Protein AF-A0A7D9LNF3-F1 (afdb_monomer)

pLDDT: mean 79.15, std 18.5, range [30.92, 98.75]

Mean predicted aligned error: 19.87 Å

Organism: Paramuricea clavata (NCBI:txid317549)

Radius of gyration: 39.46 Å; Cα contacts (8 Å, |Δi|>4): 1159; chains: 1; bounding box: 93×100×87 Å

Nearest PDB structures (foldseek):
  8hcx-assembly1_C  TM=1.410E-01  e=4.644E+00  Homo sapiens

Foldseek 3Di:
DPDVVVVVVVCVVPVCNVVPPPVCPCPVVVVVVVVVVLVPDPPDPQAADEQQAAFDDPPAQKGHQDQQFIAGLVRATDDPVRHRYGYDPPDPYDHLPLQDRQADLCQLVLLLLVLLCLQLPLQSLLLLLLLLLQLLQLQLVLCCVPPVWRAAAEAEEDPQLCSVVSLCLSCLLSSDRDAAADDALVRQLQNQLRYSGEGEHEADPPVVSLLVLQLCSTNQNPDPPDDPSSRGNGHYNYYYHDDDLPPSSLLRHQYRYGYRRPPDDDPVSNVVSSVSSVVSSSCSNSNNCLSHSVVNVCSVCLVPDPLLVVLLVLLVCLCVVVVFDHDPSNSNNSSSSLSSSQSSCVSSVNNVCSVSSSCCCSPPVRVVSRVSNCVVPDDPPPVVVVVLLVLLVCLVAPQLLVLLLPDDVLLSLQFWDLFDQDPPDPLGTWTKGFPVVSLVSSCVVPNPVSCVPPDPVSNQCSCVSVVQWHFAQWDDGPNHPPPDTGRMTTGRSVVHDPVSSVSSVVSNPPDADDEDEDEEDDDDDDEQEEEDDDDDQEDERYEYEHYEEYEEEDDHQEYEYEEAYAEYEPYAHENYEEYEYEDQHQEYEYEYADYEEYEPEEYEAYEEYEYYDFHQEYEYEYDYNYYDPYHYYDYHHYDYDDDHNDYYYD

Solvent-accessible surface area (backbone atoms only — not comparable to full-atom values): 34655 Å² total; per-residue (Å²): 126,92,50,74,68,53,56,54,53,49,60,71,64,40,57,68,74,76,65,56,84,53,93,58,85,51,54,64,59,48,52,50,48,51,51,48,52,61,73,65,52,86,63,88,75,81,68,67,42,65,58,83,42,30,27,65,39,87,101,48,68,38,30,37,45,42,92,86,28,34,27,35,54,89,43,45,73,52,52,80,93,68,55,44,66,43,69,62,95,84,58,94,56,78,70,33,84,63,50,62,81,69,62,53,84,23,52,37,42,41,54,30,53,57,29,38,43,69,60,34,46,75,37,27,44,50,46,49,43,45,42,20,42,44,23,49,19,34,35,22,63,56,34,37,70,78,64,70,34,38,62,28,36,28,38,32,36,59,87,88,26,48,50,70,60,43,53,52,49,47,37,12,26,66,32,42,88,76,67,43,54,83,76,54,56,69,57,52,39,51,51,19,34,28,21,18,60,51,49,47,34,39,66,44,75,56,63,69,49,51,40,52,46,31,48,35,51,19,50,56,43,77,50,93,86,54,62,82,83,43,44,51,31,21,40,52,42,31,25,26,72,71,84,73,70,50,68,73,40,52,55,21,42,41,74,40,71,34,51,73,54,42,78,71,67,51,79,66,59,38,54,49,26,52,52,45,34,58,57,33,36,74,50,11,24,28,15,33,34,53,40,38,32,46,43,45,58,52,61,76,47,40,94,82,32,65,62,41,54,49,36,40,50,52,53,53,46,54,32,60,77,69,69,51,76,71,55,72,59,44,51,53,50,53,24,50,37,49,31,41,31,41,53,52,27,49,66,50,74,42,56,80,58,41,60,54,36,51,50,46,38,65,72,48,36,52,50,50,59,28,56,53,43,51,71,61,92,44,85,71,87,41,75,75,52,42,53,50,51,48,51,51,46,43,37,63,70,49,44,42,55,51,36,47,73,75,38,60,58,64,69,36,22,46,40,34,43,76,79,41,70,56,93,89,55,93,63,53,58,14,30,33,29,26,58,66,63,48,50,55,46,31,28,73,73,66,35,63,80,75,46,64,92,68,45,68,68,54,52,55,47,52,35,48,74,70,68,49,31,45,86,43,61,73,40,70,35,86,53,41,65,91,91,51,60,44,61,19,38,33,34,28,50,88,76,52,56,70,68,60,49,53,50,56,50,62,65,65,65,76,79,90,72,71,77,57,73,73,54,67,43,77,52,78,74,56,60,64,64,47,77,51,74,64,93,40,75,62,50,52,65,34,48,41,47,56,36,37,42,35,42,42,43,45,49,26,48,34,40,39,40,47,50,58,31,51,33,42,26,50,32,34,40,37,43,34,32,41,36,41,41,39,41,46,31,46,34,40,40,39,48,33,82,44,39,53,37,40,24,49,31,37,39,32,49,33,33,40,36,40,42,37,43,48,38,42,34,42,41,38,42,58,57,72,74,44,78,42,72,65,46,78,52,60,60,54,62,77,49,82,43,68,74,58,81,44,79,48,80,90

Secondary structure (DSSP, 8-state):
--SHHHHHHHHHH-HHHHH---S-TTHHHHHHHHHHHHTT--S---PPEEP-SBEEPTTSSEEEEETTEEEETTSPBPPGGG--EE--TT------TT--S---TTHHHHHHHHHHHHHHGGGHHHHHHHHHHHHHHHTHHHHHHHHS--PEEEEEESTTSSHHHHHHHHHHTTT----BSS--HHHHHHHHTTBSS--EE-S---HHHHHHHHHHHHTTT--TTS-GGG--S---EEEE------HHHHTTEEEEEEPPPSSPPPHHHHHHHHHHHHHHHHHGGGGHHIIIIIHHHHHHTGGG-HHHHHHHHHHHHHHHHTT----HHHHHHHHHHHHHHHHHHHHTT-GGGHHHHHHHIIIIIHHHHHHHHHTTTS----HHHHHHHHHHHHIIIIIHHHHHHTS-HHHHTTTEEEEE--TTSTT-SEEEE-HHHHHHHHHHHH-GGGTTT--HHHHHHHHHHTTSEEEEEEE--TTSPTT--EEEEEEEGGGS-HHHHHHHHHHH--S---EE-SS-EEEE---SEEEE----SEEEEEEEES-SSEEEE---SEEEEES-EEEEEEEEEES-SSEEEE---SEEEEE-S-EEEEEEEEEES-S-EEEE---SEEEEES-EEEEEEEEEES-SSEEEE---SEEEE-

Structure (mmCIF, N/CA/C/O backbone):
data_AF-A0A7D9LNF3-F1
#
_entry.id   AF-A0A7D9LNF3-F1
#
loop_
_atom_site.group_PDB
_atom_site.id
_atom_site.type_symbol
_atom_site.label_atom_id
_atom_site.label_alt_id
_atom_site.label_comp_id
_atom_site.label_asym_id
_atom_site.label_entity_id
_atom_site.label_seq_id
_atom_site.pdbx_PDB_ins_code
_atom_site.Cartn_x
_atom_site.Cartn_y
_atom_site.Cartn_z
_atom_site.occupancy
_atom_site.B_iso_or_equiv
_atom_site.auth_seq_id
_atom_site.auth_comp_id
_atom_site.auth_asym_id
_atom_site.auth_atom_id
_atom_site.pdbx_PDB_model_num
ATOM 1 N N . MET A 1 1 ? -7.960 -9.239 30.702 1.00 39.50 1 MET A N 1
ATOM 2 C CA . MET A 1 1 ? -8.524 -9.587 32.022 1.00 39.50 1 MET A CA 1
ATOM 3 C C . MET A 1 1 ? -9.833 -10.329 31.800 1.00 39.50 1 MET A C 1
ATOM 5 O O . MET A 1 1 ? -10.829 -9.695 31.500 1.00 39.50 1 MET A O 1
ATOM 9 N N . GLY A 1 2 ? -9.807 -11.663 31.813 1.00 37.00 2 GLY A N 1
ATOM 10 C CA . GLY A 1 2 ? -10.930 -12.502 31.374 1.00 37.00 2 GLY A CA 1
ATOM 11 C C . GLY A 1 2 ? -11.238 -13.608 32.373 1.00 37.00 2 GLY A C 1
ATOM 12 O O . GLY A 1 2 ? -11.005 -14.768 32.074 1.00 37.00 2 GLY A O 1
ATOM 13 N N . ASN A 1 3 ? -11.657 -13.217 33.576 1.00 38.38 3 ASN A N 1
ATOM 14 C CA . ASN A 1 3 ? -12.445 -13.978 34.556 1.00 38.38 3 ASN A CA 1
ATOM 15 C C . ASN A 1 3 ? -12.658 -13.023 35.746 1.00 38.38 3 ASN A C 1
ATOM 17 O O . ASN A 1 3 ? -11.695 -12.376 36.159 1.00 38.38 3 ASN A O 1
ATOM 21 N N . HIS A 1 4 ? -13.857 -12.890 36.315 1.00 48.81 4 HIS A N 1
ATOM 22 C CA . HIS A 1 4 ? -14.091 -12.003 37.469 1.00 48.81 4 HIS A CA 1
ATOM 23 C C . HIS A 1 4 ? -13.233 -12.400 38.688 1.00 48.81 4 HIS A C 1
ATOM 25 O O . HIS A 1 4 ? -12.834 -11.540 39.472 1.00 48.81 4 HIS A O 1
ATOM 31 N N . SER A 1 5 ? -12.796 -13.664 38.759 1.00 45.66 5 SER A N 1
ATOM 32 C CA . SER A 1 5 ? -11.763 -14.122 39.697 1.00 45.66 5 SER A CA 1
ATOM 33 C C . SER A 1 5 ? -10.422 -13.398 39.534 1.00 45.66 5 SER A C 1
ATOM 35 O O . SER A 1 5 ? -9.696 -13.244 40.505 1.00 45.66 5 SER A O 1
ATOM 37 N N . SER A 1 6 ? -10.077 -12.926 38.332 1.00 42.50 6 SER A N 1
ATOM 38 C CA . SER A 1 6 ? -8.847 -12.164 38.087 1.00 42.50 6 SER A CA 1
ATOM 39 C C . SER A 1 6 ? -8.927 -10.724 38.585 1.00 42.50 6 SER A C 1
ATOM 41 O O . SER A 1 6 ? -7.921 -10.215 39.054 1.00 42.50 6 SER A O 1
ATOM 43 N N . ILE A 1 7 ? -10.106 -10.092 38.571 1.00 47.03 7 ILE A N 1
ATOM 44 C CA . ILE A 1 7 ? -10.301 -8.757 39.165 1.00 47.03 7 ILE A CA 1
ATOM 45 C C . ILE A 1 7 ? -10.190 -8.859 40.686 1.00 47.03 7 ILE A C 1
ATOM 47 O O . ILE A 1 7 ? -9.429 -8.107 41.288 1.00 47.03 7 ILE A O 1
ATOM 51 N N . ILE A 1 8 ? -10.855 -9.849 41.294 1.00 50.88 8 ILE A N 1
ATOM 52 C CA . ILE A 1 8 ? -10.736 -10.124 42.733 1.00 50.88 8 ILE A CA 1
ATOM 53 C C . ILE A 1 8 ? -9.287 -10.476 43.096 1.00 50.88 8 ILE A C 1
ATOM 55 O O . ILE A 1 8 ? -8.753 -9.920 44.048 1.00 50.88 8 ILE A O 1
ATOM 59 N N . ASN A 1 9 ? -8.612 -11.313 42.300 1.00 50.44 9 ASN A N 1
ATOM 60 C CA . ASN A 1 9 ? -7.207 -11.660 42.523 1.00 50.44 9 ASN A CA 1
ATOM 61 C C . ASN A 1 9 ? -6.242 -10.489 42.307 1.00 50.44 9 ASN A C 1
ATOM 63 O O . ASN A 1 9 ? -5.172 -10.471 42.902 1.00 50.44 9 ASN A O 1
ATOM 67 N N . THR A 1 10 ? -6.570 -9.523 41.451 1.00 48.34 10 THR A N 1
ATOM 68 C CA . THR A 1 10 ? -5.777 -8.298 41.301 1.00 48.34 10 THR A CA 1
ATOM 69 C C . THR A 1 10 ? -6.007 -7.373 42.494 1.00 48.34 10 THR A C 1
ATOM 71 O O . THR A 1 10 ? -5.044 -6.846 43.039 1.00 48.34 10 THR A O 1
ATOM 74 N N . LEU A 1 11 ? -7.248 -7.244 42.974 1.00 49.72 11 LEU A N 1
ATOM 75 C CA . LEU A 1 11 ? -7.589 -6.454 44.162 1.00 49.72 11 LEU A CA 1
ATOM 76 C C . LEU A 1 11 ? -6.997 -7.032 45.458 1.00 49.72 11 LEU A C 1
ATOM 78 O O . LEU A 1 11 ? -6.605 -6.266 46.333 1.00 49.72 11 LEU A O 1
ATOM 82 N N . THR A 1 12 ? -6.868 -8.356 45.586 1.00 50.31 12 THR A N 1
ATOM 83 C CA . THR A 1 12 ? -6.160 -8.998 46.713 1.00 50.31 12 THR A CA 1
ATOM 84 C C . THR A 1 12 ? -4.636 -8.927 46.593 1.00 50.31 12 THR A C 1
ATOM 86 O O . THR A 1 12 ? -3.940 -9.066 47.595 1.00 50.31 12 THR A O 1
ATOM 89 N N . LYS A 1 13 ? -4.098 -8.677 45.391 1.00 48.28 13 LYS A N 1
ATOM 90 C CA . LYS A 1 13 ? -2.656 -8.527 45.127 1.00 48.28 13 LYS A CA 1
ATOM 91 C C . LYS A 1 13 ? -2.138 -7.098 45.242 1.00 48.28 13 LYS A C 1
ATOM 93 O O . LYS A 1 13 ? -0.925 -6.927 45.190 1.00 48.28 13 LYS A O 1
ATOM 98 N N . ILE A 1 14 ? -3.002 -6.090 45.381 1.00 49.97 14 ILE A N 1
ATOM 99 C CA . ILE A 1 14 ? -2.588 -4.706 45.646 1.00 49.97 14 ILE A CA 1
ATOM 100 C C . ILE A 1 14 ? -2.379 -4.577 47.158 1.00 49.97 14 ILE A C 1
ATOM 102 O O . ILE A 1 14 ? -3.358 -4.421 47.891 1.00 49.97 14 ILE A O 1
ATOM 106 N N . PRO A 1 15 ? -1.132 -4.607 47.663 1.00 47.72 15 PRO A N 1
ATOM 107 C CA . PRO A 1 15 ? -0.891 -4.612 49.100 1.00 47.72 15 PRO A CA 1
ATOM 108 C C . PRO A 1 15 ? -1.377 -3.295 49.716 1.00 47.72 15 PRO A C 1
ATOM 110 O O . PRO A 1 15 ? -1.940 -3.290 50.796 1.00 47.72 15 PRO A O 1
ATOM 113 N N . ALA A 1 16 ? -1.282 -2.180 48.987 1.00 47.38 16 ALA A N 1
ATOM 114 C CA . ALA A 1 16 ? -1.690 -0.855 49.454 1.00 47.38 16 ALA A CA 1
ATOM 115 C C . ALA A 1 16 ? -3.189 -0.720 49.797 1.00 47.38 16 ALA A C 1
ATOM 117 O O . ALA A 1 16 ? -3.531 0.094 50.649 1.00 47.38 16 ALA A O 1
ATOM 118 N N . LEU A 1 17 ? -4.073 -1.525 49.191 1.00 45.69 17 LEU A N 1
ATOM 119 C CA . LEU A 1 17 ? -5.515 -1.502 49.487 1.00 45.69 17 LEU A CA 1
ATOM 120 C C . LEU A 1 17 ? -5.858 -2.229 50.800 1.00 45.69 17 LEU A C 1
ATOM 122 O O . LEU A 1 17 ? -6.901 -1.969 51.389 1.00 45.69 17 LEU A O 1
ATOM 126 N N . TRP A 1 18 ? -4.960 -3.106 51.261 1.00 46.31 18 TRP A N 1
ATOM 127 C CA . TRP A 1 18 ? -5.103 -3.915 52.477 1.00 46.31 18 TRP A CA 1
ATOM 128 C C . TRP A 1 18 ? -4.120 -3.515 53.592 1.00 46.31 18 TRP A C 1
ATOM 130 O O . TRP A 1 18 ? -4.331 -3.865 54.748 1.00 46.31 18 TRP A O 1
ATOM 140 N N . ILE A 1 19 ? -3.049 -2.787 53.253 1.00 44.62 19 ILE A N 1
ATOM 141 C CA . ILE A 1 19 ? -1.947 -2.400 54.153 1.00 44.62 19 ILE A CA 1
ATOM 142 C C . ILE A 1 19 ? -2.019 -0.921 54.547 1.00 44.62 19 ILE A C 1
ATOM 144 O O . ILE A 1 19 ? -1.415 -0.521 55.543 1.00 44.62 19 ILE A O 1
ATOM 148 N N . ALA A 1 20 ? -2.798 -0.092 53.848 1.00 42.62 20 ALA A N 1
ATOM 149 C CA . ALA A 1 20 ? -3.132 1.206 54.403 1.00 42.62 20 ALA A CA 1
ATOM 150 C C . ALA A 1 20 ? -4.053 0.979 55.609 1.00 42.62 20 ALA A C 1
ATOM 152 O O . ALA A 1 20 ? -5.244 0.710 55.455 1.00 42.62 20 ALA A O 1
ATOM 153 N N . GLN A 1 21 ? -3.503 1.140 56.814 1.00 44.00 21 GLN A N 1
ATOM 154 C CA . GLN A 1 21 ? -4.247 1.558 57.999 1.00 44.00 21 GLN A CA 1
ATOM 155 C C . GLN A 1 21 ? -4.879 2.933 57.719 1.00 44.00 21 GLN A C 1
ATOM 157 O O . GLN A 1 21 ? -4.524 3.948 58.314 1.00 44.00 21 GLN A O 1
ATOM 162 N N . SER A 1 22 ? -5.784 3.005 56.744 1.00 45.72 22 SER A N 1
ATOM 163 C CA . SER A 1 22 ? -6.685 4.130 56.636 1.00 45.72 22 SER A CA 1
ATOM 164 C C . SER A 1 22 ? -7.533 4.082 57.902 1.00 45.72 22 SER A C 1
ATOM 166 O O . SER A 1 22 ? -7.982 3.012 58.316 1.00 45.72 22 SER A O 1
ATOM 168 N N . LYS A 1 23 ? -7.730 5.232 58.548 1.00 49.47 23 LYS A N 1
ATOM 169 C CA . LYS A 1 23 ? -8.581 5.363 59.743 1.00 49.47 23 LYS A CA 1
ATOM 170 C C . LYS A 1 23 ? -10.037 4.931 59.497 1.00 49.47 23 LYS A C 1
ATOM 172 O O . LYS A 1 23 ? -10.834 4.917 60.426 1.00 49.47 23 LYS A O 1
ATOM 177 N N . GLU A 1 24 ? -10.369 4.559 58.267 1.00 51.56 24 GLU A N 1
ATOM 178 C CA . GLU A 1 24 ? -11.649 4.030 57.841 1.00 51.56 24 GLU A CA 1
ATOM 179 C C . GLU A 1 24 ? -11.525 2.518 57.614 1.00 51.56 24 GLU A C 1
ATOM 181 O O . GLU A 1 24 ? -11.358 2.028 56.498 1.00 51.56 24 GLU A O 1
ATOM 186 N N . THR A 1 25 ? -11.670 1.751 58.696 1.00 51.81 25 THR A N 1
ATOM 187 C CA . THR A 1 25 ? -11.806 0.278 58.709 1.00 51.81 25 THR A CA 1
ATOM 188 C C . THR A 1 25 ? -12.929 -0.260 57.810 1.00 51.81 25 THR A C 1
ATOM 190 O O . THR A 1 25 ? -13.051 -1.468 57.622 1.00 51.81 25 THR A O 1
ATOM 193 N N . PHE A 1 26 ? -13.746 0.621 57.237 1.00 59.16 26 PHE A N 1
ATOM 194 C CA . PHE A 1 26 ? -14.906 0.292 56.427 1.00 59.16 26 PHE A CA 1
ATOM 195 C C . PHE A 1 26 ? -14.620 0.174 54.931 1.00 59.16 26 PHE A C 1
ATOM 197 O O . PHE A 1 26 ? -15.374 -0.521 54.262 1.00 59.16 26 PHE A O 1
ATOM 204 N N . LEU A 1 27 ? -13.564 0.785 54.382 1.00 59.38 27 LEU A N 1
ATOM 205 C CA . LEU A 1 27 ? -13.431 0.901 52.923 1.00 59.38 27 LEU A CA 1
ATOM 206 C C . LEU A 1 27 ? -13.259 -0.455 52.198 1.00 59.38 27 LEU A C 1
ATOM 208 O O . LEU A 1 27 ? -13.993 -0.692 51.238 1.00 59.38 27 LEU A O 1
ATOM 212 N N . PRO A 1 28 ? -12.394 -1.393 52.640 1.00 67.44 28 PRO A N 1
ATOM 213 C CA . PRO A 1 28 ? -12.264 -2.695 51.977 1.00 67.44 28 PRO A CA 1
ATOM 214 C C . PRO A 1 28 ? -13.537 -3.544 52.081 1.00 67.44 28 PRO A C 1
ATOM 216 O O . PRO A 1 28 ? -13.949 -4.169 51.105 1.00 67.44 28 PRO A O 1
ATOM 219 N N . GLN A 1 29 ? -14.197 -3.528 53.245 1.00 66.06 29 GLN A N 1
ATOM 220 C CA . GLN A 1 29 ? -15.448 -4.257 53.466 1.00 66.06 29 GLN A CA 1
ATOM 221 C C . GLN A 1 29 ? -16.610 -3.639 52.678 1.00 66.06 29 GLN A C 1
ATOM 223 O O . GLN A 1 29 ? -17.443 -4.362 52.139 1.00 66.06 29 GLN A O 1
ATOM 228 N N . PHE A 1 30 ? -16.647 -2.312 52.572 1.00 70.75 30 PHE A N 1
ATOM 229 C CA . PHE A 1 30 ? -17.606 -1.563 51.769 1.00 70.75 30 PHE A CA 1
ATOM 230 C C . PHE A 1 30 ? -17.433 -1.867 50.278 1.00 70.75 30 PHE A C 1
ATOM 232 O O . PHE A 1 30 ? -18.406 -2.221 49.623 1.00 70.75 30 PHE A O 1
ATOM 239 N N . VAL A 1 31 ? -16.201 -1.841 49.755 1.00 71.56 31 VAL A N 1
ATOM 240 C CA . VAL A 1 31 ? -15.906 -2.226 48.363 1.00 71.56 31 VAL A CA 1
ATOM 241 C C . VAL A 1 31 ? -16.261 -3.694 48.111 1.00 71.56 31 VAL A C 1
ATOM 243 O O . VAL A 1 31 ? -16.879 -4.003 47.097 1.00 71.56 31 VAL A O 1
ATOM 246 N N . TYR A 1 32 ? -15.939 -4.601 49.039 1.00 72.62 32 TYR A N 1
ATOM 247 C CA . TYR A 1 32 ? -16.326 -6.010 48.937 1.00 72.62 32 TYR A CA 1
ATOM 248 C C . TYR A 1 32 ? -17.850 -6.192 48.910 1.00 72.62 32 TYR A C 1
ATOM 250 O O . TYR A 1 32 ? -18.359 -6.934 48.069 1.00 72.62 32 TYR A O 1
ATOM 258 N N . ASN A 1 33 ? -18.584 -5.500 49.786 1.00 72.12 33 ASN A N 1
ATOM 259 C CA . ASN A 1 33 ? -20.044 -5.546 49.827 1.00 72.12 33 ASN A CA 1
ATOM 260 C C . ASN A 1 33 ? -20.660 -4.947 48.556 1.00 72.12 33 ASN A C 1
ATOM 262 O O . ASN A 1 33 ? -21.537 -5.581 47.984 1.00 72.12 33 ASN A O 1
ATOM 266 N N . LEU A 1 34 ? -20.139 -3.825 48.043 1.00 73.88 34 LEU A N 1
ATOM 267 C CA . LEU A 1 34 ? -20.546 -3.257 46.752 1.00 73.88 34 LEU A CA 1
ATOM 268 C C . LEU A 1 34 ? -20.300 -4.234 45.599 1.00 73.88 34 LEU A C 1
ATOM 270 O O . LEU A 1 34 ? -21.165 -4.417 44.747 1.00 73.88 34 LEU A O 1
ATOM 274 N N . CYS A 1 35 ? -19.144 -4.907 45.571 1.00 72.69 35 CYS A N 1
ATOM 275 C CA . CYS A 1 35 ? -18.873 -5.946 44.582 1.00 72.69 35 CYS A CA 1
ATOM 276 C C . CYS A 1 35 ? -19.838 -7.125 44.731 1.00 72.69 35 CYS A C 1
ATOM 278 O O . CYS A 1 35 ? -20.298 -7.650 43.724 1.00 72.69 35 CYS A O 1
ATOM 280 N N . LYS A 1 36 ? -20.162 -7.545 45.958 1.00 72.38 36 LYS A N 1
ATOM 281 C CA . LYS A 1 36 ? -21.098 -8.644 46.226 1.00 72.38 36 LYS A CA 1
ATOM 282 C C . LYS A 1 36 ? -22.525 -8.286 45.808 1.00 72.38 36 LYS A C 1
ATOM 284 O O . LYS A 1 36 ? -23.148 -9.098 45.137 1.00 72.38 36 LYS A O 1
ATOM 289 N N . GLU A 1 37 ? -22.996 -7.083 46.135 1.00 74.06 37 GLU A N 1
ATOM 290 C CA . GLU A 1 37 ? -24.299 -6.537 45.727 1.00 74.06 37 GLU A CA 1
ATOM 291 C C . GLU A 1 37 ? -24.400 -6.409 44.204 1.00 74.06 37 GLU A C 1
ATOM 293 O O . GLU A 1 37 ? -25.357 -6.887 43.591 1.00 74.06 37 GLU A O 1
ATOM 298 N N . TYR A 1 38 ? -23.359 -5.866 43.567 1.00 67.56 38 TYR A N 1
ATOM 299 C CA . TYR A 1 38 ? -23.234 -5.835 42.110 1.00 67.56 38 TYR A CA 1
ATOM 300 C C . TYR A 1 38 ? -23.291 -7.253 41.514 1.00 67.56 38 TYR A C 1
ATOM 302 O O . TYR A 1 38 ? -24.025 -7.509 40.558 1.00 67.56 38 TYR A O 1
ATOM 310 N N . MET A 1 39 ? -22.582 -8.204 42.133 1.00 65.75 39 MET A N 1
ATOM 311 C CA . MET A 1 39 ? -22.544 -9.620 41.752 1.00 65.75 39 MET A CA 1
ATOM 312 C C . MET A 1 39 ? -23.799 -10.418 42.133 1.00 65.75 39 MET A C 1
ATOM 314 O O . MET A 1 39 ? -23.898 -11.578 41.723 1.00 65.75 39 MET A O 1
ATOM 318 N N . SER A 1 40 ? -24.751 -9.844 42.869 1.00 70.88 40 SER A N 1
ATOM 319 C CA . SER A 1 40 ? -26.056 -10.448 43.172 1.00 70.88 40 SER A CA 1
ATOM 320 C C . SER A 1 40 ? -27.220 -9.789 42.433 1.00 70.88 40 SER A C 1
ATOM 322 O O . SER A 1 40 ? -28.290 -10.379 42.381 1.00 70.88 40 SER A O 1
ATOM 324 N N . SER A 1 41 ? -27.028 -8.606 41.841 1.00 68.69 41 SER A N 1
ATOM 325 C CA . SER A 1 41 ? -28.071 -7.946 41.048 1.00 68.69 41 SER A CA 1
ATOM 326 C C . SER A 1 41 ? -28.463 -8.784 39.817 1.00 68.69 41 SER A C 1
ATOM 328 O O . SER A 1 41 ? -27.590 -9.333 39.132 1.00 68.69 41 SER A O 1
ATOM 330 N N . GLU A 1 42 ? -29.774 -8.905 39.571 1.00 60.16 42 GLU A N 1
ATOM 331 C CA . GLU A 1 42 ? -30.383 -9.597 38.415 1.00 60.16 42 GLU A CA 1
ATOM 332 C C . GLU A 1 42 ? -30.359 -8.758 37.126 1.00 60.16 42 GLU A C 1
ATOM 334 O O . GLU A 1 42 ? -30.686 -9.264 36.057 1.00 60.16 42 GLU A O 1
ATOM 339 N N . ASN A 1 43 ? -29.945 -7.489 37.206 1.00 59.88 43 ASN A N 1
ATOM 340 C CA . ASN A 1 43 ? -29.798 -6.626 36.036 1.00 59.88 43 ASN A CA 1
ATOM 341 C C . ASN A 1 43 ? -28.758 -7.203 35.065 1.00 59.88 43 ASN A C 1
ATOM 343 O O . ASN A 1 43 ? -27.723 -7.717 35.503 1.00 59.88 43 ASN A O 1
ATOM 347 N N . ASP A 1 44 ? -29.007 -7.059 33.758 1.00 57.72 44 ASP A N 1
ATOM 348 C CA . ASP A 1 44 ? -28.100 -7.468 32.681 1.00 57.72 44 ASP A CA 1
ATOM 349 C C . ASP A 1 44 ? -26.691 -6.907 32.917 1.00 57.72 44 ASP A C 1
ATOM 351 O O . ASP A 1 44 ? -26.382 -5.737 32.675 1.00 57.72 44 ASP A O 1
ATOM 355 N N . ARG A 1 45 ? -25.807 -7.755 33.451 1.00 64.75 45 ARG A N 1
ATOM 356 C CA . ARG A 1 45 ? -24.434 -7.368 33.767 1.00 64.75 45 ARG A CA 1
ATOM 357 C C . ARG A 1 45 ? -23.689 -7.167 32.469 1.00 64.75 45 ARG A C 1
ATOM 359 O O . ARG A 1 45 ? -23.295 -8.131 31.809 1.00 64.75 45 ARG A O 1
ATOM 366 N N . LYS A 1 46 ? -23.451 -5.906 32.137 1.00 66.19 46 LYS A N 1
ATOM 367 C CA . LYS A 1 46 ? -22.685 -5.532 30.959 1.00 66.19 46 LYS A CA 1
ATOM 368 C C . LYS A 1 46 ? -21.264 -6.098 31.061 1.00 66.19 46 LYS A C 1
ATOM 370 O O . LYS A 1 46 ? -20.463 -5.674 31.894 1.00 66.19 46 LYS A O 1
ATOM 375 N N . ARG A 1 47 ? -20.970 -7.115 30.248 1.00 74.56 47 ARG A N 1
ATOM 376 C CA . ARG A 1 47 ? -19.640 -7.731 30.163 1.00 74.56 47 ARG A CA 1
ATOM 377 C C . ARG A 1 47 ? -18.754 -6.855 29.289 1.00 74.56 47 ARG A C 1
ATOM 379 O O . ARG A 1 47 ? -19.086 -6.608 28.134 1.00 74.56 47 ARG A O 1
ATOM 386 N N . TYR A 1 48 ? -17.630 -6.419 29.846 1.00 83.31 48 TYR A N 1
ATOM 387 C CA . TYR A 1 48 ? -16.625 -5.661 29.113 1.00 83.31 48 TYR A CA 1
ATOM 388 C C . TYR A 1 48 ? -15.459 -6.559 28.703 1.00 83.31 48 TYR A C 1
ATOM 390 O O . TYR A 1 48 ? -14.930 -7.331 29.505 1.00 83.31 48 TYR A O 1
ATOM 398 N N . GLU A 1 49 ? -15.035 -6.420 27.455 1.00 88.12 49 GLU A N 1
ATOM 399 C CA . GLU A 1 49 ? -13.856 -7.052 26.887 1.00 88.12 49 GLU A CA 1
ATOM 400 C C . GLU A 1 49 ? -12.705 -6.031 26.816 1.00 88.12 49 GLU A C 1
ATOM 402 O O . GLU A 1 49 ? -12.909 -4.881 26.420 1.00 88.12 49 GLU A O 1
ATOM 407 N N . PRO A 1 50 ? -11.473 -6.406 27.203 1.00 88.62 50 PRO A N 1
ATOM 408 C CA . PRO A 1 50 ? -10.326 -5.525 27.035 1.00 88.62 50 PRO A CA 1
ATOM 409 C C . PRO A 1 50 ? -9.986 -5.379 25.548 1.00 88.62 50 PRO A C 1
ATOM 411 O O . PRO A 1 50 ? -9.904 -6.376 24.824 1.00 88.62 50 PRO A O 1
ATOM 414 N N . VAL A 1 51 ? -9.728 -4.149 25.114 1.00 89.31 51 VAL A N 1
ATOM 415 C CA . VAL A 1 51 ? -9.249 -3.857 23.760 1.00 89.31 51 VAL A CA 1
ATOM 416 C C . VAL A 1 51 ? -7.855 -4.452 23.586 1.00 89.31 51 VAL A C 1
ATOM 418 O O . VAL A 1 51 ? -6.941 -4.161 24.351 1.00 89.31 51 VAL A O 1
ATOM 421 N N . LYS A 1 52 ? -7.687 -5.314 22.580 1.00 85.00 52 LYS A N 1
ATOM 422 C CA . LYS A 1 52 ? -6.389 -5.952 22.284 1.00 85.00 52 LYS A CA 1
ATOM 423 C C . LYS A 1 52 ? -5.582 -5.194 21.235 1.00 85.00 52 LYS A C 1
ATOM 425 O O . LYS A 1 52 ? -4.360 -5.309 21.210 1.00 85.00 52 LYS A O 1
ATOM 430 N N . LEU A 1 53 ? -6.271 -4.465 20.362 1.00 90.44 53 LEU A N 1
ATOM 431 C CA . LEU A 1 53 ? -5.702 -3.700 19.260 1.00 90.44 53 LEU A CA 1
ATOM 432 C C . LEU A 1 53 ? -6.612 -2.514 18.930 1.00 90.44 53 LEU A C 1
ATOM 434 O O . LEU A 1 53 ? -7.813 -2.572 19.188 1.00 90.44 53 LEU A O 1
ATOM 438 N N . ILE A 1 54 ? -6.052 -1.452 18.359 1.00 94.06 54 ILE A N 1
ATOM 439 C CA . ILE A 1 54 ? -6.814 -0.265 17.940 1.00 94.06 54 ILE A CA 1
ATOM 440 C C . ILE A 1 54 ? -7.457 -0.500 16.564 1.00 94.06 54 ILE A C 1
ATOM 442 O O . ILE A 1 54 ? -6.855 -1.089 15.668 1.00 94.06 54 ILE A O 1
ATOM 446 N N . GLY A 1 55 ? -8.701 -0.057 16.396 1.00 95.62 55 GLY A N 1
ATOM 447 C CA . GLY A 1 55 ? -9.549 -0.287 15.224 1.00 95.62 55 GLY A CA 1
ATOM 448 C C . GLY A 1 55 ? -10.436 -1.534 15.367 1.00 95.62 55 GLY A C 1
ATOM 449 O O . GLY A 1 55 ? -11.019 -1.731 16.437 1.00 95.62 55 GLY A O 1
ATOM 450 N N . LYS A 1 56 ? -10.608 -2.340 14.309 1.00 96.06 56 LYS A N 1
ATOM 451 C CA . LYS A 1 56 ? -11.575 -3.455 14.274 1.00 96.06 56 LYS A CA 1
ATOM 452 C C . LYS A 1 56 ? -11.265 -4.519 15.325 1.00 96.06 56 LYS A C 1
ATOM 454 O O . LYS A 1 56 ? -10.174 -5.077 15.346 1.00 96.06 56 LYS A O 1
ATOM 459 N N . GLN A 1 57 ? -12.233 -4.857 16.168 1.00 94.19 57 GLN A N 1
ATOM 460 C CA . GLN A 1 57 ? -12.065 -5.912 17.164 1.00 94.19 57 GLN A CA 1
ATOM 461 C C . GLN A 1 57 ? -12.258 -7.306 16.547 1.00 94.19 57 GLN A C 1
ATOM 463 O O . GLN A 1 57 ? -13.083 -7.522 15.659 1.00 94.19 57 GLN A O 1
ATOM 468 N N . GLN A 1 58 ? -11.485 -8.282 17.027 1.00 88.00 58 GLN A N 1
ATOM 469 C CA . GLN A 1 58 ? -11.539 -9.657 16.521 1.00 88.00 58 GLN A CA 1
ATOM 470 C C . GLN A 1 58 ? -12.927 -10.270 16.750 1.00 88.00 58 GLN A C 1
ATOM 472 O O . GLN A 1 58 ? -13.459 -10.208 17.856 1.00 88.00 58 GLN A O 1
ATOM 477 N N . ASN A 1 59 ? -13.488 -10.902 15.713 1.00 86.31 59 ASN A N 1
ATOM 478 C CA . ASN A 1 59 ? -14.796 -11.577 15.736 1.00 86.31 59 ASN A CA 1
ATOM 479 C C . ASN A 1 59 ? -15.986 -10.678 16.123 1.00 86.31 59 ASN A C 1
ATOM 481 O O . ASN A 1 59 ? -17.032 -11.187 16.528 1.00 86.31 59 ASN A O 1
ATOM 485 N N . LYS A 1 60 ? -15.834 -9.353 16.029 1.00 91.56 60 LYS A N 1
ATOM 486 C CA . LYS A 1 60 ? -16.895 -8.378 16.285 1.00 91.56 60 LYS A CA 1
ATOM 487 C C . LYS A 1 60 ? -16.890 -7.313 15.194 1.00 91.56 60 LYS A C 1
ATOM 489 O O . LYS A 1 60 ? -15.832 -6.893 14.725 1.00 91.56 60 LYS A O 1
ATOM 494 N N . GLU A 1 61 ? -18.073 -6.834 14.839 1.00 93.69 61 GLU A N 1
ATOM 495 C CA . GLU A 1 61 ? -18.253 -5.706 13.918 1.00 93.69 61 GLU A CA 1
ATOM 496 C C . GLU A 1 61 ? -18.276 -4.383 14.690 1.00 93.69 61 GLU A C 1
ATOM 498 O O . GLU A 1 61 ? -19.244 -3.625 14.671 1.00 93.69 61 GLU A O 1
ATOM 503 N N . VAL A 1 62 ? -17.202 -4.157 15.451 1.00 95.88 62 VAL A N 1
ATOM 504 C CA . VAL A 1 62 ? -16.981 -2.945 16.242 1.00 95.88 62 VAL A CA 1
ATOM 505 C C . VAL A 1 62 ? -15.545 -2.484 16.038 1.00 95.88 62 VAL A C 1
ATOM 507 O O . VAL A 1 62 ? -14.610 -3.281 16.147 1.00 95.88 62 VAL A O 1
ATOM 510 N N . TRP A 1 63 ? -15.364 -1.189 15.796 1.00 96.56 63 TRP A N 1
ATOM 511 C CA . TRP A 1 63 ? -14.060 -0.541 15.715 1.00 96.56 63 TRP A CA 1
ATOM 512 C C . TRP A 1 63 ? -13.880 0.371 16.921 1.00 96.56 63 TRP A C 1
ATOM 514 O O . TRP A 1 63 ? -14.771 1.146 17.257 1.00 96.56 63 TRP A O 1
ATOM 524 N N . VAL A 1 64 ? -12.722 0.283 17.569 1.00 95.56 64 VAL A N 1
ATOM 525 C CA . VAL A 1 64 ? -12.375 1.060 18.763 1.00 95.56 64 VAL A CA 1
ATOM 526 C C . VAL A 1 64 ? -11.167 1.934 18.451 1.00 95.56 64 VAL A C 1
ATOM 528 O O . VAL A 1 64 ? -10.060 1.422 18.307 1.00 95.56 64 VAL A O 1
ATOM 531 N N . PHE A 1 65 ? -11.359 3.247 18.331 1.00 94.38 65 PHE A N 1
ATOM 532 C CA . PHE A 1 65 ? -10.277 4.173 17.958 1.00 94.38 65 PHE A CA 1
ATOM 533 C C . PHE A 1 65 ? -9.576 4.782 19.173 1.00 94.38 65 PHE A C 1
ATOM 535 O O . PHE A 1 65 ? -8.362 4.990 19.170 1.00 94.38 65 PHE A O 1
ATOM 542 N N . ASN A 1 66 ? -10.351 5.055 20.218 1.00 92.94 66 ASN A N 1
ATOM 543 C CA . ASN A 1 66 ? -9.891 5.509 21.522 1.00 92.94 66 ASN A CA 1
ATOM 544 C C . ASN A 1 66 ? -10.976 5.196 22.570 1.00 92.94 66 ASN A C 1
ATOM 546 O O . ASN A 1 66 ? -12.015 4.622 22.244 1.00 92.94 66 ASN A O 1
ATOM 550 N N . LYS A 1 67 ? -10.738 5.574 23.830 1.00 90.06 67 LYS A N 1
ATOM 551 C CA . LYS A 1 67 ? -11.651 5.322 24.961 1.00 90.06 67 LYS A CA 1
ATOM 552 C C . LYS A 1 67 ? -13.057 5.923 24.776 1.00 90.06 67 LYS A C 1
ATOM 554 O O . LYS A 1 67 ? -14.021 5.435 25.365 1.00 90.06 67 LYS A O 1
ATOM 559 N N . ASP A 1 68 ? -13.165 6.978 23.971 1.00 91.00 68 ASP A N 1
ATOM 560 C CA . ASP A 1 68 ? -14.372 7.784 23.818 1.00 91.00 68 ASP A CA 1
ATOM 561 C C . ASP A 1 68 ? -15.103 7.494 22.502 1.00 91.00 68 ASP A C 1
ATOM 563 O O . ASP A 1 68 ? -16.273 7.854 22.376 1.00 91.00 68 ASP A O 1
ATOM 567 N N . VAL A 1 69 ? -14.458 6.825 21.542 1.00 94.69 69 VAL A N 1
ATOM 568 C CA . VAL A 1 69 ? -14.960 6.693 20.173 1.00 94.69 69 VAL A CA 1
ATOM 569 C C . VAL A 1 69 ? -14.880 5.253 19.680 1.00 94.69 69 VAL A C 1
ATOM 571 O O . VAL A 1 69 ? -13.815 4.751 19.303 1.00 94.69 69 VAL A O 1
ATOM 574 N N . HIS A 1 70 ? -16.045 4.605 19.653 1.00 95.56 70 HIS A N 1
ATOM 575 C CA . HIS A 1 70 ? -16.260 3.286 19.065 1.00 95.56 70 HIS A CA 1
ATOM 576 C C . HIS A 1 70 ? -17.325 3.394 17.971 1.00 95.56 70 HIS A C 1
ATOM 578 O O . HIS A 1 70 ? -18.309 4.101 18.180 1.00 95.56 70 HIS A O 1
ATOM 584 N N . ILE A 1 71 ? -17.178 2.675 16.859 1.00 96.44 71 ILE A N 1
ATOM 585 C CA . ILE A 1 71 ? -18.205 2.597 15.806 1.00 96.44 71 ILE A CA 1
ATOM 586 C C . ILE A 1 71 ? -18.653 1.160 15.551 1.00 96.44 71 ILE A C 1
ATOM 588 O O . ILE A 1 71 ? -17.883 0.223 15.771 1.00 96.44 71 ILE A O 1
ATOM 592 N N . ASN A 1 72 ? -19.896 0.996 15.103 1.00 96.00 72 ASN A N 1
ATOM 593 C CA . ASN A 1 72 ? -20.466 -0.286 14.687 1.00 96.00 72 ASN A CA 1
ATOM 594 C C . ASN A 1 72 ? -20.227 -0.565 13.183 1.00 96.00 72 ASN A C 1
ATOM 596 O O . ASN A 1 72 ? -19.565 0.212 12.492 1.00 96.00 72 ASN A O 1
ATOM 600 N N . ALA A 1 73 ? -20.786 -1.672 12.681 1.00 95.56 73 ALA A N 1
ATOM 601 C CA . ALA A 1 73 ? -20.749 -2.069 11.268 1.00 95.56 73 ALA A CA 1
ATOM 602 C C . ALA A 1 73 ? -21.243 -0.974 10.308 1.00 95.56 73 ALA A C 1
ATOM 604 O O . ALA A 1 73 ? -20.655 -0.762 9.251 1.00 95.56 73 ALA A O 1
ATOM 605 N N . ASP A 1 74 ? -22.272 -0.230 10.711 1.00 94.38 74 ASP A N 1
ATOM 606 C CA . ASP A 1 74 ? -22.878 0.835 9.907 1.00 94.38 74 ASP A CA 1
ATOM 607 C C . ASP A 1 74 ? -22.063 2.140 9.935 1.00 94.38 74 ASP A C 1
ATOM 609 O O . ASP A 1 74 ? -22.425 3.126 9.296 1.00 94.38 74 ASP A O 1
ATOM 613 N N . GLY A 1 75 ? -20.953 2.170 10.683 1.00 93.38 75 GLY A N 1
ATOM 614 C CA . GLY A 1 75 ? -20.128 3.363 10.861 1.00 93.38 75 GLY A CA 1
ATOM 615 C C . GLY A 1 75 ? -20.714 4.389 11.827 1.00 93.38 75 GLY A C 1
ATOM 616 O O . GLY A 1 75 ? -20.252 5.530 11.853 1.00 93.38 75 GLY A O 1
ATOM 617 N N . LEU A 1 76 ? -21.712 3.997 12.621 1.00 94.94 76 LEU A N 1
ATOM 618 C CA . LEU A 1 76 ? -22.360 4.841 13.618 1.00 94.94 76 LEU A CA 1
ATOM 619 C C . LEU A 1 76 ? -21.648 4.729 14.965 1.00 94.94 76 LEU A C 1
ATOM 621 O O . LEU A 1 76 ? -21.166 3.659 15.344 1.00 94.94 76 LEU A O 1
ATOM 625 N N . LEU A 1 77 ? -21.606 5.840 15.704 1.00 95.62 77 LEU A N 1
ATOM 626 C CA . LEU A 1 77 ? -21.029 5.889 17.044 1.00 95.62 77 LEU A CA 1
ATOM 627 C C . LEU A 1 77 ? -21.803 4.955 17.987 1.00 95.62 77 LEU A C 1
ATOM 629 O O . LEU A 1 77 ? -23.018 5.066 18.117 1.00 95.62 77 LEU A O 1
ATOM 633 N N . VAL A 1 78 ? -21.090 4.069 18.682 1.00 95.44 78 VAL A N 1
ATOM 634 C CA . VAL A 1 78 ? -21.678 3.188 19.698 1.00 95.44 78 VAL A CA 1
ATOM 635 C C . VAL A 1 78 ? -21.937 4.000 20.977 1.00 95.44 78 VAL A C 1
ATOM 637 O O . VAL A 1 78 ? -20.967 4.528 21.558 1.00 95.44 78 VAL A O 1
ATOM 640 N N . PRO A 1 79 ? -23.200 4.083 21.447 1.00 93.50 79 PRO A N 1
ATOM 641 C CA . PRO A 1 79 ? -23.551 4.751 22.699 1.00 93.50 79 PRO A CA 1
ATOM 642 C C . PRO A 1 79 ? -22.753 4.197 23.878 1.00 93.50 79 PRO A C 1
ATOM 644 O O . PRO A 1 79 ? -22.400 3.018 23.904 1.00 93.50 79 PRO A O 1
ATOM 647 N N . VAL A 1 80 ? -22.431 5.037 24.863 1.00 90.12 80 VAL A N 1
ATOM 648 C CA . VAL A 1 80 ? -21.559 4.657 25.994 1.00 90.12 80 VAL A CA 1
ATOM 649 C C . VAL A 1 80 ? -22.133 3.448 26.746 1.00 90.12 80 VAL A C 1
ATOM 651 O O . VAL A 1 80 ? -21.413 2.508 27.094 1.00 90.12 80 VAL A O 1
ATOM 654 N N . GLU A 1 81 ? -23.448 3.443 26.914 1.00 88.44 81 GLU A N 1
ATOM 655 C CA . GLU A 1 81 ? -24.289 2.404 27.494 1.00 88.44 81 GLU A CA 1
ATOM 656 C C . GLU A 1 81 ? -24.281 1.081 26.719 1.00 88.44 81 GLU A C 1
ATOM 658 O O . GLU A 1 81 ? -24.447 0.046 27.357 1.00 88.44 81 GLU A O 1
ATOM 663 N N . ASP A 1 82 ? -23.888 1.070 25.442 1.00 90.06 82 ASP A N 1
ATOM 664 C CA . ASP A 1 82 ? -23.817 -0.133 24.596 1.00 90.06 82 ASP A CA 1
ATOM 665 C C . ASP A 1 82 ? -22.384 -0.631 24.361 1.00 90.06 82 ASP A C 1
ATOM 667 O O . ASP A 1 82 ? -22.158 -1.755 23.915 1.00 90.06 82 ASP A O 1
ATOM 671 N N . ARG A 1 83 ? -21.366 0.170 24.704 1.00 91.06 83 ARG A N 1
ATOM 672 C CA . ARG A 1 83 ? -19.956 -0.213 24.503 1.00 91.06 83 ARG A CA 1
ATOM 673 C C . ARG A 1 83 ? -19.576 -1.460 25.288 1.00 91.06 83 ARG A C 1
ATOM 675 O O . ARG A 1 83 ? -19.581 -1.440 26.513 1.00 91.06 83 ARG A O 1
ATOM 682 N N . THR A 1 84 ? -19.128 -2.498 24.595 1.00 90.50 84 THR A N 1
ATOM 683 C CA . THR A 1 84 ? -18.644 -3.745 25.210 1.00 90.50 84 THR A CA 1
ATOM 684 C C . THR A 1 84 ? -17.128 -3.796 25.370 1.00 90.50 84 THR A C 1
ATOM 686 O O . THR A 1 84 ? -16.613 -4.779 25.884 1.00 90.50 84 THR A O 1
ATOM 689 N N . PHE A 1 85 ? -16.396 -2.770 24.934 1.00 91.12 85 PHE A N 1
ATOM 690 C CA . PHE A 1 85 ? -14.933 -2.745 24.941 1.00 91.12 85 PHE A CA 1
ATOM 691 C C . PHE A 1 85 ? -14.382 -1.658 25.865 1.00 91.12 85 PHE A C 1
ATOM 693 O O . PHE A 1 85 ? -14.991 -0.600 25.999 1.00 91.12 85 PHE A O 1
ATOM 700 N N . LEU A 1 86 ? -13.232 -1.908 26.496 1.00 88.75 86 LEU A N 1
ATOM 701 C CA . LEU A 1 86 ? -12.521 -0.933 27.332 1.00 88.75 86 LEU A CA 1
ATOM 702 C C . LEU A 1 86 ? -11.021 -0.936 27.019 1.00 88.75 86 LEU A C 1
ATOM 704 O O . LEU A 1 86 ? -10.397 -1.998 26.966 1.00 88.75 86 LEU A O 1
ATOM 708 N N . ILE A 1 87 ? -10.440 0.254 26.857 1.00 85.56 87 ILE A N 1
ATOM 709 C CA . ILE A 1 87 ? -8.987 0.447 26.749 1.00 85.56 87 ILE A CA 1
ATOM 710 C C . ILE A 1 87 ? -8.411 0.575 28.165 1.00 85.56 87 ILE A C 1
ATOM 712 O O . ILE A 1 87 ? -8.887 1.397 28.952 1.00 85.56 87 ILE A O 1
ATOM 716 N N . SER A 1 88 ? -7.404 -0.234 28.509 1.00 77.31 88 SER A N 1
ATOM 717 C CA . SER A 1 88 ? -6.714 -0.119 29.799 1.00 77.31 88 SER A CA 1
ATOM 718 C C . SER A 1 88 ? -5.672 1.000 29.746 1.00 77.31 88 SER A C 1
ATOM 720 O O . SER A 1 88 ? -4.963 1.153 28.755 1.00 77.31 88 SER A O 1
ATOM 722 N N . LYS A 1 89 ? -5.510 1.758 30.840 1.00 64.69 89 LYS A N 1
ATOM 723 C CA . LYS A 1 89 ? -4.502 2.837 30.939 1.00 64.69 89 LYS A CA 1
ATOM 724 C C . LYS A 1 89 ? -3.048 2.351 30.815 1.00 64.69 89 LYS A C 1
ATOM 726 O O . LYS A 1 89 ? -2.170 3.165 30.552 1.00 64.69 89 LYS A O 1
ATOM 731 N N . ASP A 1 90 ? -2.796 1.056 31.001 1.00 57.12 90 ASP A N 1
ATOM 732 C CA . ASP A 1 90 ? -1.460 0.442 30.903 1.00 57.12 90 ASP A CA 1
ATOM 733 C C . ASP A 1 90 ? -1.060 0.039 29.469 1.00 57.12 90 ASP A C 1
ATOM 735 O O . ASP A 1 90 ? 0.020 -0.526 29.245 1.00 57.12 90 ASP A O 1
ATOM 739 N N . ASP A 1 91 ? -1.912 0.296 28.475 1.00 57.47 91 ASP A N 1
ATOM 740 C CA . ASP A 1 91 ? -1.741 -0.298 27.159 1.00 57.47 91 ASP A CA 1
ATOM 741 C C . ASP A 1 91 ? -0.769 0.484 26.267 1.00 57.47 91 ASP A C 1
ATOM 743 O O . ASP A 1 91 ? -0.917 1.663 25.963 1.00 57.47 91 ASP A O 1
ATOM 747 N N . LYS A 1 92 ? 0.236 -0.233 25.752 1.00 74.31 92 LYS A N 1
ATOM 748 C CA . LYS A 1 92 ? 1.208 0.245 24.750 1.00 74.31 92 LYS A CA 1
ATOM 749 C C . LYS A 1 92 ? 0.574 0.395 23.350 1.00 74.31 92 LYS A C 1
ATOM 751 O O . LYS A 1 92 ? 1.278 0.166 22.359 1.00 74.31 92 LYS A O 1
ATOM 756 N N . LEU A 1 93 ? -0.731 0.641 23.267 1.00 82.38 93 LEU A N 1
ATOM 757 C CA . LEU A 1 93 ? -1.508 0.719 22.034 1.00 82.38 93 LEU A CA 1
ATOM 758 C C . LEU A 1 93 ? -1.419 2.131 21.423 1.00 82.38 93 LEU A C 1
ATOM 760 O O . LEU A 1 93 ? -1.302 3.108 22.161 1.00 82.38 93 LEU A O 1
ATOM 764 N N . PRO A 1 94 ? -1.423 2.264 20.086 1.00 81.06 94 PRO A N 1
ATOM 765 C CA . PRO A 1 94 ? -1.364 3.568 19.432 1.00 81.06 94 PRO A CA 1
ATOM 766 C C . PRO A 1 94 ? -2.738 4.259 19.481 1.00 81.06 94 PRO A C 1
ATOM 768 O O . PRO A 1 94 ? -3.565 4.047 18.601 1.00 81.06 94 PRO A O 1
ATOM 771 N N . GLU A 1 95 ? -3.001 5.066 20.510 1.00 75.81 95 GLU A N 1
ATOM 772 C CA . GLU A 1 95 ? -4.271 5.801 20.622 1.00 75.81 95 GLU A CA 1
ATOM 773 C C . GLU A 1 95 ? -4.422 6.885 19.542 1.00 75.81 95 GLU A C 1
ATOM 775 O O . GLU A 1 95 ? -3.525 7.706 19.323 1.00 75.81 95 GLU A O 1
ATOM 780 N N . LEU A 1 96 ? -5.597 6.931 18.905 1.00 86.62 96 LEU A N 1
ATOM 781 C CA . LEU A 1 96 ? -5.961 7.961 17.931 1.00 86.62 96 LEU A CA 1
ATOM 782 C C . LEU A 1 96 ? -6.668 9.126 18.630 1.00 86.62 96 LEU A C 1
ATOM 784 O O . LEU A 1 96 ? -7.894 9.247 18.614 1.00 86.62 96 LEU A O 1
ATOM 788 N N . THR A 1 97 ? -5.882 9.996 19.262 1.00 83.31 97 THR A N 1
ATOM 789 C CA . THR A 1 97 ? -6.394 11.112 20.080 1.00 83.31 97 THR A CA 1
ATOM 790 C C . THR A 1 97 ? -7.139 12.183 19.286 1.00 83.31 97 THR A C 1
ATOM 792 O O . THR A 1 97 ? -7.891 12.953 19.869 1.00 83.31 97 THR A O 1
ATOM 795 N N . ASN A 1 98 ? -6.917 12.259 17.972 1.00 88.75 98 ASN A N 1
ATOM 796 C CA . ASN A 1 98 ? -7.536 13.271 17.113 1.00 88.75 98 ASN A CA 1
ATOM 797 C C . ASN A 1 98 ? -8.891 12.831 16.548 1.00 88.75 98 ASN A C 1
ATOM 799 O O . ASN A 1 98 ? -9.543 13.632 15.894 1.00 88.75 98 ASN A O 1
ATOM 803 N N . VAL A 1 99 ? -9.297 11.574 16.750 1.00 90.00 99 VAL A N 1
ATOM 804 C CA . VAL A 1 99 ? -10.602 11.091 16.296 1.00 90.00 99 VAL A CA 1
ATOM 805 C C . VAL A 1 99 ? -11.628 11.436 17.365 1.00 90.00 99 VAL A C 1
ATOM 807 O O . VAL A 1 99 ? -11.621 10.852 18.451 1.00 90.00 99 VAL A O 1
ATOM 810 N N . VAL A 1 100 ? -12.501 12.386 17.052 1.00 86.62 100 VAL A N 1
ATOM 811 C CA . VAL A 1 100 ? -13.650 12.756 17.881 1.00 86.62 100 VAL A CA 1
ATOM 812 C C . VAL A 1 100 ? -14.930 12.193 17.252 1.00 86.62 100 VAL A C 1
ATOM 814 O O . VAL A 1 100 ? -14.977 11.933 16.055 1.00 86.62 100 VAL A O 1
ATOM 817 N N . GLY A 1 101 ? -15.933 11.865 18.070 1.00 84.56 101 GLY A N 1
ATOM 818 C CA . GLY A 1 101 ? -17.115 11.094 17.647 1.00 84.56 101 GLY A CA 1
ATOM 819 C C . GLY A 1 101 ? -18.130 11.852 16.780 1.00 84.56 101 GLY A C 1
ATOM 820 O O . GLY A 1 101 ? -19.303 11.490 16.788 1.00 84.56 101 GLY A O 1
ATOM 821 N N . ASP A 1 102 ? -17.721 12.911 16.081 1.00 90.56 102 ASP A N 1
ATOM 822 C CA . ASP A 1 102 ? -18.558 13.785 15.253 1.00 90.56 102 ASP A CA 1
ATOM 823 C C . ASP A 1 102 ? -18.509 13.390 13.766 1.00 90.56 102 ASP A C 1
ATOM 825 O O . ASP A 1 102 ? -18.188 14.190 12.886 1.00 90.56 102 ASP A O 1
ATOM 829 N N . PHE A 1 103 ? -18.825 12.125 13.491 1.00 93.44 103 PHE A N 1
ATOM 830 C CA . PHE A 1 103 ? -18.761 11.559 12.146 1.00 93.44 103 PHE A CA 1
ATOM 831 C C . PHE A 1 103 ? -19.769 12.188 11.178 1.00 93.44 103 PHE A C 1
ATOM 833 O O . PHE A 1 103 ? -20.909 12.466 11.543 1.00 93.44 103 PHE A O 1
ATOM 840 N N . ASP A 1 104 ? -19.357 12.361 9.921 1.00 93.38 104 ASP A N 1
ATOM 841 C CA . ASP A 1 104 ? -20.081 13.159 8.919 1.00 93.38 104 ASP A CA 1
ATOM 842 C C . ASP A 1 104 ? -20.481 12.381 7.658 1.00 93.38 104 ASP A C 1
ATOM 844 O O . ASP A 1 104 ? -20.811 12.973 6.631 1.00 93.38 104 ASP A O 1
ATOM 848 N N . ASN A 1 105 ? -20.431 11.046 7.721 1.00 92.31 105 ASN A N 1
ATOM 849 C CA . ASN A 1 105 ? -20.786 10.156 6.612 1.00 92.31 105 ASN A CA 1
ATOM 850 C C . ASN A 1 105 ? -20.021 10.453 5.298 1.00 92.31 105 ASN A C 1
ATOM 852 O O . ASN A 1 105 ? -20.493 10.100 4.220 1.00 92.31 105 ASN A O 1
ATOM 856 N N . GLY A 1 106 ? -18.823 11.047 5.377 1.00 96.25 106 GLY A N 1
ATOM 857 C CA . GLY A 1 106 ? -17.929 11.232 4.230 1.00 96.25 106 GLY A CA 1
ATOM 858 C C . GLY A 1 106 ? -17.728 12.677 3.777 1.00 96.25 106 GLY A C 1
ATOM 859 O O . GLY A 1 106 ? -16.862 12.912 2.936 1.00 96.25 106 GLY A O 1
ATOM 860 N N . GLU A 1 107 ? -18.467 13.647 4.319 1.00 97.94 107 GLU A N 1
ATOM 861 C CA . GLU A 1 107 ? -18.406 15.033 3.836 1.00 97.94 107 GLU A CA 1
ATOM 862 C C . GLU A 1 107 ? -17.000 15.647 3.965 1.00 97.94 107 GLU A C 1
ATOM 864 O O . GLU A 1 107 ? -16.483 16.205 2.998 1.00 97.94 107 GLU A O 1
ATOM 869 N N . ALA A 1 108 ? -16.303 15.480 5.093 1.00 98.00 108 ALA A N 1
ATOM 870 C CA . ALA A 1 108 ? -14.943 15.995 5.248 1.00 98.00 108 ALA A CA 1
ATOM 871 C C . ALA A 1 108 ? -13.945 15.338 4.282 1.00 98.00 108 ALA A C 1
ATOM 873 O O . ALA A 1 108 ? -13.032 16.014 3.802 1.00 98.00 108 ALA A O 1
ATOM 874 N N . LEU A 1 109 ? -14.105 14.048 3.965 1.00 98.56 109 LEU A N 1
ATOM 875 C CA . LEU A 1 109 ? -13.297 13.391 2.936 1.00 98.56 109 LEU A CA 1
ATOM 876 C C . LEU A 1 109 ? -13.619 13.945 1.544 1.00 98.56 109 LEU A C 1
ATOM 878 O O . LEU A 1 109 ? -12.694 14.222 0.786 1.00 98.56 109 LEU A O 1
ATOM 882 N N . ARG A 1 110 ? -14.895 14.176 1.217 1.00 98.62 110 ARG A N 1
ATOM 883 C CA . ARG A 1 110 ? -15.307 14.820 -0.042 1.00 98.62 110 ARG A CA 1
ATOM 884 C C . ARG A 1 110 ? -14.673 16.204 -0.190 1.00 98.62 110 ARG A C 1
ATOM 886 O O . ARG A 1 110 ? -14.058 16.498 -1.215 1.00 98.62 110 ARG A O 1
ATOM 893 N N . GLU A 1 111 ? -14.760 17.040 0.841 1.00 98.56 111 GLU A N 1
ATOM 894 C CA . GLU A 1 111 ? -14.137 18.365 0.853 1.00 98.56 111 GLU A CA 1
ATOM 895 C C . GLU A 1 111 ? -12.607 18.297 0.739 1.00 98.56 111 GLU A C 1
ATOM 897 O O . GLU A 1 111 ? -11.992 19.144 0.081 1.00 98.56 111 GLU A O 1
ATOM 902 N N . LEU A 1 112 ? -11.983 17.293 1.363 1.00 98.62 112 LEU A N 1
ATOM 903 C CA . LEU A 1 112 ? -10.553 17.044 1.232 1.00 98.62 112 LEU A CA 1
ATOM 904 C C . LEU A 1 112 ? -10.190 16.656 -0.207 1.00 98.62 112 LEU A C 1
ATOM 906 O O . LEU A 1 112 ? -9.275 17.264 -0.753 1.00 98.62 112 LEU A O 1
ATOM 910 N N . LEU A 1 113 ? -10.921 15.735 -0.848 1.00 98.62 113 LEU A N 1
ATOM 911 C CA . LEU A 1 113 ? -10.684 15.346 -2.246 1.00 98.62 113 LEU A CA 1
ATOM 912 C C . LEU A 1 113 ? -10.803 16.549 -3.197 1.00 98.62 113 LEU A C 1
ATOM 914 O O . LEU A 1 113 ? -10.006 16.695 -4.123 1.00 98.62 113 LEU A O 1
ATOM 918 N N . LEU A 1 114 ? -11.763 17.448 -2.961 1.00 98.38 114 LEU A N 1
ATOM 919 C CA . LEU A 1 114 ? -11.896 18.680 -3.745 1.00 98.38 114 LEU A CA 1
ATOM 920 C C . LEU A 1 114 ? -10.667 19.590 -3.598 1.00 98.38 114 LEU A C 1
ATOM 922 O O . LEU A 1 114 ? -10.158 20.094 -4.599 1.00 98.38 114 LEU A O 1
ATOM 926 N N . ALA A 1 115 ? -10.145 19.759 -2.380 1.00 98.25 115 ALA A N 1
ATOM 927 C CA . ALA A 1 115 ? -8.921 20.526 -2.145 1.00 98.25 115 ALA A CA 1
ATOM 928 C C . ALA A 1 115 ? -7.669 19.829 -2.717 1.00 98.25 115 ALA A C 1
ATOM 930 O O . ALA A 1 115 ? -6.772 20.479 -3.253 1.00 98.25 115 ALA A O 1
ATOM 931 N N . GLU A 1 116 ? -7.602 18.500 -2.631 1.00 98.25 116 GLU A N 1
ATOM 932 C CA . GLU A 1 116 ? -6.525 17.695 -3.208 1.00 98.25 116 GLU A CA 1
ATOM 933 C C . GLU A 1 116 ? -6.493 17.807 -4.734 1.00 98.25 116 GLU A C 1
ATOM 935 O O . GLU A 1 116 ? -5.410 17.904 -5.310 1.00 98.25 116 GLU A O 1
ATOM 940 N N . ARG A 1 117 ? -7.653 17.866 -5.398 1.00 97.25 117 ARG A N 1
ATOM 941 C CA . ARG A 1 117 ? -7.737 18.076 -6.850 1.00 97.25 117 ARG A CA 1
ATOM 942 C C . ARG A 1 117 ? -7.033 19.358 -7.281 1.00 97.25 117 ARG A C 1
ATOM 944 O O . ARG A 1 117 ? -6.292 19.344 -8.264 1.00 97.25 117 ARG A O 1
ATOM 951 N N . GLU A 1 118 ? -7.232 20.443 -6.535 1.00 95.62 118 GLU A N 1
ATOM 952 C CA . GLU A 1 118 ? -6.576 21.727 -6.797 1.00 95.62 118 GLU A CA 1
ATOM 953 C C . GLU A 1 118 ? -5.060 21.661 -6.580 1.00 95.62 118 GLU A C 1
ATOM 955 O O . GLU A 1 118 ? -4.314 22.302 -7.313 1.00 95.62 118 GLU A O 1
ATOM 960 N N . LEU A 1 119 ? -4.577 20.897 -5.596 1.00 97.06 119 LEU A N 1
ATOM 961 C CA . LEU A 1 119 ? -3.148 20.847 -5.273 1.00 97.06 119 LEU A CA 1
ATOM 962 C C . LEU A 1 119 ? -2.365 19.855 -6.146 1.00 97.06 119 LEU A C 1
ATOM 964 O O . LEU A 1 119 ? -1.263 20.161 -6.599 1.00 97.06 119 LEU A O 1
ATOM 968 N N . PHE A 1 120 ? -2.907 18.656 -6.354 1.00 96.56 120 PHE A N 1
ATOM 969 C CA . PHE A 1 120 ? -2.172 17.534 -6.940 1.00 96.56 120 PHE A CA 1
ATOM 970 C C . PHE A 1 120 ? -2.260 17.459 -8.462 1.00 96.56 120 PHE A C 1
ATOM 972 O O . PHE A 1 120 ? -1.438 16.764 -9.055 1.00 96.56 120 PHE A O 1
ATOM 979 N N . GLN A 1 121 ? -3.183 18.186 -9.103 1.00 95.06 121 GLN A N 1
ATOM 980 C CA . GLN A 1 121 ? -3.242 18.326 -10.565 1.00 95.06 121 GLN A CA 1
ATOM 981 C C . GLN A 1 121 ? -3.203 16.955 -11.275 1.00 95.06 121 GLN A C 1
ATOM 983 O O . GLN A 1 121 ? -4.034 16.087 -11.001 1.00 95.06 121 GLN A O 1
ATOM 988 N N . ASN A 1 122 ? -2.215 16.710 -12.142 1.00 95.00 122 ASN A N 1
ATOM 989 C CA . ASN A 1 122 ? -1.996 15.432 -12.826 1.00 95.00 122 ASN A CA 1
ATOM 990 C C . ASN A 1 122 ? -1.781 14.216 -11.905 1.00 95.00 122 ASN A C 1
ATOM 992 O O . ASN A 1 122 ? -1.831 13.093 -12.409 1.00 95.00 122 ASN A O 1
ATOM 996 N N . ASN A 1 123 ? -1.514 14.414 -10.611 1.00 97.25 123 ASN A N 1
ATOM 997 C CA . ASN A 1 123 ? -1.380 13.354 -9.611 1.00 97.25 123 ASN A CA 1
ATOM 998 C C . ASN A 1 123 ? -2.653 13.113 -8.780 1.00 97.25 123 ASN A C 1
ATOM 1000 O O . ASN A 1 123 ? -2.636 12.281 -7.875 1.00 97.25 123 ASN A O 1
ATOM 1004 N N . PHE A 1 124 ? -3.751 13.828 -9.041 1.00 98.19 124 PHE A N 1
ATOM 1005 C CA . PHE A 1 124 ? -4.966 13.726 -8.228 1.00 98.19 124 PHE A CA 1
ATOM 1006 C C . PHE A 1 124 ? -5.545 12.300 -8.177 1.00 98.19 124 PHE A C 1
ATOM 1008 O O . PHE A 1 124 ? -5.870 11.806 -7.099 1.00 98.19 124 PHE A O 1
ATOM 1015 N N . ALA A 1 125 ? -5.588 11.596 -9.313 1.00 98.31 125 ALA A N 1
ATOM 1016 C CA . ALA A 1 125 ? -6.053 10.208 -9.382 1.00 98.31 125 ALA A CA 1
ATOM 1017 C C . ALA A 1 125 ? -5.257 9.269 -8.455 1.00 98.31 125 ALA A C 1
ATOM 1019 O O . ALA A 1 125 ? -5.823 8.396 -7.801 1.00 98.31 125 ALA A O 1
ATOM 1020 N N . GLN A 1 126 ? -3.947 9.484 -8.339 1.00 98.19 126 GLN A N 1
ATOM 1021 C CA . GLN A 1 126 ? -3.079 8.710 -7.455 1.00 98.19 126 GLN A CA 1
ATOM 1022 C C . GLN A 1 126 ? -3.347 8.981 -5.974 1.00 98.19 126 GLN A C 1
ATOM 1024 O O . GLN A 1 126 ? -3.163 8.085 -5.153 1.00 98.19 126 GLN A O 1
ATOM 1029 N N . VAL A 1 127 ? -3.807 10.182 -5.616 1.00 98.38 127 VAL A N 1
ATOM 1030 C CA . VAL A 1 127 ? -4.223 10.479 -4.237 1.00 98.38 127 VAL A CA 1
ATOM 1031 C C . VAL A 1 127 ? -5.518 9.743 -3.893 1.00 98.38 127 VAL A C 1
ATOM 1033 O O . VAL A 1 127 ? -5.588 9.136 -2.826 1.00 98.38 127 VAL A O 1
ATOM 1036 N N . ILE A 1 128 ? -6.483 9.677 -4.822 1.00 98.75 128 ILE A N 1
ATOM 1037 C CA . ILE A 1 128 ? -7.697 8.851 -4.666 1.00 98.75 128 ILE A CA 1
ATOM 1038 C C . ILE A 1 128 ? -7.320 7.379 -4.455 1.00 98.75 128 ILE A C 1
ATOM 1040 O O . ILE A 1 128 ? -7.774 6.756 -3.495 1.00 98.75 128 ILE A O 1
ATOM 1044 N N . MET A 1 129 ? -6.433 6.838 -5.297 1.00 98.75 129 MET A N 1
ATOM 1045 C CA . MET A 1 129 ? -5.909 5.478 -5.125 1.00 98.75 129 MET A CA 1
ATOM 1046 C C . MET A 1 129 ? -5.213 5.302 -3.770 1.00 98.75 129 MET A C 1
ATOM 1048 O O . MET A 1 129 ? -5.334 4.256 -3.146 1.00 98.75 129 MET A O 1
ATOM 1052 N N . GLY A 1 130 ? -4.507 6.322 -3.282 1.00 98.56 130 GLY A N 1
ATOM 1053 C CA . GLY A 1 130 ? -3.883 6.303 -1.963 1.00 98.56 130 GLY A CA 1
ATOM 1054 C C . GLY A 1 130 ? -4.892 6.185 -0.813 1.00 98.56 130 GLY A C 1
ATOM 1055 O O . GLY A 1 130 ? -4.654 5.417 0.120 1.00 98.56 130 GLY A O 1
ATOM 1056 N N . HIS A 1 131 ? -6.032 6.882 -0.891 1.00 98.75 131 HIS A N 1
ATOM 1057 C CA . HIS A 1 131 ? -7.147 6.728 0.058 1.00 98.75 131 HIS A CA 1
ATOM 1058 C C . HIS A 1 131 ? -7.799 5.342 -0.043 1.00 98.75 131 HIS A C 1
ATOM 1060 O O . HIS A 1 131 ? -8.083 4.715 0.973 1.00 98.75 131 HIS A O 1
ATOM 1066 N N . ALA A 1 132 ? -7.976 4.808 -1.252 1.00 98.75 132 ALA A N 1
ATOM 1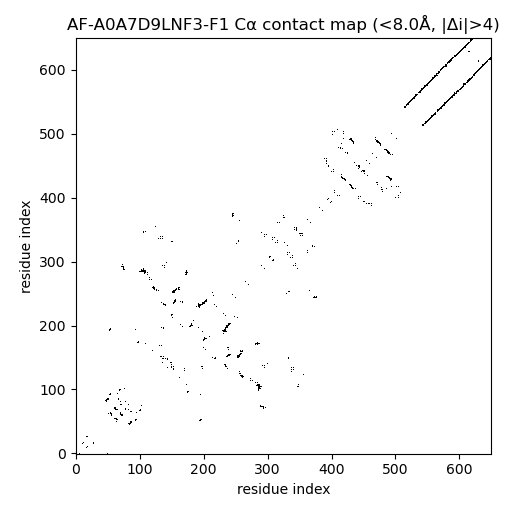067 C CA . ALA A 1 132 ? -8.474 3.444 -1.437 1.00 98.75 132 ALA A CA 1
ATOM 1068 C C . ALA A 1 132 ? -7.522 2.392 -0.846 1.00 98.75 132 ALA A C 1
ATOM 1070 O O . ALA A 1 132 ? -7.941 1.511 -0.095 1.00 98.75 132 ALA A O 1
ATOM 1071 N N . ALA A 1 133 ? -6.225 2.527 -1.113 1.00 98.56 133 ALA A N 1
ATOM 1072 C CA . ALA A 1 133 ? -5.198 1.630 -0.607 1.00 98.56 133 ALA A CA 1
ATOM 1073 C C . ALA A 1 133 ? -5.059 1.699 0.926 1.00 98.56 133 ALA A C 1
ATOM 1075 O O . ALA A 1 133 ? -4.761 0.691 1.567 1.00 98.56 133 ALA A O 1
ATOM 1076 N N . SER A 1 134 ? -5.314 2.860 1.538 1.00 98.50 134 SER A N 1
ATOM 1077 C CA . SER A 1 134 ? -5.363 2.983 2.999 1.00 98.50 134 SER A CA 1
ATOM 1078 C C . SER A 1 134 ? -6.585 2.284 3.599 1.00 98.50 134 SER A C 1
ATOM 1080 O O . SER A 1 134 ? -6.465 1.649 4.644 1.00 98.50 134 SER A O 1
ATOM 1082 N N . GLY A 1 135 ? -7.730 2.317 2.913 1.00 98.38 135 GLY A N 1
ATOM 1083 C CA . GLY A 1 135 ? -8.916 1.541 3.270 1.00 98.38 135 GLY A CA 1
ATOM 1084 C C . GLY A 1 135 ? -8.704 0.027 3.165 1.00 98.38 135 GLY A C 1
ATOM 1085 O O . GLY A 1 135 ? -9.115 -0.721 4.054 1.00 98.38 135 GLY A O 1
ATOM 1086 N N . MET A 1 136 ? -7.978 -0.431 2.138 1.00 98.31 136 MET A N 1
ATOM 1087 C CA . MET A 1 136 ? -7.529 -1.827 2.028 1.00 98.31 136 MET A CA 1
ATOM 1088 C C . MET A 1 136 ? -6.627 -2.214 3.209 1.00 98.31 136 MET A C 1
ATOM 1090 O O . MET A 1 136 ? -6.831 -3.250 3.838 1.00 98.31 136 MET A O 1
ATOM 1094 N N . ALA A 1 137 ? -5.661 -1.358 3.562 1.00 97.94 137 ALA A N 1
ATOM 1095 C CA . ALA A 1 137 ? -4.782 -1.578 4.709 1.00 97.94 137 ALA A CA 1
ATOM 1096 C C . ALA A 1 137 ? -5.542 -1.572 6.049 1.00 97.94 137 ALA A C 1
ATOM 1098 O O . ALA A 1 137 ? -5.191 -2.335 6.950 1.00 97.94 137 ALA A O 1
ATOM 1099 N N . ALA A 1 138 ? -6.597 -0.760 6.170 1.00 97.94 138 ALA A N 1
ATOM 1100 C CA . ALA A 1 138 ? -7.483 -0.729 7.333 1.00 97.94 138 ALA A CA 1
ATOM 1101 C C . ALA A 1 138 ? -8.329 -2.009 7.491 1.00 97.94 138 ALA A C 1
ATOM 1103 O O . ALA A 1 138 ? -8.768 -2.348 8.590 1.00 97.94 138 ALA A O 1
ATOM 1104 N N . ASN A 1 139 ? -8.533 -2.728 6.386 1.00 97.44 139 ASN A N 1
ATOM 1105 C CA . ASN A 1 139 ? -9.309 -3.963 6.292 1.00 97.44 139 ASN A CA 1
ATOM 1106 C C . ASN A 1 139 ? -8.430 -5.194 6.027 1.00 97.44 139 ASN A C 1
ATOM 1108 O O . ASN A 1 139 ? -8.894 -6.207 5.510 1.00 97.44 139 ASN A O 1
ATOM 1112 N N . TYR A 1 140 ? -7.158 -5.126 6.413 1.00 96.75 140 TYR A N 1
ATOM 1113 C CA . TYR A 1 140 ? -6.148 -6.147 6.151 1.00 96.75 140 TYR A CA 1
ATOM 1114 C C . TYR A 1 140 ? -6.580 -7.577 6.500 1.00 96.75 140 TYR A C 1
ATOM 1116 O O . TYR A 1 140 ? -6.418 -8.469 5.674 1.00 96.75 140 TYR A O 1
ATOM 1124 N N . ASP A 1 141 ? -7.149 -7.805 7.689 1.00 94.06 141 ASP A N 1
ATOM 1125 C CA . ASP A 1 141 ? -7.557 -9.152 8.117 1.00 94.06 141 ASP A CA 1
ATOM 1126 C C . ASP A 1 141 ? -8.619 -9.761 7.186 1.00 94.06 141 ASP A C 1
ATOM 1128 O O . ASP A 1 141 ? -8.611 -10.970 6.951 1.00 94.06 141 ASP A O 1
ATOM 1132 N N . LEU A 1 142 ? -9.509 -8.926 6.635 1.00 94.62 142 LEU A N 1
ATOM 1133 C CA . LEU A 1 142 ? -10.494 -9.342 5.639 1.00 94.62 142 LEU A CA 1
ATOM 1134 C C . LEU A 1 142 ? -9.800 -9.696 4.323 1.00 94.62 142 LEU A C 1
ATOM 1136 O O . LEU A 1 142 ? -10.038 -10.772 3.790 1.00 94.62 142 LEU A O 1
ATOM 1140 N N . LEU A 1 143 ? -8.879 -8.854 3.843 1.00 94.25 143 LEU A N 1
ATOM 1141 C CA . LEU A 1 143 ? -8.136 -9.141 2.613 1.00 94.25 143 LEU A CA 1
ATOM 1142 C C . LEU A 1 143 ? -7.305 -10.427 2.719 1.00 94.25 143 LEU A C 1
ATOM 1144 O O . LEU A 1 143 ? -7.286 -11.217 1.785 1.00 94.25 143 LEU A O 1
ATOM 1148 N N . ILE A 1 144 ? -6.657 -10.679 3.860 1.00 92.81 144 ILE A N 1
ATOM 1149 C CA . ILE A 1 144 ? -5.927 -11.935 4.089 1.00 92.81 144 ILE A CA 1
ATOM 1150 C C . ILE A 1 144 ? -6.859 -13.144 4.020 1.00 92.81 144 ILE A C 1
ATOM 1152 O O . ILE A 1 144 ? -6.458 -14.183 3.502 1.00 92.81 144 ILE A O 1
ATOM 1156 N N . ARG A 1 145 ? -8.081 -13.026 4.549 1.00 90.94 145 ARG A N 1
ATOM 1157 C CA . ARG A 1 145 ? -9.056 -14.118 4.550 1.00 90.94 145 ARG A CA 1
ATOM 1158 C C . ARG A 1 145 ? -9.603 -14.407 3.153 1.00 90.94 145 ARG A C 1
ATOM 1160 O O . ARG A 1 145 ? -9.696 -15.573 2.798 1.00 90.94 145 ARG A O 1
ATOM 1167 N N . GLU A 1 146 ? -9.952 -13.368 2.398 1.00 89.62 146 GLU A N 1
ATOM 1168 C CA . GLU A 1 146 ? -10.622 -13.515 1.098 1.00 89.62 146 GLU A CA 1
ATOM 1169 C C . GLU A 1 146 ? -9.637 -13.690 -0.076 1.00 89.62 146 GLU A C 1
ATOM 1171 O O . GLU A 1 146 ? -9.937 -14.397 -1.030 1.00 89.62 146 GLU A O 1
ATOM 1176 N N . PHE A 1 147 ? -8.448 -13.076 -0.014 1.00 87.19 147 PHE A N 1
ATOM 1177 C CA . PHE A 1 147 ? -7.492 -13.008 -1.136 1.00 87.19 147 PHE A CA 1
ATOM 1178 C C . P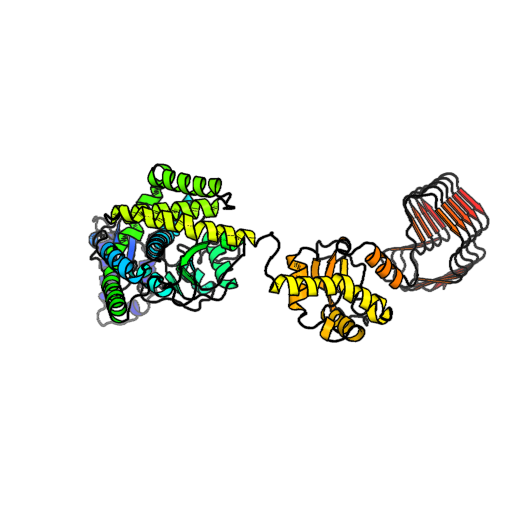HE A 1 147 ? -6.130 -13.647 -0.833 1.00 87.19 147 PHE A C 1
ATOM 1180 O O . PHE A 1 147 ? -5.199 -13.522 -1.630 1.00 87.19 147 PHE A O 1
ATOM 1187 N N . GLU A 1 148 ? -5.973 -14.283 0.336 1.00 86.06 148 GLU A N 1
ATOM 1188 C CA . GLU A 1 148 ? -4.713 -14.883 0.814 1.00 86.06 148 GLU A CA 1
ATOM 1189 C C . GLU A 1 148 ? -3.518 -13.905 0.835 1.00 86.06 148 GLU A C 1
ATOM 1191 O O . GLU A 1 148 ? -2.347 -14.301 0.845 1.00 86.06 148 GLU A O 1
ATOM 1196 N N . GLY A 1 149 ? -3.802 -12.600 0.837 1.00 89.81 149 GLY A N 1
ATOM 1197 C CA . GLY A 1 149 ? -2.790 -11.569 0.701 1.00 89.81 149 GLY A CA 1
ATOM 1198 C C . GLY A 1 149 ? -3.351 -10.157 0.802 1.00 89.81 149 GLY A C 1
ATOM 1199 O O . GLY A 1 149 ? -4.466 -9.875 0.375 1.00 89.81 149 GLY A O 1
ATOM 1200 N N . CYS A 1 150 ? -2.550 -9.241 1.343 1.00 93.81 150 CYS A N 1
ATOM 1201 C CA . CYS A 1 150 ? -2.847 -7.811 1.320 1.00 93.81 150 CYS A CA 1
ATOM 1202 C C . CYS A 1 150 ? -1.614 -7.051 0.813 1.00 93.81 150 CYS A C 1
ATOM 1204 O O . CYS A 1 150 ? -0.544 -7.133 1.435 1.00 93.81 150 CYS A O 1
ATOM 1206 N N . PRO A 1 151 ? -1.714 -6.350 -0.330 1.00 94.31 151 PRO A N 1
ATOM 1207 C CA . PRO A 1 151 ? -0.571 -5.675 -0.910 1.00 94.31 151 PRO A CA 1
ATOM 1208 C C . PRO A 1 151 ? -0.188 -4.439 -0.095 1.00 94.31 151 PRO A C 1
ATOM 1210 O O . PRO A 1 151 ? -1.041 -3.713 0.404 1.00 94.31 151 PRO A O 1
ATOM 1213 N N . THR A 1 152 ? 1.114 -4.184 0.038 1.00 95.38 152 THR A N 1
ATOM 1214 C CA . THR A 1 152 ? 1.617 -3.005 0.763 1.00 95.38 152 THR A CA 1
ATOM 1215 C C . THR A 1 152 ? 1.566 -1.769 -0.143 1.00 95.38 152 THR A C 1
ATOM 1217 O O . THR A 1 152 ? 2.264 -1.773 -1.159 1.00 95.38 152 THR A O 1
ATOM 1220 N N . PRO A 1 153 ? 0.798 -0.711 0.182 1.00 96.69 153 PRO A N 1
ATOM 1221 C CA . PRO A 1 153 ? 0.725 0.495 -0.641 1.00 96.69 153 PRO A CA 1
ATOM 1222 C C . PRO A 1 153 ? 2.045 1.269 -0.661 1.00 96.69 153 PRO A C 1
ATOM 1224 O O . PRO A 1 153 ? 2.606 1.587 0.392 1.00 96.69 153 PRO A O 1
ATOM 1227 N N . VAL A 1 154 ? 2.523 1.615 -1.858 1.00 95.69 154 VAL A N 1
ATOM 1228 C CA . VAL A 1 154 ? 3.779 2.355 -2.048 1.00 95.69 154 VAL A CA 1
ATOM 1229 C C . VAL A 1 154 ? 3.558 3.535 -2.984 1.00 95.69 154 VAL A C 1
ATOM 1231 O O . VAL A 1 154 ? 3.433 3.368 -4.194 1.00 95.69 154 VAL A O 1
ATOM 1234 N N . LEU A 1 155 ? 3.553 4.746 -2.432 1.00 96.69 155 LEU A N 1
ATOM 1235 C CA . LEU A 1 155 ? 3.576 5.985 -3.200 1.00 96.69 155 LEU A CA 1
ATOM 1236 C C . LEU A 1 155 ? 5.012 6.199 -3.692 1.00 96.69 155 LEU A C 1
ATOM 1238 O O . LEU A 1 155 ? 5.923 6.461 -2.902 1.00 96.69 155 LEU A O 1
ATOM 1242 N N . LYS A 1 156 ? 5.227 6.063 -4.997 1.00 93.88 156 LYS A N 1
ATOM 1243 C CA . LYS A 1 156 ? 6.557 6.022 -5.619 1.00 93.88 156 LYS A CA 1
ATOM 1244 C C . LYS A 1 156 ? 6.690 7.113 -6.669 1.00 93.88 156 LYS A C 1
ATOM 1246 O O . LYS A 1 156 ? 5.734 7.395 -7.376 1.00 93.88 156 LYS A O 1
ATOM 1251 N N . GLY A 1 157 ? 7.860 7.729 -6.788 1.00 91.12 157 GLY A N 1
ATOM 1252 C CA . GLY A 1 157 ? 8.109 8.781 -7.779 1.00 91.12 157 GLY A CA 1
ATOM 1253 C C . GLY A 1 157 ? 9.279 9.672 -7.390 1.00 91.12 157 GLY A C 1
ATOM 1254 O O . GLY A 1 157 ? 9.801 9.554 -6.286 1.00 91.12 157 GLY A O 1
ATOM 1255 N N . GLU A 1 158 ? 9.650 10.607 -8.258 1.00 87.06 158 GLU A N 1
ATOM 1256 C CA . GLU A 1 158 ? 10.779 11.523 -8.037 1.00 87.06 158 GLU A CA 1
ATOM 1257 C C . GLU A 1 158 ? 10.584 12.437 -6.812 1.00 87.06 158 GLU A C 1
ATOM 1259 O O . GLU A 1 158 ? 9.443 12.654 -6.369 1.00 87.06 158 GLU A O 1
ATOM 1264 N N . PRO A 1 159 ? 11.655 13.019 -6.243 1.00 87.38 159 PRO A N 1
ATOM 1265 C CA . PRO A 1 159 ? 11.538 14.079 -5.249 1.00 87.38 159 PRO A CA 1
ATOM 1266 C C . PRO A 1 159 ? 10.595 15.201 -5.713 1.00 87.38 159 PRO A C 1
ATOM 1268 O O . PRO A 1 159 ? 10.490 15.508 -6.898 1.00 87.38 159 PRO A O 1
ATOM 1271 N N . VAL A 1 160 ? 9.889 15.831 -4.767 1.00 85.38 160 VAL A N 1
ATOM 1272 C CA . VAL A 1 160 ? 8.977 16.967 -5.041 1.00 85.38 160 VAL A CA 1
ATOM 1273 C C . VAL A 1 160 ? 7.753 16.610 -5.921 1.00 85.38 160 VAL A C 1
ATOM 1275 O O . VAL A 1 160 ? 7.027 17.479 -6.388 1.00 85.38 160 VAL A O 1
ATOM 1278 N N . SER A 1 161 ? 7.435 15.326 -6.096 1.00 91.31 161 SER A N 1
ATOM 1279 C CA . SER A 1 161 ? 6.202 14.867 -6.775 1.00 91.31 161 SER A CA 1
ATOM 1280 C C . SER A 1 161 ? 4.931 14.927 -5.909 1.00 91.31 161 SER A C 1
ATOM 1282 O O . SER A 1 161 ? 3.834 14.636 -6.380 1.00 91.31 161 SER A O 1
ATOM 1284 N N . GLY A 1 162 ? 5.057 15.311 -4.633 1.00 93.56 162 GLY A N 1
ATOM 1285 C CA . GLY A 1 162 ? 3.932 15.453 -3.702 1.00 93.56 162 GLY A CA 1
ATOM 1286 C C . GLY A 1 162 ? 3.631 14.224 -2.833 1.00 93.56 162 GLY A C 1
ATOM 1287 O O . GLY A 1 162 ? 2.710 14.287 -2.028 1.00 93.56 162 GLY A O 1
ATOM 1288 N N . LYS A 1 163 ? 4.414 13.138 -2.917 1.00 95.50 163 LYS A N 1
ATOM 1289 C CA . LYS A 1 163 ? 4.178 11.863 -2.192 1.00 95.50 163 LYS A CA 1
ATOM 1290 C C . LYS A 1 163 ? 3.955 12.029 -0.689 1.00 95.50 163 LYS A C 1
ATOM 1292 O O . LYS A 1 163 ? 2.948 11.573 -0.163 1.00 95.50 163 LYS A O 1
ATOM 1297 N N . THR A 1 164 ? 4.859 12.721 0.004 1.00 95.19 164 THR A N 1
ATOM 1298 C CA . THR A 1 164 ? 4.747 12.980 1.450 1.00 95.19 164 THR A CA 1
ATOM 1299 C C . THR A 1 164 ? 3.516 13.819 1.788 1.00 95.19 164 THR A C 1
ATOM 1301 O O . THR A 1 164 ? 2.876 13.615 2.819 1.00 95.19 164 THR A O 1
ATOM 1304 N N . THR A 1 165 ? 3.151 14.767 0.922 1.00 96.19 165 THR A N 1
ATOM 1305 C CA . THR A 1 165 ? 1.929 15.562 1.087 1.00 96.19 165 THR A CA 1
ATOM 1306 C C . THR A 1 165 ? 0.689 14.697 0.874 1.00 96.19 165 THR A C 1
ATOM 1308 O O . THR A 1 165 ? -0.248 14.806 1.657 1.00 96.19 165 THR A O 1
ATOM 1311 N N . ALA A 1 166 ? 0.688 13.793 -0.107 1.00 97.94 166 ALA A N 1
ATOM 1312 C CA . ALA A 1 166 ? -0.402 12.845 -0.323 1.00 97.94 166 ALA A CA 1
ATOM 1313 C C . ALA A 1 166 ? -0.544 11.891 0.871 1.00 97.94 166 ALA A C 1
ATOM 1315 O O . ALA A 1 166 ? -1.630 11.782 1.429 1.00 97.94 166 ALA A O 1
ATOM 1316 N N . LEU A 1 167 ? 0.563 11.308 1.351 1.00 98.00 167 LEU A N 1
ATOM 1317 C CA . LEU A 1 167 ? 0.600 10.470 2.557 1.00 98.00 167 LEU A CA 1
ATOM 1318 C C . LEU A 1 167 ? -0.036 11.186 3.760 1.00 98.00 167 LEU A C 1
ATOM 1320 O O . LEU A 1 167 ? -0.847 10.613 4.485 1.00 98.00 167 LEU A O 1
ATOM 1324 N N . LYS A 1 168 ? 0.297 12.468 3.935 1.00 97.44 168 LYS A N 1
ATOM 1325 C CA . LYS A 1 168 ? -0.268 13.350 4.961 1.00 97.44 168 LYS A CA 1
ATOM 1326 C C . LYS A 1 168 ? -1.777 13.555 4.838 1.00 97.44 168 LYS A C 1
ATOM 1328 O O . LYS A 1 168 ? -2.430 13.722 5.868 1.00 97.44 168 LYS A O 1
ATOM 1333 N N . CYS A 1 169 ? -2.315 13.613 3.622 1.00 98.06 169 CYS A N 1
ATOM 1334 C CA . CYS A 1 169 ? -3.753 13.756 3.404 1.00 98.06 169 CYS A CA 1
ATOM 1335 C C . CYS A 1 169 ? -4.470 12.424 3.643 1.00 98.06 169 CYS A C 1
ATOM 1337 O O . CYS A 1 169 ? -5.395 12.369 4.449 1.00 98.06 169 CYS A O 1
ATOM 1339 N N . ILE A 1 170 ? -3.950 11.339 3.069 1.00 98.44 170 ILE A N 1
ATOM 1340 C CA . ILE A 1 170 ? -4.472 9.975 3.217 1.00 98.44 170 ILE A CA 1
ATOM 1341 C C . ILE A 1 170 ? -4.603 9.585 4.691 1.00 98.44 170 ILE A C 1
ATOM 1343 O O . ILE A 1 170 ? -5.657 9.152 5.150 1.00 98.44 170 ILE A O 1
ATOM 1347 N N . LEU A 1 171 ? -3.543 9.789 5.473 1.00 97.69 171 LEU A N 1
ATOM 1348 C CA . LEU A 1 171 ? -3.529 9.391 6.879 1.00 97.69 171 LEU A CA 1
ATOM 1349 C C . LEU A 1 171 ? -4.284 10.356 7.805 1.00 97.69 171 LEU A C 1
ATOM 1351 O O . LEU A 1 171 ? -4.624 9.984 8.929 1.00 97.69 171 LEU A O 1
ATOM 1355 N N . SER A 1 172 ? -4.620 11.564 7.336 1.00 97.31 172 SER A N 1
ATOM 1356 C CA . SER A 1 172 ? -5.430 12.503 8.123 1.00 97.31 172 SER A CA 1
ATOM 1357 C C . SER A 1 172 ? -6.865 12.018 8.344 1.00 97.31 172 SER A C 1
ATOM 1359 O O . SER A 1 172 ? -7.448 12.330 9.381 1.00 97.31 172 SER A O 1
ATOM 1361 N N . VAL A 1 173 ? -7.387 11.165 7.453 1.00 97.69 173 VAL A N 1
ATOM 1362 C CA . VAL A 1 173 ? -8.693 10.497 7.609 1.00 97.69 173 VAL A CA 1
ATOM 1363 C C . VAL A 1 173 ? -8.709 9.539 8.806 1.00 97.69 173 VAL A C 1
ATOM 1365 O O . VAL A 1 173 ? -9.751 9.280 9.391 1.00 97.69 173 VAL A O 1
ATOM 1368 N N . PHE A 1 174 ? -7.546 9.056 9.242 1.00 96.62 174 PHE A N 1
ATOM 1369 C CA . PHE A 1 174 ? -7.412 8.245 10.456 1.00 96.62 174 PHE A CA 1
ATOM 1370 C C . PHE A 1 174 ? -7.013 9.078 11.685 1.00 96.62 174 PHE A C 1
ATOM 1372 O O . PHE A 1 174 ? -6.664 8.528 12.727 1.00 96.62 174 PHE A O 1
ATOM 1379 N N . GLY A 1 175 ? -6.994 10.411 11.571 1.00 94.62 175 GLY A N 1
ATOM 1380 C CA . GLY A 1 175 ? -6.512 11.309 12.622 1.00 94.62 175 GLY A CA 1
ATOM 1381 C C . GLY A 1 175 ? -4.992 11.264 12.835 1.00 94.62 175 GLY A C 1
ATOM 1382 O O . GLY A 1 175 ? -4.500 11.736 13.863 1.00 94.62 175 GLY A O 1
ATOM 1383 N N . ILE A 1 176 ? -4.222 10.708 11.892 1.00 93.94 176 ILE A N 1
ATOM 1384 C CA . ILE A 1 176 ? -2.771 10.534 12.019 1.00 93.94 176 ILE A CA 1
ATOM 1385 C C . ILE A 1 176 ? -2.040 11.743 11.431 1.00 93.94 176 ILE A C 1
ATOM 1387 O O . ILE A 1 176 ? -2.201 12.105 10.266 1.00 93.94 176 ILE A O 1
ATOM 1391 N N . THR A 1 177 ? -1.179 12.356 12.244 1.00 87.44 177 THR A N 1
ATOM 1392 C CA . THR A 1 177 ? -0.396 13.548 11.866 1.00 87.44 177 THR A CA 1
ATOM 1393 C C . THR A 1 177 ? 1.116 13.334 11.912 1.00 87.44 177 THR A C 1
ATOM 1395 O O . THR A 1 177 ? 1.867 14.180 11.423 1.00 87.44 177 THR A O 1
ATOM 1398 N N . LYS A 1 178 ? 1.568 12.215 12.489 1.00 86.62 178 LYS A N 1
ATOM 1399 C CA . LYS A 1 178 ? 2.982 11.859 12.645 1.00 86.62 178 LYS A CA 1
ATOM 1400 C C . LYS A 1 178 ? 3.313 10.652 11.775 1.00 86.62 178 LYS A C 1
ATOM 1402 O O . LYS A 1 178 ? 2.550 9.691 11.741 1.00 86.62 178 LYS A O 1
ATOM 1407 N N . PHE A 1 179 ? 4.471 10.703 11.129 1.00 87.69 179 PHE A N 1
ATOM 1408 C CA . PHE A 1 179 ? 4.982 9.643 10.261 1.00 87.69 179 PHE A CA 1
ATOM 1409 C C . PHE A 1 179 ? 6.371 9.245 10.725 1.00 87.69 179 PHE A C 1
ATOM 1411 O O . PHE A 1 179 ? 7.066 10.029 11.378 1.00 87.69 179 PHE A O 1
ATOM 1418 N N . SER A 1 180 ? 6.769 8.032 10.380 1.00 86.19 180 SER A N 1
ATOM 1419 C CA . SER A 1 180 ? 8.110 7.549 10.664 1.00 86.19 180 SER A CA 1
ATOM 1420 C C . SER A 1 180 ? 8.959 7.639 9.401 1.00 86.19 180 SER A C 1
ATOM 1422 O O . SER A 1 180 ? 8.529 7.153 8.363 1.00 86.19 180 SER A O 1
ATOM 1424 N N . SER A 1 181 ? 10.144 8.245 9.478 1.00 79.25 181 SER A N 1
ATOM 1425 C CA . SER A 1 181 ? 11.073 8.333 8.341 1.00 79.25 181 SER A CA 1
ATOM 1426 C C . SER A 1 181 ? 11.995 7.111 8.267 1.00 79.25 181 SER A C 1
ATOM 1428 O O . SER A 1 181 ? 12.006 6.358 7.296 1.00 79.25 181 SER A O 1
ATOM 1430 N N . GLU A 1 182 ? 12.696 6.823 9.364 1.00 76.38 182 GLU A N 1
ATOM 1431 C CA . GLU A 1 182 ? 13.559 5.649 9.493 1.00 76.38 182 GLU A CA 1
ATOM 1432 C C . GLU A 1 182 ? 12.992 4.664 10.516 1.00 76.38 182 GLU A C 1
ATOM 1434 O O . GLU A 1 182 ? 12.773 4.992 11.683 1.00 76.38 182 GLU A O 1
ATOM 1439 N N . CYS A 1 183 ? 12.740 3.432 10.074 1.00 79.62 183 CYS A N 1
ATOM 1440 C CA . CYS A 1 183 ? 12.207 2.361 10.909 1.00 79.62 183 CYS A CA 1
ATOM 1441 C C . CYS A 1 183 ? 13.002 1.072 10.739 1.00 79.62 183 CYS A C 1
ATOM 1443 O O . CYS A 1 183 ? 13.373 0.684 9.632 1.00 79.62 183 CYS A O 1
ATOM 1445 N N . SER A 1 184 ? 13.191 0.351 11.843 1.00 83.56 184 SER A N 1
ATOM 1446 C CA . SER A 1 184 ? 13.606 -1.053 11.789 1.00 83.56 184 SER A CA 1
ATOM 1447 C C . SER A 1 184 ? 12.416 -1.949 11.425 1.00 83.56 184 SER A C 1
ATOM 1449 O O . SER A 1 184 ? 11.278 -1.627 11.774 1.00 83.56 184 SER A O 1
ATOM 1451 N N . SER A 1 185 ? 12.660 -3.117 10.814 1.00 82.50 185 SER A N 1
ATOM 1452 C CA . SER A 1 185 ? 11.593 -4.099 10.534 1.00 82.50 185 SER A CA 1
ATOM 1453 C C . SER A 1 185 ? 10.803 -4.457 11.795 1.00 82.50 185 SER A C 1
ATOM 1455 O O . SER A 1 185 ? 9.582 -4.512 11.762 1.00 82.50 185 SER A O 1
ATOM 1457 N N . LYS A 1 186 ? 11.489 -4.598 12.936 1.00 83.25 186 LYS A N 1
ATOM 1458 C CA . LYS A 1 186 ? 10.869 -4.932 14.226 1.00 83.25 186 LYS A CA 1
ATOM 1459 C C . LYS A 1 186 ? 9.913 -3.847 14.726 1.00 83.25 186 LYS A C 1
ATOM 1461 O O . LYS A 1 186 ? 8.919 -4.156 15.380 1.00 83.25 186 LYS A O 1
ATOM 1466 N N . TYR A 1 187 ? 10.215 -2.574 14.464 1.00 86.62 187 TYR A N 1
ATOM 1467 C CA . TYR A 1 187 ? 9.298 -1.481 14.790 1.00 86.62 187 TYR A CA 1
ATOM 1468 C C . TYR A 1 187 ? 8.027 -1.572 13.941 1.00 86.62 187 TYR A C 1
ATOM 1470 O O . TYR A 1 187 ? 6.928 -1.498 14.488 1.00 86.62 187 TYR A O 1
ATOM 1478 N N . VAL A 1 188 ? 8.186 -1.802 12.636 1.00 88.62 188 VAL A N 1
ATOM 1479 C CA . VAL A 1 188 ? 7.074 -1.944 11.688 1.00 88.62 188 VAL A CA 1
ATOM 1480 C C . VAL A 1 188 ? 6.188 -3.136 12.054 1.00 88.62 188 VAL A C 1
ATOM 1482 O O . VAL A 1 188 ? 4.996 -2.948 12.274 1.00 88.62 188 VAL A O 1
ATOM 1485 N N . GLU A 1 189 ? 6.770 -4.318 12.260 1.00 87.06 189 GLU A N 1
ATOM 1486 C CA . GLU A 1 189 ? 6.052 -5.536 12.673 1.00 87.06 189 GLU A CA 1
ATOM 1487 C C . GLU A 1 189 ? 5.267 -5.320 13.979 1.00 87.06 189 GLU A C 1
ATOM 1489 O O . GLU A 1 189 ? 4.103 -5.703 14.110 1.00 87.06 189 GLU A O 1
ATOM 1494 N N . LYS A 1 190 ? 5.871 -4.624 14.950 1.00 87.31 190 LYS A N 1
ATOM 1495 C CA . LYS A 1 190 ? 5.207 -4.270 16.209 1.00 87.31 190 LYS A CA 1
ATOM 1496 C C . LYS A 1 190 ? 4.020 -3.335 15.994 1.00 87.31 190 LYS A C 1
ATOM 1498 O O . LYS A 1 190 ? 2.992 -3.537 16.638 1.00 87.31 190 LYS A O 1
ATOM 1503 N N . MET A 1 191 ? 4.147 -2.324 15.138 1.00 89.31 191 MET A N 1
ATOM 1504 C CA . MET A 1 191 ? 3.043 -1.411 14.830 1.00 89.31 191 MET A CA 1
ATOM 1505 C C . MET A 1 191 ? 1.893 -2.156 14.154 1.00 89.31 191 MET A C 1
ATOM 1507 O O . MET A 1 191 ? 0.763 -2.070 14.626 1.00 89.31 191 MET A O 1
ATOM 1511 N N . GLN A 1 192 ? 2.196 -2.972 13.144 1.00 91.69 192 GLN A N 1
ATOM 1512 C CA . GLN A 1 192 ? 1.200 -3.756 12.410 1.00 91.69 192 GLN A CA 1
ATOM 1513 C C . GLN A 1 192 ? 0.415 -4.718 13.304 1.00 91.69 192 GLN A C 1
ATOM 1515 O O . GLN A 1 192 ? -0.746 -4.984 13.031 1.00 91.69 192 GLN A O 1
ATOM 1520 N N . SER A 1 193 ? 1.020 -5.227 14.381 1.00 89.81 193 SER A N 1
ATOM 1521 C CA . SER A 1 193 ? 0.358 -6.155 15.311 1.00 89.81 193 SER A CA 1
ATOM 1522 C C . SER A 1 193 ? -0.589 -5.515 16.332 1.00 89.81 193 SER A C 1
ATOM 1524 O O . SER A 1 193 ? -1.300 -6.217 17.045 1.00 89.81 193 SER A O 1
ATOM 1526 N N . ARG A 1 194 ? -0.585 -4.184 16.459 1.00 90.62 194 ARG A N 1
ATOM 1527 C CA . ARG A 1 194 ? -1.275 -3.465 17.551 1.00 90.62 194 ARG A CA 1
ATOM 1528 C C . ARG A 1 194 ? -2.466 -2.647 17.096 1.00 90.62 194 ARG A C 1
ATOM 1530 O O . ARG A 1 194 ? -3.156 -2.051 17.922 1.00 90.62 194 ARG A O 1
ATOM 1537 N N . THR A 1 195 ? -2.673 -2.566 15.796 1.00 93.81 195 THR A N 1
ATOM 1538 C CA . THR A 1 195 ? -3.728 -1.764 15.208 1.00 93.81 195 THR A CA 1
ATOM 1539 C C . THR A 1 195 ? -4.124 -2.353 13.868 1.00 93.81 195 THR A C 1
ATOM 1541 O O . THR A 1 195 ? -3.296 -2.926 13.167 1.00 93.81 195 THR A O 1
ATOM 1544 N N . THR A 1 196 ? -5.392 -2.191 13.523 1.00 96.06 196 THR A N 1
ATOM 1545 C CA . THR A 1 196 ? -5.890 -2.397 12.158 1.00 96.06 196 THR A CA 1
ATOM 1546 C C . THR A 1 196 ? -5.762 -1.128 11.325 1.00 96.06 196 THR A C 1
ATOM 1548 O O . THR A 1 196 ? -5.896 -1.177 10.117 1.00 96.06 196 THR A O 1
ATOM 1551 N N . ILE A 1 197 ? -5.455 0.013 11.944 1.00 96.44 197 ILE A N 1
ATOM 1552 C CA . ILE A 1 197 ? -5.343 1.312 11.280 1.00 96.44 197 ILE A CA 1
ATOM 1553 C C . ILE A 1 197 ? -3.957 1.473 10.639 1.00 96.44 197 ILE A C 1
ATOM 1555 O O . ILE A 1 197 ? -2.956 1.300 11.346 1.00 96.44 197 ILE A O 1
ATOM 1559 N N . PRO A 1 198 ? -3.868 1.846 9.347 1.00 95.94 198 PRO A N 1
ATOM 1560 C CA . PRO A 1 198 ? -2.589 2.027 8.671 1.00 95.94 198 PRO A CA 1
ATOM 1561 C C . PRO A 1 198 ? -1.775 3.174 9.276 1.00 95.94 198 PRO A C 1
ATOM 1563 O O . PRO A 1 198 ? -2.308 4.103 9.879 1.00 95.94 198 PRO A O 1
ATOM 1566 N N . PHE A 1 199 ? -0.462 3.143 9.064 1.00 94.75 199 PHE A N 1
ATOM 1567 C CA . PHE A 1 199 ? 0.465 4.194 9.488 1.00 94.75 199 PHE A CA 1
ATOM 1568 C C . PHE A 1 199 ? 1.433 4.558 8.362 1.00 94.75 199 PHE A C 1
ATOM 1570 O O . PHE A 1 199 ? 1.632 3.790 7.422 1.00 94.75 199 PHE A O 1
ATOM 1577 N N . GLY A 1 200 ? 2.025 5.748 8.446 1.00 94.81 200 GLY A N 1
ATOM 1578 C CA . GLY A 1 200 ? 2.882 6.275 7.386 1.00 94.81 200 GLY A CA 1
ATOM 1579 C C . GLY A 1 200 ? 4.353 5.992 7.623 1.00 94.81 200 GLY A C 1
ATOM 1580 O O . GLY A 1 200 ? 4.884 6.322 8.687 1.00 94.81 200 GLY A O 1
ATOM 1581 N N . TRP A 1 201 ? 5.000 5.442 6.600 1.00 94.31 201 TRP A N 1
ATOM 1582 C CA . TRP A 1 201 ? 6.445 5.297 6.520 1.00 94.31 201 TRP A CA 1
ATOM 1583 C C . TRP A 1 201 ? 6.967 6.174 5.381 1.00 94.31 201 TRP A C 1
ATOM 1585 O O . TRP A 1 201 ? 6.837 5.836 4.207 1.00 94.31 201 TRP A O 1
ATOM 1595 N N . ASP A 1 202 ? 7.492 7.339 5.740 1.00 93.81 202 ASP A N 1
ATOM 1596 C CA . ASP A 1 202 ? 7.866 8.389 4.798 1.00 93.81 202 ASP A CA 1
ATOM 1597 C C . ASP A 1 202 ? 9.337 8.264 4.370 1.00 93.81 202 ASP A C 1
ATOM 1599 O O . ASP A 1 202 ? 10.208 8.024 5.196 1.00 93.81 202 ASP A O 1
ATOM 1603 N N . ASP A 1 203 ? 9.600 8.438 3.081 1.00 87.75 203 ASP A N 1
ATOM 1604 C CA . ASP A 1 203 ? 10.913 8.466 2.433 1.00 87.75 203 ASP A CA 1
ATOM 1605 C C . ASP A 1 203 ? 11.816 7.273 2.786 1.00 87.75 203 ASP A C 1
ATOM 1607 O O . ASP A 1 203 ? 12.995 7.401 3.117 1.00 87.75 203 ASP A O 1
ATOM 1611 N N . SER A 1 204 ? 11.247 6.066 2.725 1.00 86.06 204 SER A N 1
ATOM 1612 C CA . SER A 1 204 ? 11.993 4.849 3.029 1.00 86.06 204 SER A CA 1
ATOM 1613 C C . SER A 1 204 ? 13.014 4.543 1.933 1.00 86.06 204 SER A C 1
ATOM 1615 O O . SER A 1 204 ? 12.649 4.232 0.797 1.00 86.06 204 SER A O 1
ATOM 1617 N N . SER A 1 205 ? 14.296 4.590 2.293 1.00 84.69 205 SER A N 1
ATOM 1618 C CA . SER A 1 205 ? 15.435 4.338 1.396 1.00 84.69 205 SER A CA 1
ATOM 1619 C C . SER A 1 205 ? 16.042 2.935 1.552 1.00 84.69 205 SER A C 1
ATOM 1621 O O . SER A 1 205 ? 16.769 2.445 0.689 1.00 84.69 205 SER A O 1
ATOM 1623 N N . ASN A 1 206 ? 15.738 2.224 2.645 1.00 86.31 206 ASN A N 1
ATOM 1624 C CA . ASN A 1 206 ? 16.298 0.895 2.892 1.00 86.31 206 ASN A CA 1
ATOM 1625 C C . ASN A 1 206 ? 15.471 -0.208 2.211 1.00 86.31 206 ASN A C 1
ATOM 1627 O O . ASN A 1 206 ? 14.597 -0.830 2.825 1.00 86.31 206 ASN A O 1
ATOM 1631 N N . ILE A 1 207 ? 15.817 -0.512 0.956 1.00 84.31 207 ILE A N 1
ATOM 1632 C CA . ILE A 1 207 ? 15.174 -1.562 0.147 1.00 84.31 207 ILE A CA 1
ATOM 1633 C C . ILE A 1 207 ? 15.153 -2.932 0.837 1.00 84.31 207 ILE A C 1
ATOM 1635 O O . ILE A 1 207 ? 14.189 -3.683 0.688 1.00 84.31 207 ILE A O 1
ATOM 1639 N N . LYS A 1 208 ? 16.173 -3.286 1.630 1.00 85.44 208 LYS A N 1
ATOM 1640 C CA . LYS A 1 208 ? 16.203 -4.579 2.335 1.00 85.44 208 LYS A CA 1
ATOM 1641 C C . LYS A 1 208 ? 15.126 -4.649 3.420 1.00 85.44 208 LYS A C 1
ATOM 1643 O O . LYS A 1 208 ? 14.454 -5.672 3.548 1.00 85.44 208 LYS A O 1
ATOM 1648 N N . THR A 1 209 ? 14.951 -3.578 4.188 1.00 86.12 209 THR A N 1
ATOM 1649 C CA . THR A 1 209 ? 13.893 -3.492 5.205 1.00 86.12 209 THR A CA 1
ATOM 1650 C C . THR A 1 209 ? 12.519 -3.469 4.539 1.00 86.12 209 THR A C 1
ATOM 1652 O O . THR A 1 209 ? 11.651 -4.243 4.939 1.00 86.12 209 THR A O 1
ATOM 1655 N N . LEU A 1 210 ? 12.352 -2.673 3.475 1.00 86.50 210 LEU A N 1
ATOM 1656 C CA . LEU A 1 210 ? 11.127 -2.622 2.669 1.00 86.50 210 LEU A CA 1
ATOM 1657 C C . LEU A 1 210 ? 10.739 -3.994 2.121 1.00 86.50 210 LEU A C 1
ATOM 1659 O O . LEU A 1 210 ? 9.585 -4.401 2.240 1.00 86.50 210 LEU A O 1
ATOM 1663 N N . LYS A 1 211 ? 11.713 -4.740 1.588 1.00 87.12 211 LYS A N 1
ATOM 1664 C CA . LYS A 1 211 ? 11.525 -6.112 1.115 1.00 87.12 211 LYS A CA 1
ATOM 1665 C C . LYS A 1 211 ? 10.963 -7.011 2.196 1.00 87.12 211 LYS A C 1
ATOM 1667 O O . LYS A 1 211 ? 9.963 -7.687 1.976 1.00 87.12 211 LYS A O 1
ATOM 1672 N N . ASN A 1 212 ? 11.629 -7.030 3.345 1.00 85.62 212 ASN A N 1
ATOM 1673 C CA . ASN A 1 212 ? 11.256 -7.909 4.440 1.00 85.62 212 ASN A CA 1
ATOM 1674 C C . ASN A 1 212 ? 9.857 -7.567 4.951 1.00 85.62 212 ASN A C 1
ATOM 1676 O O . ASN A 1 212 ? 9.029 -8.461 5.071 1.00 85.62 212 ASN A O 1
ATOM 1680 N N . VAL A 1 213 ? 9.570 -6.280 5.164 1.00 86.81 213 VAL A N 1
ATOM 1681 C CA . VAL A 1 213 ? 8.247 -5.819 5.599 1.00 86.81 213 VAL A CA 1
ATOM 1682 C C . VAL A 1 213 ? 7.179 -6.181 4.573 1.00 86.81 213 VAL A C 1
ATOM 1684 O O . VAL A 1 213 ? 6.198 -6.812 4.943 1.00 86.81 213 VAL A O 1
ATOM 1687 N N . THR A 1 214 ? 7.373 -5.862 3.292 1.00 89.38 214 THR A N 1
ATOM 1688 C CA . THR A 1 214 ? 6.380 -6.128 2.235 1.00 89.38 214 THR A CA 1
ATOM 1689 C C . THR A 1 214 ? 6.075 -7.622 2.121 1.00 89.38 214 THR A C 1
ATOM 1691 O O . THR A 1 214 ? 4.917 -8.030 2.083 1.00 89.38 214 THR A O 1
ATOM 1694 N N . VAL A 1 215 ? 7.111 -8.468 2.106 1.00 86.81 215 VAL A N 1
ATOM 1695 C CA . VAL A 1 215 ? 6.941 -9.922 1.977 1.00 86.81 215 VAL A CA 1
ATOM 1696 C C . VAL A 1 215 ? 6.295 -10.523 3.224 1.00 86.81 215 VAL A C 1
ATOM 1698 O O . VAL A 1 215 ? 5.397 -11.354 3.092 1.00 86.81 215 VAL A O 1
ATOM 1701 N N . ASN A 1 216 ? 6.729 -10.119 4.419 1.00 85.31 216 ASN A N 1
ATOM 1702 C CA . ASN A 1 216 ? 6.169 -10.628 5.670 1.00 85.31 216 ASN A CA 1
ATOM 1703 C C . ASN A 1 216 ? 4.705 -10.210 5.812 1.00 85.31 216 ASN A C 1
ATOM 1705 O O . ASN A 1 216 ? 3.849 -11.048 6.083 1.00 85.31 216 ASN A O 1
ATOM 1709 N N . SER A 1 217 ? 4.412 -8.941 5.540 1.00 87.56 217 SER A N 1
ATOM 1710 C CA . SER A 1 217 ? 3.070 -8.383 5.682 1.00 87.56 217 SER A CA 1
ATOM 1711 C C . SER A 1 217 ? 2.088 -8.969 4.682 1.00 87.56 217 SER A C 1
ATOM 1713 O O . SER A 1 217 ? 0.952 -9.225 5.049 1.00 87.56 217 SER A O 1
ATOM 1715 N N . TYR A 1 218 ? 2.499 -9.238 3.443 1.00 88.19 218 TYR A N 1
ATOM 1716 C CA . TYR A 1 218 ? 1.587 -9.827 2.463 1.00 88.19 218 TYR A CA 1
ATOM 1717 C C . TYR A 1 218 ? 1.095 -11.214 2.896 1.00 88.19 218 TYR A C 1
ATOM 1719 O O . TYR A 1 218 ? -0.084 -11.504 2.777 1.00 88.19 218 TYR A O 1
ATOM 1727 N N . ASN A 1 219 ? 1.978 -12.059 3.444 1.00 78.31 219 ASN A N 1
ATOM 1728 C CA . ASN A 1 219 ? 1.646 -13.445 3.804 1.00 78.31 219 ASN A CA 1
ATOM 1729 C C . ASN A 1 219 ? 1.235 -13.605 5.287 1.00 78.31 219 ASN A C 1
ATOM 1731 O O . ASN A 1 219 ? 1.543 -14.634 5.892 1.00 78.31 219 ASN A O 1
ATOM 1735 N N . ALA A 1 220 ? 0.661 -12.572 5.917 1.00 79.81 220 ALA A N 1
ATOM 1736 C CA . ALA A 1 220 ? 0.282 -12.585 7.340 1.00 79.81 220 ALA A CA 1
ATOM 1737 C C . ALA A 1 220 ? 1.389 -13.033 8.312 1.00 79.81 220 ALA A C 1
ATOM 1739 O O . ALA A 1 220 ? 1.120 -13.603 9.370 1.00 79.81 220 ALA A O 1
ATOM 1740 N N . CYS A 1 221 ? 2.649 -12.771 7.953 1.00 66.00 221 CYS A N 1
ATOM 1741 C CA . CYS A 1 221 ? 3.839 -13.195 8.682 1.00 66.00 221 CYS A CA 1
ATOM 1742 C C . CYS A 1 221 ? 3.905 -14.708 8.984 1.00 66.00 221 CYS A C 1
ATOM 1744 O O . CYS A 1 221 ? 4.431 -15.090 10.026 1.00 66.00 221 CYS A O 1
ATOM 1746 N N . GLY A 1 222 ? 3.446 -15.581 8.077 1.00 54.81 222 GLY A N 1
ATOM 1747 C CA . GLY A 1 222 ? 3.428 -17.050 8.241 1.00 54.81 222 GLY A CA 1
ATOM 1748 C C . GLY A 1 222 ? 4.786 -17.771 8.376 1.00 54.81 222 GLY A C 1
ATOM 1749 O O . GLY A 1 222 ? 4.862 -18.982 8.191 1.00 54.81 222 GLY A O 1
ATOM 1750 N N . SER A 1 223 ? 5.875 -17.057 8.672 1.00 53.28 223 SER A N 1
ATOM 1751 C CA . SER A 1 223 ? 7.181 -17.653 8.969 1.00 53.28 223 SER A CA 1
ATOM 1752 C C . SER A 1 223 ? 7.200 -18.184 10.401 1.00 53.28 223 SER A C 1
ATOM 1754 O O . SER A 1 223 ? 6.927 -17.439 11.342 1.00 53.28 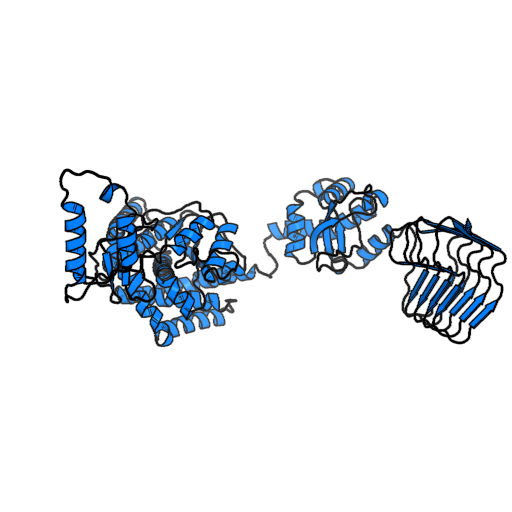223 SER A O 1
ATOM 1756 N N . SER A 1 224 ? 7.615 -19.439 10.586 1.00 51.81 224 SER A N 1
ATOM 1757 C CA . SER A 1 224 ? 7.790 -20.091 11.896 1.00 51.81 224 SER A CA 1
ATOM 1758 C C . SER A 1 224 ? 8.762 -19.367 12.842 1.00 51.81 224 SER A C 1
ATOM 1760 O O . SER A 1 224 ? 8.789 -19.658 14.035 1.00 51.81 224 SER A O 1
ATOM 1762 N N . ASN A 1 225 ? 9.531 -18.399 12.333 1.00 50.25 225 ASN A N 1
ATOM 1763 C CA . ASN A 1 225 ? 10.486 -17.600 13.102 1.00 50.25 225 ASN A CA 1
ATOM 1764 C C . ASN A 1 225 ? 9.889 -16.321 13.721 1.00 50.25 225 ASN A C 1
ATOM 1766 O O . ASN A 1 225 ? 10.596 -15.628 14.455 1.00 50.25 225 ASN A O 1
ATOM 1770 N N . LEU A 1 226 ? 8.632 -15.966 13.423 1.00 54.88 226 LEU A N 1
ATOM 1771 C CA . LEU A 1 226 ? 7.982 -14.800 14.025 1.00 54.88 226 LEU A CA 1
ATOM 1772 C C . LEU A 1 226 ? 7.225 -15.212 15.295 1.00 54.88 226 LEU A C 1
ATOM 1774 O O . LEU A 1 226 ? 6.439 -16.157 15.283 1.00 54.88 226 LEU A O 1
ATOM 1778 N N . MET A 1 227 ? 7.434 -14.496 16.406 1.00 57.66 227 MET A N 1
ATOM 1779 C CA . MET A 1 227 ? 6.624 -14.727 17.608 1.00 57.66 227 MET A CA 1
ATOM 1780 C C . MET A 1 227 ? 5.152 -14.440 17.293 1.00 57.66 227 MET A C 1
ATOM 1782 O O . MET A 1 227 ? 4.844 -13.413 16.691 1.00 57.66 227 MET A O 1
ATOM 1786 N N . ALA A 1 228 ? 4.242 -15.296 17.767 1.00 60.78 228 ALA A N 1
ATOM 1787 C CA . ALA A 1 228 ? 2.795 -15.163 17.550 1.00 60.78 228 ALA A CA 1
ATOM 1788 C C . ALA A 1 228 ? 2.221 -13.783 17.948 1.00 60.78 228 ALA A C 1
ATOM 1790 O O . ALA A 1 228 ? 1.180 -13.370 17.446 1.00 60.78 228 ALA A O 1
ATOM 1791 N N . SER A 1 229 ? 2.917 -13.045 18.821 1.00 64.31 229 SER A N 1
ATOM 1792 C CA . SER A 1 229 ? 2.585 -11.681 19.245 1.00 64.31 229 SER A CA 1
ATOM 1793 C C . SER A 1 229 ? 2.826 -10.587 18.193 1.00 64.31 229 SER A C 1
ATOM 1795 O O . SER A 1 229 ? 2.431 -9.450 18.434 1.00 64.31 229 SER A O 1
ATOM 1797 N N . PHE A 1 230 ? 3.450 -10.899 17.053 1.00 75.19 230 PHE A N 1
ATOM 1798 C CA . PHE A 1 230 ? 3.720 -9.963 15.952 1.00 75.19 230 PHE A CA 1
ATOM 1799 C C . PHE A 1 230 ? 2.897 -10.265 14.689 1.00 75.19 230 PHE A C 1
ATOM 1801 O O . PHE A 1 230 ? 3.276 -9.859 13.590 1.00 75.19 230 PHE A O 1
ATOM 1808 N N . LYS A 1 231 ? 1.768 -10.976 14.826 1.00 85.94 231 LYS A N 1
ATOM 1809 C CA . LYS A 1 231 ? 0.834 -11.171 13.712 1.00 85.94 231 LYS A CA 1
ATOM 1810 C C . LYS A 1 231 ? 0.338 -9.799 13.218 1.00 85.94 231 LYS A C 1
ATOM 1812 O O . LYS A 1 231 ? -0.168 -9.037 14.039 1.00 85.94 231 LYS A O 1
ATOM 1817 N N . PRO A 1 232 ? 0.490 -9.463 11.928 1.00 91.44 232 PRO A N 1
ATOM 1818 C CA . PRO A 1 232 ? 0.040 -8.186 11.389 1.00 91.44 232 PRO A CA 1
ATOM 1819 C C . PRO A 1 232 ? -1.488 -8.144 11.284 1.00 91.44 232 PRO A C 1
ATOM 1821 O O . PRO A 1 232 ? -2.123 -9.152 10.986 1.00 91.44 232 PRO A O 1
ATOM 1824 N N . HIS A 1 233 ? -2.040 -6.954 11.504 1.00 93.88 233 HIS A N 1
ATOM 1825 C CA . HIS A 1 233 ? -3.450 -6.597 11.341 1.00 93.88 233 HIS A CA 1
ATOM 1826 C C . HIS A 1 233 ? -3.631 -5.398 10.395 1.00 93.88 233 HIS A C 1
ATOM 1828 O O . HIS A 1 233 ? -4.745 -4.921 10.205 1.00 93.88 233 HIS A O 1
ATOM 1834 N N . THR A 1 234 ? -2.534 -4.886 9.824 1.00 95.62 234 THR A N 1
ATOM 1835 C CA . THR A 1 234 ? -2.503 -3.788 8.851 1.00 95.62 234 THR A CA 1
ATOM 1836 C C . THR A 1 234 ? -1.153 -3.747 8.118 1.00 95.62 234 THR A C 1
ATOM 1838 O O . THR A 1 234 ? -0.206 -4.462 8.470 1.00 95.62 234 THR A O 1
ATOM 1841 N N . VAL A 1 235 ? -1.033 -2.865 7.125 1.00 95.44 235 VAL A N 1
ATOM 1842 C CA . VAL A 1 235 ? 0.212 -2.558 6.404 1.00 95.44 235 VAL A CA 1
ATOM 1843 C C . VAL A 1 235 ? 0.526 -1.062 6.429 1.00 95.44 235 VAL A C 1
ATOM 1845 O O . VAL A 1 235 ? -0.394 -0.244 6.484 1.00 95.44 235 VAL A O 1
ATOM 1848 N N . PRO A 1 236 ? 1.815 -0.670 6.411 1.00 95.50 236 PRO A N 1
ATOM 1849 C CA . PRO A 1 236 ? 2.176 0.733 6.280 1.00 95.50 236 PRO A CA 1
ATOM 1850 C C . PRO A 1 236 ? 1.826 1.263 4.888 1.00 95.50 236 PRO A C 1
ATOM 1852 O O . PRO A 1 236 ? 1.878 0.528 3.902 1.00 95.50 236 PRO A O 1
ATOM 1855 N N . ILE A 1 237 ? 1.571 2.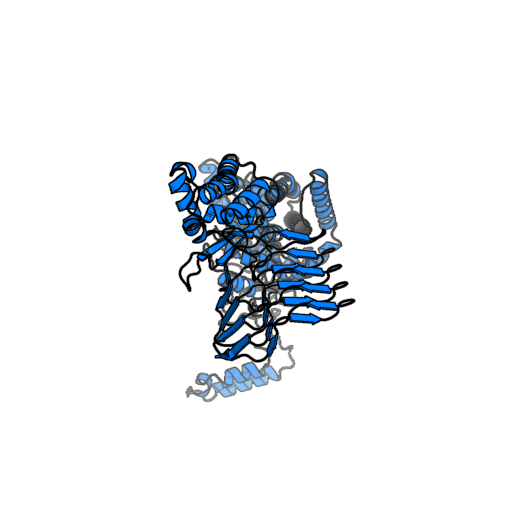567 4.805 1.00 97.19 237 ILE A N 1
ATOM 1856 C CA . ILE A 1 237 ? 1.592 3.307 3.542 1.00 97.19 237 ILE A CA 1
ATOM 1857 C C . ILE A 1 237 ? 2.967 3.937 3.415 1.00 97.19 237 ILE 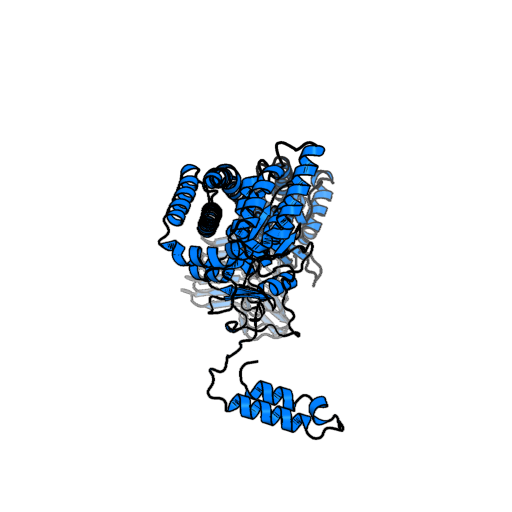A C 1
ATOM 1859 O O . ILE A 1 237 ? 3.388 4.716 4.274 1.00 97.19 237 ILE A O 1
ATOM 1863 N N . ILE A 1 238 ? 3.672 3.565 2.357 1.00 95.50 238 ILE A N 1
ATOM 1864 C CA . ILE A 1 238 ? 5.086 3.881 2.194 1.00 95.50 238 ILE A CA 1
ATOM 1865 C C . ILE A 1 238 ? 5.235 4.980 1.151 1.00 95.50 238 ILE A C 1
ATOM 1867 O O . ILE A 1 238 ? 4.613 4.901 0.096 1.00 95.50 238 ILE A O 1
ATOM 1871 N N . THR A 1 239 ? 6.084 5.974 1.400 1.00 95.12 239 THR A N 1
ATOM 1872 C CA . THR A 1 239 ? 6.621 6.823 0.328 1.00 95.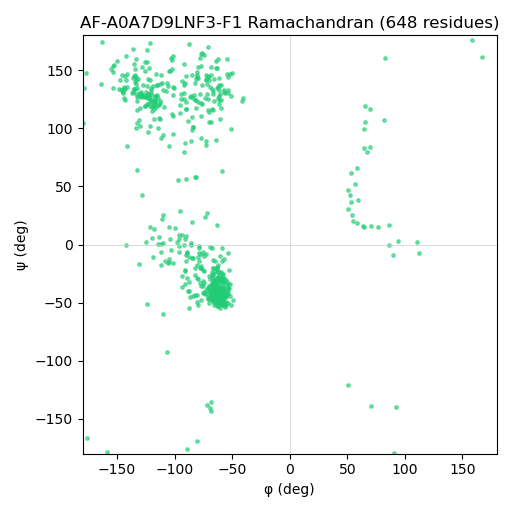12 239 THR A CA 1
ATOM 1873 C C . THR A 1 239 ? 8.081 6.453 0.088 1.00 95.12 239 THR A C 1
ATOM 1875 O O . THR A 1 239 ? 8.829 6.158 1.021 1.00 95.12 239 THR A O 1
ATOM 1878 N N . THR A 1 240 ? 8.495 6.405 -1.175 1.00 92.00 240 THR A N 1
ATOM 1879 C CA . THR A 1 240 ? 9.888 6.115 -1.531 1.00 92.00 240 THR A CA 1
ATOM 1880 C C . THR A 1 240 ? 10.241 6.699 -2.895 1.00 92.00 240 THR A C 1
ATOM 1882 O O . THR A 1 240 ? 9.376 6.848 -3.765 1.00 92.00 240 THR A O 1
ATOM 1885 N N . ASN A 1 241 ? 11.517 7.033 -3.074 1.00 88.88 241 ASN A N 1
ATOM 1886 C CA . ASN A 1 241 ? 12.100 7.354 -4.379 1.00 88.88 241 ASN A CA 1
ATOM 1887 C C . ASN A 1 241 ? 12.792 6.122 -4.994 1.00 88.88 241 ASN A C 1
ATOM 1889 O O . ASN A 1 241 ? 13.232 6.164 -6.139 1.00 88.88 241 ASN A O 1
ATOM 1893 N N . GLU A 1 242 ? 12.894 5.024 -4.241 1.00 84.06 242 GLU A N 1
ATOM 1894 C CA . GLU A 1 242 ? 13.651 3.848 -4.641 1.00 84.06 242 GLU A CA 1
ATOM 1895 C C . GLU A 1 242 ? 12.878 2.974 -5.635 1.00 84.06 242 GLU A C 1
ATOM 1897 O O . GLU A 1 242 ? 11.666 2.747 -5.531 1.00 84.06 242 GLU A O 1
ATOM 1902 N N . ASN A 1 243 ? 13.619 2.406 -6.583 1.00 77.12 243 ASN A N 1
ATOM 1903 C CA . ASN A 1 243 ? 13.132 1.354 -7.464 1.00 77.12 243 ASN A CA 1
ATOM 1904 C C . ASN A 1 243 ? 13.483 -0.014 -6.876 1.00 77.12 243 ASN A C 1
ATOM 1906 O O . ASN A 1 243 ? 14.587 -0.227 -6.375 1.00 77.12 243 ASN A O 1
ATOM 1910 N N . CYS A 1 244 ? 12.567 -0.978 -6.982 1.00 72.00 244 CYS A N 1
ATOM 1911 C CA . CYS A 1 244 ? 12.882 -2.362 -6.670 1.00 72.00 244 CYS A CA 1
ATOM 1912 C C . CYS A 1 244 ? 12.377 -3.307 -7.754 1.00 72.00 244 CYS A C 1
ATOM 1914 O O . CYS A 1 244 ? 11.175 -3.481 -7.937 1.00 72.00 244 CYS A O 1
ATOM 1916 N N . ASN A 1 245 ? 13.326 -3.965 -8.418 1.00 70.69 245 ASN A N 1
ATOM 1917 C CA . ASN A 1 245 ? 13.055 -4.923 -9.490 1.00 70.69 245 ASN A CA 1
ATOM 1918 C C . ASN A 1 245 ? 12.984 -6.369 -8.964 1.00 70.69 245 ASN A C 1
ATOM 1920 O O . ASN A 1 245 ? 12.929 -7.321 -9.738 1.00 70.69 245 ASN A O 1
ATOM 1924 N N . ASP A 1 246 ? 13.002 -6.565 -7.639 1.00 81.19 246 ASP A N 1
ATOM 1925 C CA . ASP A 1 246 ? 12.865 -7.893 -7.046 1.00 81.19 246 ASP A CA 1
ATOM 1926 C C . ASP A 1 246 ? 11.433 -8.412 -7.230 1.00 81.19 246 ASP A C 1
ATOM 1928 O O . ASP A 1 246 ? 10.482 -7.903 -6.630 1.00 81.19 246 ASP A O 1
ATOM 1932 N N . ILE A 1 247 ? 11.297 -9.476 -8.024 1.00 76.50 247 ILE A N 1
ATOM 1933 C CA . ILE A 1 247 ? 10.022 -10.121 -8.371 1.00 76.50 247 ILE A CA 1
ATOM 1934 C C . ILE A 1 247 ? 9.190 -10.468 -7.119 1.00 76.50 247 ILE A C 1
ATOM 1936 O O . ILE A 1 247 ? 7.957 -10.383 -7.138 1.00 76.50 247 ILE A O 1
ATOM 1940 N N . LYS A 1 248 ? 9.834 -10.826 -5.994 1.00 78.69 248 LYS A N 1
ATOM 1941 C CA . LYS A 1 248 ? 9.113 -11.178 -4.760 1.00 78.69 248 LYS A CA 1
ATOM 1942 C C . LYS A 1 248 ? 8.448 -9.972 -4.108 1.00 78.69 248 LYS A C 1
ATOM 1944 O O . LYS A 1 248 ? 7.366 -10.136 -3.550 1.00 78.69 248 LYS A O 1
ATOM 1949 N N . ILE A 1 249 ? 9.085 -8.804 -4.138 1.00 84.31 249 ILE A N 1
ATOM 1950 C CA . ILE A 1 249 ? 8.483 -7.565 -3.621 1.00 84.31 249 ILE A CA 1
ATOM 1951 C C . ILE A 1 249 ? 7.412 -7.093 -4.582 1.00 84.31 249 ILE A C 1
ATOM 1953 O O . ILE A 1 249 ? 6.329 -6.708 -4.161 1.00 84.31 249 ILE A O 1
ATOM 1957 N N . LYS A 1 250 ? 7.710 -7.176 -5.875 1.00 82.00 250 LYS A N 1
ATOM 1958 C CA . LYS A 1 250 ? 6.872 -6.622 -6.917 1.00 82.00 250 LYS A CA 1
ATOM 1959 C C . LYS A 1 250 ? 5.445 -7.166 -6.924 1.00 82.00 250 LYS A C 1
ATOM 1961 O O . LYS A 1 250 ? 4.507 -6.388 -6.958 1.00 82.00 250 LYS A O 1
ATOM 1966 N N . SER A 1 251 ? 5.299 -8.478 -6.785 1.00 83.75 251 SER A N 1
ATOM 1967 C CA . SER A 1 251 ? 3.994 -9.153 -6.683 1.00 83.75 251 SER A CA 1
ATOM 1968 C C . SER A 1 251 ? 3.234 -8.877 -5.372 1.00 83.75 251 SER A C 1
ATOM 1970 O O . SER A 1 251 ? 2.160 -9.431 -5.159 1.00 83.75 251 SER A O 1
ATOM 1972 N N . ARG A 1 252 ? 3.810 -8.102 -4.440 1.00 88.88 252 ARG A N 1
ATOM 1973 C CA . ARG A 1 252 ? 3.305 -7.917 -3.066 1.00 88.88 252 ARG A CA 1
ATOM 1974 C C . ARG A 1 252 ? 3.215 -6.460 -2.617 1.00 88.88 252 ARG A C 1
ATOM 1976 O O . ARG A 1 252 ? 2.557 -6.180 -1.617 1.00 88.88 252 ARG A O 1
ATOM 1983 N N . TRP A 1 253 ? 3.876 -5.537 -3.305 1.00 90.38 253 TRP A N 1
ATOM 1984 C CA . TRP A 1 253 ? 3.623 -4.111 -3.142 1.00 90.38 253 TRP A CA 1
ATOM 1985 C C . TRP A 1 253 ? 2.573 -3.636 -4.149 1.00 90.38 253 TRP A C 1
ATOM 1987 O O . TRP A 1 253 ? 2.388 -4.231 -5.207 1.00 90.38 253 TRP A O 1
ATOM 1997 N N . LEU A 1 254 ? 1.884 -2.555 -3.818 1.00 93.94 254 LEU A N 1
ATOM 1998 C CA . LEU A 1 254 ? 0.943 -1.877 -4.696 1.00 93.94 254 LEU A CA 1
ATOM 1999 C C . LEU A 1 254 ? 1.540 -0.512 -5.046 1.00 93.94 254 LEU A C 1
ATOM 2001 O O . LEU A 1 254 ? 1.380 0.435 -4.268 1.00 93.94 254 LEU A O 1
ATOM 2005 N N . PRO A 1 255 ? 2.302 -0.410 -6.150 1.00 93.50 255 PRO A N 1
ATOM 2006 C CA . PRO A 1 255 ? 2.945 0.837 -6.523 1.00 93.50 255 PRO A CA 1
ATOM 2007 C C . PRO A 1 255 ? 1.911 1.823 -7.073 1.00 93.50 255 PRO A C 1
ATOM 2009 O O . PRO A 1 255 ? 1.202 1.532 -8.032 1.00 93.50 255 PRO A O 1
ATOM 2012 N N . ILE A 1 256 ? 1.870 3.017 -6.492 1.00 96.31 256 ILE A N 1
ATOM 2013 C CA . ILE A 1 256 ? 1.079 4.156 -6.951 1.00 96.31 256 ILE A CA 1
ATOM 2014 C C . ILE A 1 256 ? 2.071 5.232 -7.398 1.00 96.31 256 ILE A C 1
ATOM 2016 O O . ILE A 1 256 ? 2.788 5.812 -6.579 1.00 96.31 256 ILE A O 1
ATOM 2020 N N . LEU A 1 257 ? 2.151 5.461 -8.710 1.00 95.19 257 LEU A N 1
ATOM 2021 C CA . LEU A 1 257 ? 3.218 6.258 -9.318 1.00 95.19 257 LEU A CA 1
ATOM 2022 C C . LEU A 1 257 ? 2.867 7.744 -9.404 1.00 95.19 257 LEU A C 1
ATOM 2024 O O . LEU A 1 257 ? 1.957 8.146 -10.127 1.00 95.19 257 LEU A O 1
ATOM 2028 N N . PHE A 1 258 ? 3.635 8.569 -8.706 1.00 95.19 258 PHE A N 1
ATOM 2029 C CA . PHE A 1 258 ? 3.554 10.022 -8.722 1.00 95.19 258 PHE A CA 1
ATOM 2030 C C . PHE A 1 258 ? 4.544 10.595 -9.738 1.00 95.19 258 PHE A C 1
ATOM 2032 O O . PHE A 1 258 ? 5.749 10.350 -9.667 1.00 95.19 258 PHE A O 1
ATOM 2039 N N . ALA A 1 259 ? 4.032 11.404 -10.662 1.00 92.56 259 ALA A N 1
ATOM 2040 C CA . ALA A 1 259 ? 4.846 12.181 -11.589 1.00 92.56 259 ALA A CA 1
ATOM 2041 C C . ALA A 1 259 ? 5.234 13.532 -10.968 1.00 92.56 259 ALA A C 1
ATOM 2043 O O . ALA A 1 259 ? 4.731 13.919 -9.913 1.00 92.56 259 ALA A O 1
ATOM 2044 N N . SER A 1 260 ? 6.098 14.307 -11.622 1.00 90.56 260 SER A N 1
ATOM 2045 C CA . SER A 1 260 ? 6.229 15.724 -11.271 1.00 90.56 260 SER A CA 1
ATOM 2046 C C . SER A 1 260 ? 4.883 16.436 -11.454 1.00 90.56 260 SER A C 1
ATOM 2048 O O . SER A 1 260 ? 4.185 16.200 -12.445 1.00 90.56 260 SER A O 1
ATOM 2050 N N . ILE A 1 261 ? 4.520 17.296 -10.498 1.00 89.50 261 ILE A N 1
ATOM 2051 C CA . ILE A 1 261 ? 3.246 18.025 -10.530 1.00 89.50 261 ILE A CA 1
ATOM 2052 C C . ILE A 1 261 ? 3.211 18.920 -11.775 1.00 89.50 261 ILE A C 1
ATOM 2054 O O . ILE A 1 261 ? 4.117 19.729 -11.997 1.00 89.50 261 ILE A O 1
ATOM 2058 N N . SER A 1 262 ? 2.168 18.744 -12.584 1.00 87.50 262 SER A N 1
ATOM 2059 C CA . SER A 1 262 ? 1.935 19.462 -13.832 1.00 87.50 262 SER A CA 1
ATOM 2060 C C . SER A 1 262 ? 0.430 19.701 -14.046 1.00 87.50 262 SER A C 1
ATOM 2062 O O . SER A 1 262 ? -0.340 18.743 -13.936 1.00 87.50 262 SER A O 1
ATOM 2064 N N . PRO A 1 263 ? -0.004 20.934 -14.371 1.00 88.50 263 PRO A N 1
ATOM 2065 C CA . PRO A 1 263 ? 0.807 22.152 -14.396 1.00 88.50 263 PRO A CA 1
ATOM 2066 C C . PRO A 1 263 ? 1.339 22.505 -13.000 1.00 88.50 263 PRO A C 1
ATOM 2068 O O . PRO A 1 263 ? 0.734 22.175 -11.981 1.00 88.50 263 PRO A O 1
ATOM 2071 N N . LYS A 1 264 ? 2.490 23.181 -12.942 1.00 88.44 264 LYS A N 1
ATOM 2072 C CA . LYS A 1 264 ? 2.976 23.747 -11.679 1.00 88.44 264 LYS A CA 1
ATOM 2073 C C . LYS A 1 264 ? 2.101 24.941 -11.316 1.00 88.44 264 LYS A C 1
ATOM 2075 O O . LYS A 1 264 ? 1.902 25.827 -12.142 1.00 88.44 264 LYS A O 1
ATOM 2080 N N . LEU A 1 265 ? 1.611 24.968 -10.083 1.00 89.06 265 LEU A N 1
ATOM 2081 C CA . LEU A 1 265 ? 0.924 26.136 -9.546 1.00 89.06 265 LEU A CA 1
ATOM 2082 C C . LEU A 1 265 ? 1.930 27.271 -9.314 1.00 89.06 265 LEU A C 1
ATOM 2084 O O . LEU A 1 265 ? 3.056 27.029 -8.871 1.00 89.06 265 LEU A O 1
ATOM 2088 N N . ASP A 1 266 ? 1.521 28.505 -9.604 1.00 90.00 266 ASP A N 1
ATOM 2089 C CA . ASP A 1 266 ? 2.296 29.697 -9.257 1.00 90.00 266 ASP A CA 1
ATOM 2090 C C . ASP A 1 266 ? 2.289 29.961 -7.739 1.00 90.00 266 ASP A C 1
ATOM 2092 O O . ASP A 1 266 ? 1.545 29.337 -6.984 1.00 90.00 266 ASP A O 1
ATOM 2096 N N . GLY A 1 267 ? 3.125 30.890 -7.264 1.00 89.56 267 GLY A N 1
ATOM 2097 C CA . GLY A 1 267 ? 3.344 31.095 -5.827 1.00 89.56 267 GLY A CA 1
ATOM 2098 C C . GLY A 1 267 ? 2.081 31.422 -5.013 1.00 89.56 267 GLY A C 1
ATOM 2099 O O . GLY A 1 267 ? 1.959 30.956 -3.880 1.00 89.56 267 GLY A O 1
ATOM 2100 N N . GLN A 1 268 ? 1.125 32.183 -5.561 1.00 92.81 268 GLN A N 1
ATOM 2101 C CA . GLN A 1 268 ? -0.115 32.503 -4.840 1.00 92.81 268 GLN A CA 1
ATOM 2102 C C . GLN A 1 268 ? -1.128 31.360 -4.920 1.00 92.81 268 GLN A C 1
ATOM 2104 O O . GLN A 1 268 ? -1.733 31.015 -3.899 1.00 92.81 268 GLN A O 1
ATOM 2109 N N . ALA A 1 269 ? -1.297 30.755 -6.098 1.00 93.00 269 ALA A N 1
ATOM 2110 C CA . ALA A 1 269 ? -2.192 29.621 -6.293 1.00 93.00 269 ALA A CA 1
ATOM 2111 C C . ALA A 1 269 ? -1.744 28.409 -5.464 1.00 93.00 269 ALA A C 1
ATOM 2113 O O . ALA A 1 269 ? -2.567 27.799 -4.780 1.00 93.00 269 ALA A O 1
ATOM 2114 N N . LEU A 1 270 ? -0.439 28.123 -5.438 1.00 92.88 270 LEU A N 1
ATOM 2115 C CA . LEU A 1 270 ? 0.157 27.056 -4.636 1.00 92.88 270 LEU A CA 1
ATOM 2116 C C . LEU A 1 270 ? -0.108 27.278 -3.147 1.00 92.88 270 LEU A C 1
ATOM 2118 O O . LEU A 1 270 ? -0.653 26.401 -2.483 1.00 92.88 270 LEU A O 1
ATOM 2122 N N . LEU A 1 271 ? 0.192 28.475 -2.629 1.00 94.19 271 LEU A N 1
ATOM 2123 C CA . LEU A 1 271 ? -0.025 28.791 -1.217 1.00 94.19 271 LEU A CA 1
ATOM 2124 C C . LEU A 1 271 ? -1.506 28.671 -0.823 1.00 94.19 271 LEU A C 1
ATOM 2126 O O . LEU A 1 271 ? -1.825 28.251 0.292 1.00 94.19 271 LEU A O 1
ATOM 2130 N N . LYS A 1 272 ? -2.422 29.060 -1.719 1.00 96.12 272 LYS A N 1
ATOM 2131 C CA . LYS A 1 272 ? -3.866 28.927 -1.504 1.00 96.12 272 LYS A CA 1
ATOM 2132 C C . LYS A 1 272 ? -4.284 27.454 -1.463 1.00 96.12 272 LYS A C 1
ATOM 2134 O O . LYS A 1 272 ? -4.966 27.068 -0.514 1.00 96.12 272 LYS A O 1
ATOM 2139 N N . ALA A 1 273 ? -3.847 26.649 -2.431 1.00 95.94 273 ALA A N 1
ATOM 2140 C CA . ALA A 1 273 ? -4.151 25.221 -2.502 1.00 95.94 273 ALA A CA 1
ATOM 2141 C C . ALA A 1 273 ? -3.585 24.459 -1.289 1.00 95.94 273 ALA A C 1
ATOM 2143 O O . ALA A 1 273 ? -4.307 23.715 -0.628 1.00 95.94 273 ALA A O 1
ATOM 2144 N N . GLU A 1 274 ? -2.333 24.723 -0.899 1.00 95.56 274 GLU A N 1
ATOM 2145 C CA . GLU A 1 274 ? -1.710 24.122 0.288 1.00 95.56 274 GLU A CA 1
ATOM 2146 C C . GLU A 1 274 ? -2.439 24.491 1.585 1.00 95.56 274 GLU A C 1
ATOM 2148 O O . GLU A 1 274 ? -2.668 23.632 2.442 1.00 95.56 274 GLU A O 1
ATOM 2153 N N . LYS A 1 275 ? -2.841 25.761 1.742 1.00 96.62 275 LYS A N 1
ATOM 2154 C CA . LYS A 1 275 ? -3.653 26.200 2.888 1.00 96.62 275 LYS A CA 1
ATOM 2155 C C . LYS A 1 275 ? -5.024 25.530 2.899 1.00 96.62 275 LYS A C 1
ATOM 2157 O O . LYS A 1 275 ? -5.496 25.177 3.979 1.00 96.62 275 LYS A O 1
ATOM 2162 N N . SER A 1 276 ? -5.649 25.370 1.733 1.00 97.44 276 SER A N 1
ATOM 2163 C CA . SER A 1 276 ? -6.938 24.689 1.585 1.00 97.44 276 SER A CA 1
ATOM 2164 C C . SER A 1 276 ? -6.835 23.239 2.059 1.00 97.44 276 SER A C 1
ATOM 2166 O O . SER A 1 276 ? -7.508 22.856 3.017 1.00 97.44 276 SER A O 1
ATOM 2168 N N . VAL A 1 277 ? -5.884 22.479 1.504 1.00 97.44 277 VAL A N 1
ATOM 2169 C CA . VAL A 1 277 ? -5.616 21.088 1.895 1.00 97.44 277 VAL A CA 1
ATOM 2170 C C . VAL A 1 277 ? -5.285 20.984 3.382 1.00 97.44 277 VAL A C 1
ATOM 2172 O O . VAL A 1 277 ? -5.844 20.143 4.081 1.00 97.44 277 VAL A O 1
ATOM 2175 N N . ARG A 1 278 ? -4.420 21.858 3.913 1.00 96.56 278 ARG A N 1
ATOM 2176 C CA . ARG A 1 278 ? -4.064 21.842 5.340 1.00 96.56 278 ARG A CA 1
ATOM 2177 C C . ARG A 1 278 ? -5.287 21.993 6.245 1.00 96.56 278 ARG A C 1
ATOM 2179 O O . ARG A 1 278 ? -5.378 21.252 7.214 1.00 96.56 278 ARG A O 1
ATOM 2186 N N . ARG A 1 279 ? -6.206 22.910 5.926 1.00 96.81 279 ARG A N 1
ATOM 2187 C CA . ARG A 1 279 ? -7.439 23.116 6.702 1.00 96.81 279 ARG A CA 1
ATOM 2188 C C . ARG A 1 279 ? -8.368 21.910 6.613 1.00 96.81 279 ARG A C 1
ATOM 2190 O O . ARG A 1 279 ? -8.823 21.428 7.640 1.00 96.81 279 ARG A O 1
ATOM 2197 N N . LYS A 1 280 ? -8.618 21.390 5.407 1.00 97.62 280 LYS A N 1
ATOM 2198 C CA . LYS A 1 280 ? -9.532 20.248 5.216 1.00 97.62 280 LYS A CA 1
ATOM 2199 C C . LYS A 1 280 ? -9.026 18.964 5.882 1.00 97.62 280 LYS A C 1
ATOM 2201 O O . LYS A 1 280 ? -9.814 18.190 6.413 1.00 97.62 280 LYS A O 1
ATOM 2206 N N . ARG A 1 281 ? -7.705 18.775 5.964 1.00 95.75 281 ARG A N 1
ATOM 2207 C CA . ARG A 1 281 ? -7.091 17.656 6.699 1.00 95.75 281 ARG A CA 1
ATOM 2208 C C . ARG A 1 281 ? -7.376 17.655 8.201 1.00 95.75 281 ARG A C 1
ATOM 2210 O O . ARG A 1 281 ? -7.349 16.589 8.805 1.00 95.75 281 ARG A O 1
ATOM 2217 N N . GLU A 1 282 ? -7.607 18.812 8.822 1.00 94.75 282 GLU A N 1
ATOM 2218 C CA . GLU A 1 282 ? -7.848 18.893 10.272 1.00 94.75 282 GLU A CA 1
ATOM 2219 C C . GLU A 1 282 ? -9.170 18.213 10.662 1.00 94.75 282 GLU A C 1
ATOM 2221 O O . GLU A 1 282 ? -9.255 17.617 11.734 1.00 94.75 282 GLU A O 1
ATOM 2226 N N . SER A 1 283 ? -10.165 18.216 9.768 1.00 95.25 283 SER A N 1
ATOM 2227 C CA . SER A 1 283 ? -11.478 17.589 9.966 1.00 95.25 283 SER A CA 1
ATOM 2228 C C . SER A 1 283 ? -11.668 16.261 9.230 1.00 95.25 283 SER A C 1
ATOM 2230 O O . SER A 1 283 ? -12.689 15.615 9.427 1.00 95.25 283 SER A O 1
ATOM 2232 N N . ALA A 1 284 ? -10.708 15.815 8.414 1.00 96.94 284 ALA A N 1
ATOM 2233 C CA . ALA A 1 284 ? -10.850 14.613 7.580 1.00 96.94 284 ALA A CA 1
ATOM 2234 C C . ALA A 1 284 ? -11.162 13.328 8.373 1.00 96.94 284 ALA A C 1
ATOM 2236 O O . ALA A 1 284 ? -11.781 12.403 7.849 1.00 96.94 284 ALA A O 1
ATOM 2237 N N . HIS A 1 285 ? -10.771 13.274 9.649 1.00 96.38 285 HIS A N 1
ATOM 2238 C CA . HIS A 1 285 ? -11.029 12.140 10.538 1.00 96.38 285 HIS A CA 1
ATOM 2239 C C . HIS A 1 285 ? -12.517 11.869 10.805 1.00 96.38 285 HIS A C 1
ATOM 2241 O O . HIS A 1 285 ? -12.877 10.752 11.174 1.00 96.38 285 HIS A O 1
ATOM 2247 N N . LYS A 1 286 ? -13.396 12.851 10.577 1.00 96.81 286 LYS A N 1
ATOM 2248 C CA . LYS A 1 286 ? -14.855 12.687 10.686 1.00 96.81 286 LYS A CA 1
ATOM 2249 C C . LYS A 1 286 ? -15.418 11.686 9.678 1.00 96.81 286 LYS A C 1
ATOM 2251 O O . LYS A 1 286 ? -16.471 11.097 9.903 1.00 96.81 286 LYS A O 1
ATOM 2256 N N . SER A 1 287 ? -14.677 11.428 8.604 1.00 97.62 287 SER A N 1
ATOM 2257 C CA . SER A 1 287 ? -15.038 10.470 7.564 1.00 97.62 287 SER A CA 1
ATOM 2258 C C . SER A 1 287 ? -14.324 9.115 7.709 1.00 97.62 287 SER A C 1
ATOM 2260 O O . SER A 1 287 ? -14.334 8.314 6.775 1.00 97.62 287 SER A O 1
ATOM 2262 N N . ILE A 1 288 ? -13.706 8.818 8.863 1.00 97.06 288 ILE A N 1
ATOM 2263 C CA . ILE A 1 288 ? -12.959 7.564 9.098 1.00 97.06 288 ILE A CA 1
ATOM 2264 C C . ILE A 1 288 ? -13.793 6.297 8.847 1.00 97.06 288 ILE A C 1
ATOM 2266 O O . ILE A 1 288 ? -13.251 5.276 8.415 1.00 97.06 288 ILE A O 1
ATOM 2270 N N . SER A 1 289 ? -15.111 6.352 9.074 1.00 97.06 289 SER A N 1
ATOM 2271 C CA . SER A 1 289 ? -16.030 5.229 8.839 1.00 97.06 289 SER A CA 1
ATOM 2272 C C . SER A 1 289 ? -16.068 4.795 7.372 1.00 97.06 289 SER A C 1
ATOM 2274 O O . SER A 1 289 ? -16.230 3.607 7.099 1.00 97.06 289 SER A O 1
ATOM 2276 N N . ILE A 1 290 ? -15.824 5.715 6.428 1.00 98.25 290 ILE A N 1
ATOM 2277 C CA . ILE A 1 290 ? -15.786 5.411 4.992 1.00 98.25 290 ILE A CA 1
ATOM 2278 C C . ILE A 1 290 ? -14.663 4.419 4.681 1.00 98.25 290 ILE A C 1
ATOM 2280 O O . ILE A 1 290 ? -14.889 3.419 4.008 1.00 98.25 290 ILE A O 1
ATOM 2284 N N . LEU A 1 291 ? -13.461 4.660 5.209 1.00 98.06 291 LEU A N 1
ATOM 2285 C CA . LEU A 1 291 ? -12.291 3.819 4.930 1.00 98.06 291 LEU A CA 1
ATOM 2286 C C . LEU A 1 291 ? -12.198 2.584 5.834 1.00 98.06 291 LEU A C 1
ATOM 2288 O O . LEU A 1 291 ? -11.392 1.693 5.576 1.00 98.06 291 LEU A O 1
ATOM 2292 N N . THR A 1 292 ? -13.004 2.530 6.895 1.00 97.50 292 THR A N 1
ATOM 2293 C CA . THR A 1 292 ? -13.024 1.423 7.855 1.00 97.50 292 THR A CA 1
ATOM 2294 C C . THR A 1 292 ? -14.269 0.564 7.660 1.00 97.50 292 THR A C 1
ATOM 2296 O O . THR A 1 292 ? -14.229 -0.352 6.841 1.00 97.50 292 THR A O 1
ATOM 2299 N N . SER A 1 293 ? -15.361 0.845 8.372 1.00 97.56 293 SER A N 1
ATOM 2300 C CA . SER A 1 293 ? -16.550 -0.012 8.425 1.00 97.56 293 SER A CA 1
ATOM 2301 C C . SER A 1 293 ? -17.309 -0.096 7.095 1.00 97.56 293 SER A C 1
ATOM 2303 O O . SER A 1 293 ? -17.714 -1.187 6.701 1.00 97.56 293 SER A O 1
ATOM 2305 N N . TYR A 1 294 ? -17.438 1.006 6.346 1.00 98.06 294 TYR A N 1
ATOM 2306 C CA . TYR A 1 294 ? -18.106 0.994 5.038 1.00 98.06 294 TYR A CA 1
ATOM 2307 C C . TYR A 1 294 ? -17.363 0.104 4.033 1.00 98.06 294 TYR A C 1
ATOM 2309 O O . TYR A 1 294 ? -17.956 -0.819 3.475 1.00 98.06 294 TYR A O 1
ATOM 2317 N N . LEU A 1 295 ? -16.055 0.327 3.843 1.00 97.94 295 LEU A N 1
ATOM 2318 C CA . LEU A 1 295 ? -15.252 -0.539 2.977 1.00 97.94 295 LEU A CA 1
ATOM 2319 C C . LEU A 1 295 ? -15.188 -1.980 3.487 1.00 97.94 295 LEU A C 1
ATOM 2321 O O . LEU A 1 295 ? -15.138 -2.887 2.665 1.00 97.94 295 LEU A O 1
ATOM 2325 N N . HIS A 1 296 ? -15.240 -2.214 4.801 1.00 97.69 296 HIS A N 1
ATOM 2326 C CA . HIS A 1 296 ? -15.346 -3.568 5.343 1.00 97.69 296 HIS A CA 1
ATOM 2327 C C . HIS A 1 296 ? -16.576 -4.299 4.792 1.00 97.69 296 HIS A C 1
ATOM 2329 O O . HIS A 1 296 ? -16.451 -5.397 4.252 1.00 97.69 296 HIS A O 1
ATOM 2335 N N . GLY A 1 297 ? -17.751 -3.665 4.886 1.00 96.75 297 GLY A N 1
ATOM 2336 C CA . GLY A 1 297 ? -19.005 -4.217 4.374 1.00 96.75 297 GLY A CA 1
ATOM 2337 C C . GLY A 1 297 ? -18.954 -4.457 2.866 1.00 96.75 297 GLY A C 1
ATOM 2338 O O . GLY A 1 297 ? -19.281 -5.547 2.405 1.00 96.75 297 GLY A O 1
ATOM 2339 N N . VAL A 1 298 ? -18.450 -3.479 2.113 1.00 96.38 298 VAL A N 1
ATOM 2340 C CA . VAL A 1 298 ? -18.303 -3.564 0.652 1.00 96.38 298 VAL A CA 1
ATOM 2341 C C . VAL A 1 298 ? -17.366 -4.702 0.232 1.00 96.38 298 VAL A C 1
ATOM 2343 O O . VAL A 1 298 ? -17.726 -5.515 -0.614 1.00 96.38 298 VAL A O 1
ATOM 2346 N N . ILE A 1 299 ? -16.179 -4.802 0.838 1.00 96.62 299 ILE A N 1
ATOM 2347 C CA . ILE A 1 299 ? -15.207 -5.858 0.519 1.00 96.62 299 ILE A CA 1
ATOM 2348 C C . ILE A 1 299 ? -15.756 -7.227 0.927 1.00 96.62 299 ILE A C 1
ATOM 2350 O O . ILE A 1 299 ? -15.532 -8.193 0.215 1.00 96.62 299 ILE A O 1
ATOM 2354 N N . SER A 1 300 ? -16.518 -7.334 2.019 1.00 95.00 300 SER A N 1
ATOM 2355 C CA . SER A 1 300 ? -17.086 -8.619 2.453 1.00 95.00 300 SER A CA 1
ATOM 2356 C C . SER A 1 300 ? -18.115 -9.215 1.481 1.00 95.00 300 SER A C 1
ATOM 2358 O O . SER A 1 300 ? -18.453 -10.388 1.601 1.00 95.00 300 SER A O 1
ATOM 2360 N N . GLN A 1 301 ? -18.608 -8.420 0.526 1.00 94.50 301 GLN A N 1
ATOM 2361 C CA . GLN A 1 301 ? -19.637 -8.804 -0.445 1.00 94.50 301 GLN A CA 1
ATOM 2362 C C . GLN A 1 301 ? -19.131 -8.752 -1.898 1.00 94.50 301 GLN A C 1
ATOM 2364 O O . GLN A 1 301 ? -19.931 -8.811 -2.830 1.00 94.50 301 GLN A O 1
ATOM 2369 N N . TYR A 1 302 ? -17.811 -8.655 -2.101 1.00 94.44 302 TYR A N 1
ATOM 2370 C CA . TYR A 1 302 ? -17.205 -8.367 -3.406 1.00 94.44 302 TYR A CA 1
ATOM 2371 C C . TYR A 1 302 ? -17.549 -9.381 -4.511 1.00 94.44 302 TYR A C 1
ATOM 2373 O O . TYR A 1 302 ? -17.641 -8.996 -5.673 1.00 94.44 302 TYR A O 1
ATOM 2381 N N . GLU A 1 303 ? -17.753 -10.660 -4.172 1.00 89.94 303 GLU A N 1
ATOM 2382 C CA . GLU A 1 303 ? -17.968 -11.743 -5.147 1.00 89.94 303 GLU A CA 1
ATOM 2383 C C . GLU A 1 303 ? -19.209 -11.531 -6.023 1.00 89.94 303 GLU A C 1
ATOM 2385 O O . GLU A 1 303 ? -19.222 -11.931 -7.186 1.00 89.94 303 GLU A O 1
ATOM 2390 N N . ASN A 1 304 ? -20.239 -10.884 -5.470 1.00 90.00 304 ASN A N 1
ATOM 2391 C CA . ASN A 1 304 ? -21.505 -10.620 -6.155 1.00 90.00 304 ASN A CA 1
ATOM 2392 C C . ASN A 1 304 ? -21.629 -9.161 -6.620 1.00 90.00 304 ASN A C 1
ATOM 2394 O O . ASN A 1 304 ? -22.690 -8.758 -7.094 1.00 90.00 304 ASN A O 1
ATOM 2398 N N . ASP A 1 305 ? -20.580 -8.353 -6.456 1.00 96.12 305 ASP A N 1
ATOM 2399 C CA . ASP A 1 305 ? -20.613 -6.937 -6.799 1.00 96.12 305 ASP A CA 1
ATOM 2400 C C . ASP A 1 305 ? -20.184 -6.723 -8.257 1.00 96.12 305 ASP A C 1
ATOM 2402 O O . ASP A 1 305 ? -19.039 -6.983 -8.643 1.00 96.12 305 ASP A O 1
ATOM 2406 N N . GLU A 1 306 ? -21.101 -6.206 -9.077 1.00 96.88 306 GLU A N 1
ATOM 2407 C CA . GLU A 1 306 ? -20.841 -5.918 -10.491 1.00 96.88 306 GLU A CA 1
ATOM 2408 C C . GLU A 1 306 ? -19.651 -4.969 -10.686 1.00 96.88 306 GLU A C 1
ATOM 2410 O O . GLU A 1 306 ? -18.917 -5.096 -11.666 1.00 96.88 306 GLU A O 1
ATOM 2415 N N . ASP A 1 307 ? -19.401 -4.039 -9.758 1.00 97.31 307 ASP A N 1
ATOM 2416 C CA . ASP A 1 307 ? -18.266 -3.125 -9.868 1.00 97.31 307 ASP A CA 1
ATOM 2417 C C . ASP A 1 307 ? -16.928 -3.857 -9.730 1.00 97.31 307 ASP A C 1
ATOM 2419 O O . ASP A 1 307 ? -15.966 -3.480 -10.403 1.00 97.31 307 ASP A O 1
ATOM 2423 N N . PHE A 1 308 ? -16.858 -4.903 -8.899 1.00 97.31 308 PHE A N 1
ATOM 2424 C CA . PHE A 1 308 ? -15.657 -5.727 -8.763 1.00 97.31 308 PHE A CA 1
ATOM 2425 C C . PHE A 1 308 ? -15.438 -6.575 -10.017 1.00 97.31 308 PHE A C 1
ATOM 2427 O O . PHE A 1 308 ? -14.338 -6.585 -10.573 1.00 97.31 308 PHE A O 1
ATOM 2434 N N . ILE A 1 309 ? -16.497 -7.234 -10.500 1.00 96.62 309 ILE A N 1
ATOM 2435 C CA . ILE A 1 309 ? -16.460 -8.063 -11.713 1.00 96.62 309 ILE A CA 1
ATOM 2436 C C . ILE A 1 309 ? -16.005 -7.224 -12.914 1.00 96.62 309 ILE A C 1
ATOM 2438 O O . ILE A 1 309 ? -15.089 -7.621 -13.636 1.00 96.62 309 ILE A O 1
ATOM 2442 N N . ASN A 1 310 ? -16.577 -6.029 -13.080 1.00 97.19 310 ASN A N 1
ATOM 2443 C CA . ASN A 1 310 ? -16.218 -5.104 -14.152 1.00 97.19 310 ASN A CA 1
ATOM 2444 C C . ASN A 1 310 ? -14.786 -4.574 -14.002 1.00 97.19 310 ASN A C 1
ATOM 2446 O O . ASN A 1 310 ? -14.049 -4.526 -14.983 1.00 97.19 310 ASN A O 1
ATOM 2450 N N . ALA A 1 311 ? -14.352 -4.208 -12.790 1.00 97.44 311 ALA A N 1
ATOM 2451 C CA . ALA A 1 311 ? -12.970 -3.785 -12.561 1.00 97.44 311 ALA A CA 1
ATOM 2452 C C . ALA A 1 311 ? -11.975 -4.892 -12.941 1.00 97.44 311 ALA A C 1
ATOM 2454 O O . ALA A 1 311 ? -10.980 -4.618 -13.611 1.00 97.44 311 ALA A O 1
ATOM 2455 N N . ARG A 1 312 ? -12.270 -6.145 -12.577 1.00 96.94 312 ARG A N 1
ATOM 2456 C CA . ARG A 1 312 ? -11.428 -7.300 -12.904 1.00 96.94 312 ARG A CA 1
ATOM 2457 C C . ARG A 1 312 ? -11.364 -7.544 -14.406 1.00 96.94 312 ARG A C 1
ATOM 2459 O O . ARG A 1 312 ? -10.274 -7.727 -14.943 1.00 96.94 312 ARG A O 1
ATOM 2466 N N . ALA A 1 313 ? -12.520 -7.530 -15.071 1.00 97.00 313 ALA A N 1
ATOM 2467 C CA . ALA A 1 313 ? -12.623 -7.708 -16.514 1.00 97.00 313 ALA A CA 1
ATOM 2468 C C . ALA A 1 313 ? -11.823 -6.634 -17.262 1.00 97.00 313 ALA A C 1
ATOM 2470 O O . ALA A 1 313 ? -11.004 -6.978 -18.108 1.00 97.00 313 ALA A O 1
ATOM 2471 N N . ASN A 1 314 ? -11.969 -5.365 -16.873 1.00 96.81 314 ASN A N 1
ATOM 2472 C CA . ASN A 1 314 ? -11.248 -4.256 -17.494 1.00 96.81 314 ASN A CA 1
ATOM 2473 C C . ASN A 1 314 ? -9.728 -4.392 -17.321 1.00 96.81 314 ASN A C 1
ATOM 2475 O O . ASN A 1 314 ? -8.984 -4.240 -18.285 1.00 96.81 314 ASN A O 1
ATOM 2479 N N . VAL A 1 315 ? -9.243 -4.705 -16.109 1.00 96.88 315 VAL A N 1
ATOM 2480 C CA . VAL A 1 315 ? -7.799 -4.898 -15.873 1.00 96.88 315 VAL A CA 1
ATOM 2481 C C . VAL A 1 315 ? -7.274 -6.086 -16.685 1.00 96.88 315 VAL A C 1
ATOM 2483 O O . VAL A 1 315 ? -6.207 -5.992 -17.288 1.00 96.88 315 VAL A O 1
ATOM 2486 N N . GLN A 1 316 ? -8.021 -7.191 -16.736 1.00 96.44 316 GLN A N 1
ATOM 2487 C CA . GLN A 1 316 ? -7.650 -8.374 -17.514 1.00 96.44 316 GLN A CA 1
ATOM 2488 C C . GLN A 1 316 ? -7.617 -8.087 -19.021 1.00 96.44 316 GLN A C 1
ATOM 2490 O O . GLN A 1 316 ? -6.707 -8.550 -19.715 1.00 96.44 316 GLN A O 1
ATOM 2495 N N . GLU A 1 317 ? -8.587 -7.331 -19.530 1.00 96.62 317 GLU A N 1
ATOM 2496 C CA . GLU A 1 317 ? -8.644 -6.904 -20.924 1.00 96.62 317 GLU A CA 1
ATOM 2497 C C . GLU A 1 317 ? -7.444 -6.019 -21.268 1.00 96.62 317 GLU A C 1
ATOM 2499 O O . GLU A 1 317 ? -6.714 -6.345 -22.201 1.00 96.62 317 GLU A O 1
ATOM 2504 N N . GLU A 1 318 ? -7.161 -4.992 -20.463 1.00 96.69 318 GLU A N 1
ATOM 2505 C CA . GLU A 1 318 ? -6.011 -4.096 -20.650 1.00 96.69 318 GLU A CA 1
ATOM 2506 C C . GLU A 1 318 ? -4.684 -4.874 -20.669 1.00 96.69 318 GLU A C 1
ATOM 2508 O O . GLU A 1 318 ? -3.824 -4.649 -21.526 1.00 96.69 318 GLU A O 1
ATOM 2513 N N . ILE A 1 319 ? -4.529 -5.842 -19.756 1.00 94.44 319 ILE A N 1
ATOM 2514 C CA . ILE A 1 319 ? -3.358 -6.725 -19.703 1.00 94.44 319 ILE A CA 1
ATOM 2515 C C . ILE A 1 319 ? -3.227 -7.549 -20.986 1.00 94.44 319 ILE A C 1
ATOM 2517 O O . ILE A 1 319 ? -2.128 -7.686 -21.524 1.00 94.44 319 ILE A O 1
ATOM 2521 N N . THR A 1 320 ? -4.339 -8.097 -21.476 1.00 94.12 320 THR A N 1
ATOM 2522 C CA . THR A 1 320 ? -4.364 -8.973 -22.654 1.00 94.12 320 THR A CA 1
ATOM 2523 C C . THR A 1 320 ? -4.097 -8.183 -23.933 1.00 94.12 320 THR A C 1
ATOM 2525 O O . THR A 1 320 ? -3.255 -8.587 -24.734 1.00 94.12 320 THR A O 1
ATOM 2528 N N . GLN A 1 321 ? -4.756 -7.033 -24.104 1.00 95.12 321 GLN A N 1
ATOM 2529 C CA . GLN A 1 321 ? -4.611 -6.164 -25.274 1.00 95.12 321 GLN A CA 1
ATOM 2530 C C . GLN A 1 321 ? -3.178 -5.641 -25.429 1.00 95.12 321 GLN A C 1
ATOM 2532 O O . GLN A 1 321 ? -2.656 -5.596 -26.542 1.00 95.12 321 GLN A O 1
ATOM 2537 N N . ASN A 1 322 ? -2.514 -5.305 -24.320 1.00 93.19 322 ASN A N 1
ATOM 2538 C CA . ASN A 1 322 ? -1.151 -4.773 -24.336 1.00 93.19 322 ASN A CA 1
ATOM 2539 C C . ASN A 1 322 ? -0.059 -5.833 -24.097 1.00 93.19 322 ASN A C 1
ATOM 2541 O O . ASN A 1 322 ? 1.120 -5.489 -23.995 1.00 93.19 322 ASN A O 1
ATOM 2545 N N . ASN A 1 323 ? -0.426 -7.118 -24.005 1.00 91.38 323 ASN A N 1
ATOM 2546 C CA . ASN A 1 323 ? 0.489 -8.234 -23.736 1.00 91.38 323 ASN A CA 1
ATOM 2547 C C . ASN A 1 323 ? 1.371 -8.014 -22.484 1.00 91.38 323 ASN A C 1
ATOM 2549 O O . ASN A 1 323 ? 2.582 -8.265 -22.469 1.00 91.38 323 ASN A O 1
ATOM 2553 N N . TYR A 1 324 ? 0.758 -7.500 -21.421 1.00 90.44 324 TYR A N 1
ATOM 2554 C CA . TYR A 1 324 ? 1.417 -7.207 -20.157 1.00 90.44 324 TYR A CA 1
ATOM 2555 C C . TYR A 1 324 ? 1.672 -8.475 -19.333 1.00 90.44 324 TYR A C 1
ATOM 2557 O O . TYR A 1 324 ? 0.818 -9.345 -19.187 1.00 90.44 324 TYR A O 1
ATOM 2565 N N . LYS A 1 325 ? 2.866 -8.573 -18.733 1.00 87.12 325 LYS A N 1
ATOM 2566 C CA . LYS A 1 325 ? 3.233 -9.678 -17.834 1.00 87.12 325 LYS A CA 1
ATOM 2567 C C . LYS A 1 325 ? 2.881 -9.324 -16.392 1.00 87.12 325 LYS A C 1
ATOM 2569 O O . LYS A 1 325 ? 3.720 -8.811 -15.651 1.00 87.12 325 LYS A O 1
ATOM 2574 N N . VAL A 1 326 ? 1.645 -9.615 -16.003 1.00 87.50 326 VAL A N 1
ATOM 2575 C CA . VAL A 1 326 ? 1.124 -9.394 -14.648 1.00 87.50 326 VAL A CA 1
ATOM 2576 C C . VAL A 1 326 ? 0.779 -10.741 -14.025 1.00 87.50 326 VAL A C 1
ATOM 2578 O O . VAL A 1 326 ? 0.085 -11.551 -14.630 1.00 87.50 326 VAL A O 1
ATOM 2581 N N . ASP A 1 327 ? 1.297 -11.010 -12.828 1.00 87.94 327 ASP A N 1
ATOM 2582 C CA . ASP A 1 327 ? 0.938 -12.211 -12.078 1.00 87.94 327 ASP A CA 1
ATOM 2583 C C . ASP A 1 327 ? -0.432 -12.058 -11.398 1.00 87.94 327 ASP A C 1
ATOM 2585 O O . ASP A 1 327 ? -0.898 -10.942 -11.158 1.00 87.94 327 ASP A O 1
ATOM 2589 N N . GLN A 1 328 ? -1.060 -13.181 -11.035 1.00 88.75 328 GLN A N 1
ATOM 2590 C CA . GLN A 1 328 ? -2.408 -13.184 -10.457 1.00 88.75 328 GLN A CA 1
ATOM 2591 C C . GLN A 1 328 ? -2.537 -12.259 -9.237 1.00 88.75 328 GLN A C 1
ATOM 2593 O O . GLN A 1 328 ? -3.549 -11.587 -9.082 1.00 88.75 328 GLN A O 1
ATOM 2598 N N . ARG A 1 329 ? -1.511 -12.167 -8.379 1.00 90.31 329 ARG A N 1
ATOM 2599 C CA . ARG A 1 329 ? -1.591 -11.340 -7.163 1.00 90.31 329 ARG A CA 1
ATOM 2600 C C . ARG A 1 329 ? -1.652 -9.860 -7.487 1.00 90.31 329 ARG A C 1
ATOM 2602 O O . ARG A 1 329 ? -2.376 -9.118 -6.826 1.00 90.31 329 ARG A O 1
ATOM 2609 N N . ALA A 1 330 ? -0.897 -9.431 -8.490 1.00 90.88 330 ALA A N 1
ATOM 2610 C CA . ALA A 1 330 ? -0.931 -8.056 -8.957 1.00 90.88 330 ALA A CA 1
ATOM 2611 C C . ALA A 1 330 ? -2.258 -7.727 -9.653 1.00 90.88 330 ALA A C 1
ATOM 2613 O O . ALA A 1 330 ? -2.816 -6.665 -9.385 1.00 90.88 330 ALA A O 1
ATOM 2614 N N . LEU A 1 331 ? -2.807 -8.652 -10.451 1.00 93.00 331 LEU A N 1
ATOM 2615 C CA . LEU A 1 331 ? -4.149 -8.519 -11.030 1.00 93.00 331 LEU A CA 1
ATOM 2616 C C . LEU A 1 331 ? -5.207 -8.288 -9.940 1.00 93.00 331 LEU A C 1
ATOM 2618 O O . LEU A 1 331 ? -5.946 -7.305 -10.010 1.00 93.00 331 LEU A O 1
ATOM 2622 N N . GLU A 1 332 ? -5.244 -9.134 -8.905 1.00 93.44 332 GLU A N 1
ATOM 2623 C CA . GLU A 1 332 ? -6.194 -8.972 -7.793 1.00 93.44 332 GLU A CA 1
ATOM 2624 C C . GLU A 1 332 ? -5.944 -7.670 -7.014 1.00 93.44 332 GLU A C 1
ATOM 2626 O O . GLU A 1 332 ? -6.882 -6.967 -6.646 1.00 93.44 332 GLU A O 1
ATOM 2631 N N . SER A 1 333 ? -4.677 -7.288 -6.817 1.00 94.69 333 SER A N 1
ATOM 2632 C CA . SER A 1 333 ? -4.314 -6.055 -6.104 1.00 94.69 333 SER A CA 1
ATOM 2633 C C . SER A 1 333 ? -4.791 -4.794 -6.832 1.00 94.69 333 SER A C 1
ATOM 2635 O O . SER A 1 333 ? -5.342 -3.892 -6.199 1.00 94.69 333 SER A O 1
ATOM 2637 N N . PHE A 1 334 ? -4.609 -4.720 -8.154 1.00 96.69 334 PHE A N 1
ATOM 2638 C CA . PHE A 1 334 ? -5.095 -3.597 -8.962 1.00 96.69 334 PHE A CA 1
ATOM 2639 C C . PHE A 1 334 ? -6.619 -3.600 -9.093 1.00 96.69 334 PHE A C 1
ATOM 2641 O O . PHE A 1 334 ? -7.236 -2.539 -9.012 1.00 96.69 334 PHE A O 1
ATOM 2648 N N . THR A 1 335 ? -7.230 -4.780 -9.214 1.00 97.25 335 THR A N 1
ATOM 2649 C CA . THR A 1 335 ? -8.691 -4.934 -9.218 1.00 97.25 335 THR A CA 1
ATOM 2650 C C . THR A 1 335 ? -9.296 -4.395 -7.922 1.00 97.25 335 THR A C 1
ATOM 2652 O O . THR A 1 335 ? -10.181 -3.541 -7.958 1.00 97.25 335 THR A O 1
ATOM 2655 N N . MET A 1 336 ? -8.770 -4.820 -6.769 1.00 97.62 336 MET A N 1
ATOM 2656 C CA . MET A 1 336 ? -9.238 -4.371 -5.458 1.00 97.62 336 MET A CA 1
ATOM 2657 C C . MET A 1 336 ? -9.019 -2.868 -5.246 1.00 97.62 336 MET A C 1
ATOM 2659 O O . MET A 1 336 ? -9.881 -2.192 -4.685 1.00 97.62 336 MET A O 1
ATOM 2663 N N . LEU A 1 337 ? -7.901 -2.320 -5.737 1.00 98.38 337 LEU A N 1
ATOM 2664 C CA . LEU A 1 337 ? -7.626 -0.884 -5.684 1.00 98.38 337 LEU A CA 1
ATOM 2665 C C . LEU A 1 337 ? -8.678 -0.075 -6.455 1.00 98.38 337 LEU A C 1
ATOM 2667 O O . LEU A 1 337 ? -9.187 0.923 -5.936 1.00 98.38 337 LEU A O 1
ATOM 2671 N N . LEU A 1 338 ? -9.010 -0.494 -7.680 1.00 98.56 338 LEU A N 1
ATOM 2672 C CA . LEU A 1 338 ? -10.031 0.155 -8.504 1.00 98.56 338 LEU A CA 1
ATOM 2673 C C . LEU A 1 338 ? -11.417 0.030 -7.880 1.00 98.56 338 LEU A C 1
ATOM 2675 O O . LEU A 1 338 ? -12.134 1.025 -7.789 1.00 98.56 338 LEU A O 1
ATOM 2679 N N . PHE A 1 339 ? -11.767 -1.166 -7.409 1.00 98.56 339 PHE A N 1
ATOM 2680 C CA . PHE A 1 339 ? -13.033 -1.434 -6.740 1.00 98.56 339 PHE A CA 1
ATOM 2681 C C . PHE A 1 339 ? -13.219 -0.536 -5.512 1.00 98.56 339 PHE A C 1
ATOM 2683 O O . PHE A 1 339 ? -14.199 0.205 -5.432 1.00 98.56 339 PHE A O 1
ATOM 2690 N N . CYS A 1 340 ? -12.236 -0.505 -4.606 1.00 98.62 340 CYS A N 1
ATOM 2691 C CA . CYS A 1 340 ? -12.266 0.373 -3.436 1.00 98.62 340 CYS A CA 1
ATOM 2692 C C . CYS A 1 340 ? -12.342 1.851 -3.840 1.00 98.62 340 CYS A C 1
ATOM 2694 O O . CYS A 1 340 ? -13.122 2.605 -3.261 1.00 98.62 340 CYS A O 1
ATOM 2696 N N . SER A 1 341 ? -11.579 2.267 -4.859 1.00 98.75 341 SER A N 1
ATOM 2697 C CA . SER A 1 341 ? -11.618 3.646 -5.363 1.00 98.75 341 SER A CA 1
ATOM 2698 C C . SER A 1 341 ? -13.012 4.020 -5.866 1.00 98.75 341 SER A C 1
ATOM 2700 O O . SER A 1 341 ? -13.532 5.074 -5.504 1.00 98.75 341 SER A O 1
ATOM 2702 N N . LYS A 1 342 ? -13.652 3.145 -6.653 1.00 98.69 342 LYS A N 1
ATOM 2703 C CA . LYS A 1 342 ? -15.003 3.361 -7.182 1.00 98.69 342 LYS A CA 1
ATOM 2704 C C . LYS A 1 342 ? -16.033 3.467 -6.063 1.00 98.69 342 LYS A C 1
ATOM 2706 O O . LYS A 1 342 ? -16.841 4.390 -6.075 1.00 98.69 342 LYS A O 1
ATOM 2711 N N . LYS A 1 343 ? -15.967 2.572 -5.076 1.00 98.62 343 LYS A N 1
ATOM 2712 C CA . LYS A 1 343 ? -16.913 2.520 -3.952 1.00 98.62 343 LYS A CA 1
ATOM 2713 C C . LYS A 1 343 ? -16.785 3.732 -3.036 1.00 98.62 343 LYS A C 1
ATOM 2715 O O . LYS A 1 343 ? -17.799 4.317 -2.666 1.00 98.62 343 LYS A O 1
ATOM 2720 N N . ILE A 1 344 ? -15.560 4.186 -2.753 1.00 98.69 344 ILE A N 1
ATOM 2721 C CA . ILE A 1 344 ? -15.337 5.466 -2.063 1.00 98.69 344 ILE A CA 1
ATOM 2722 C C . ILE A 1 344 ? -15.975 6.606 -2.863 1.00 98.69 344 ILE A C 1
ATOM 2724 O O . ILE A 1 344 ? -16.771 7.361 -2.319 1.00 98.69 344 ILE A O 1
ATOM 2728 N N . LEU A 1 345 ? -15.673 6.725 -4.158 1.00 98.75 345 LEU A N 1
ATOM 2729 C CA . LEU A 1 345 ? -16.190 7.820 -4.981 1.00 98.75 345 LEU A CA 1
ATOM 2730 C C . LEU A 1 345 ? -17.720 7.809 -5.099 1.00 98.75 345 LEU A C 1
ATOM 2732 O O . LEU A 1 345 ? -18.332 8.869 -5.025 1.00 98.75 345 LEU A O 1
ATOM 2736 N N . GLN A 1 346 ? -18.353 6.641 -5.223 1.00 98.31 346 GLN A N 1
ATOM 2737 C CA . GLN A 1 346 ? -19.813 6.508 -5.189 1.00 98.31 346 GLN A CA 1
ATOM 2738 C C . GLN A 1 346 ? -20.383 6.956 -3.839 1.00 98.31 346 GLN A C 1
ATOM 2740 O O . GLN A 1 346 ? -21.336 7.731 -3.804 1.00 98.31 346 GLN A O 1
ATOM 2745 N N . LYS A 1 347 ? -19.771 6.522 -2.730 1.00 98.06 347 LYS A N 1
ATOM 2746 C CA . LYS A 1 347 ? -20.190 6.894 -1.373 1.00 98.06 347 LYS A CA 1
ATOM 2747 C C . LYS A 1 347 ? -20.061 8.394 -1.097 1.00 98.06 347 LYS A C 1
ATOM 2749 O O . LYS A 1 347 ? -20.836 8.924 -0.310 1.00 98.06 347 LYS A O 1
ATOM 2754 N N . LEU A 1 348 ? -19.110 9.059 -1.751 1.00 98.31 348 LEU A N 1
ATOM 2755 C CA . LEU A 1 348 ? -18.881 10.504 -1.667 1.00 98.31 348 LEU A CA 1
ATOM 2756 C C . LEU A 1 348 ? -19.653 11.316 -2.720 1.00 98.31 348 LEU A C 1
ATOM 2758 O O . LEU A 1 348 ? -19.444 12.524 -2.812 1.00 98.31 348 LEU A O 1
ATOM 2762 N N . GLU A 1 349 ? -20.511 10.677 -3.523 1.00 98.31 349 GLU A N 1
ATOM 2763 C CA . GLU A 1 349 ? -21.268 11.320 -4.609 1.00 98.31 349 GLU A CA 1
ATOM 2764 C C . GLU A 1 349 ? -20.366 11.971 -5.679 1.00 98.31 349 GLU A C 1
ATOM 2766 O O . GLU A 1 349 ? -20.653 13.044 -6.211 1.00 98.31 349 GLU A O 1
ATOM 2771 N N . MET A 1 350 ? -19.244 11.320 -6.000 1.00 98.25 350 MET A N 1
ATOM 2772 C CA . MET A 1 350 ? -18.270 11.748 -7.014 1.00 98.25 350 MET A CA 1
ATOM 2773 C C . MET A 1 350 ? -17.932 10.646 -8.046 1.00 98.25 350 MET A C 1
ATOM 2775 O O . MET A 1 350 ? -16.754 10.480 -8.385 1.00 98.25 350 MET A O 1
ATOM 2779 N N . PRO A 1 351 ? -18.908 9.872 -8.569 1.00 97.94 351 PRO A N 1
ATOM 2780 C CA . PRO A 1 351 ? -18.630 8.717 -9.432 1.00 97.94 351 PRO A CA 1
ATOM 2781 C C . PRO A 1 351 ? -17.882 9.083 -10.725 1.00 97.94 351 PRO A C 1
ATOM 2783 O O . PRO A 1 351 ? -17.084 8.285 -11.211 1.00 97.94 351 PRO A O 1
ATOM 2786 N N . ASP A 1 352 ? -18.063 10.303 -11.238 1.00 97.69 352 ASP A N 1
ATOM 2787 C CA . ASP A 1 352 ? -17.421 10.785 -12.471 1.00 97.69 352 ASP A CA 1
ATOM 2788 C C . ASP A 1 352 ? -15.887 10.815 -12.385 1.00 97.69 352 ASP A C 1
ATOM 2790 O O . ASP A 1 352 ? -15.191 10.738 -13.400 1.00 97.69 352 ASP A O 1
ATOM 2794 N N . LEU A 1 353 ? -15.333 10.888 -11.168 1.00 98.00 353 LEU A N 1
ATOM 2795 C CA . LEU A 1 353 ? -13.888 10.841 -10.948 1.00 98.00 353 LEU A CA 1
ATOM 2796 C C . LEU A 1 353 ? -13.300 9.435 -11.117 1.00 98.00 353 LEU A C 1
ATOM 2798 O O . LEU A 1 353 ? -12.081 9.289 -11.153 1.00 98.00 353 LEU A O 1
ATOM 2802 N N . TYR A 1 354 ? -14.117 8.388 -11.241 1.00 98.44 354 TYR A N 1
ATOM 2803 C CA . TYR A 1 354 ? -13.594 7.037 -11.435 1.00 98.44 354 TYR A CA 1
ATOM 2804 C C . TYR A 1 354 ? -12.842 6.900 -12.766 1.00 98.44 354 TYR A C 1
ATOM 2806 O O . TYR A 1 354 ? -11.814 6.228 -12.830 1.00 98.44 354 TYR A O 1
ATOM 2814 N N . ASN A 1 355 ? -13.290 7.601 -13.810 1.00 97.94 355 ASN A N 1
ATOM 2815 C CA . ASN A 1 355 ? -12.671 7.523 -15.134 1.00 97.94 355 ASN A CA 1
ATOM 2816 C C . ASN A 1 355 ? -11.206 7.979 -15.115 1.00 97.94 355 ASN A C 1
ATOM 2818 O O . ASN A 1 355 ? -10.360 7.314 -15.704 1.00 97.94 355 ASN A O 1
ATOM 2822 N N . ILE A 1 356 ? -10.880 9.045 -14.371 1.00 97.88 356 ILE A N 1
ATOM 2823 C CA . ILE A 1 356 ? -9.489 9.512 -14.247 1.00 97.88 356 ILE A CA 1
ATOM 2824 C C . ILE A 1 356 ? -8.621 8.548 -13.426 1.00 97.88 356 ILE A C 1
ATOM 2826 O O . ILE A 1 356 ? -7.410 8.490 -13.625 1.00 97.88 356 ILE A O 1
ATOM 2830 N N . VAL A 1 357 ? -9.221 7.784 -12.504 1.00 98.44 357 VAL A N 1
ATOM 2831 C CA . VAL A 1 357 ? -8.531 6.735 -11.739 1.00 98.44 357 VAL A CA 1
ATOM 2832 C C . VAL A 1 357 ? -8.196 5.567 -12.662 1.00 98.44 357 VAL A C 1
ATOM 2834 O O . VAL A 1 357 ? -7.037 5.159 -12.727 1.00 98.44 357 VAL A O 1
ATOM 2837 N N . TRP A 1 358 ? -9.182 5.079 -13.418 1.00 98.19 358 TRP A N 1
ATOM 2838 C CA . TRP A 1 358 ? -8.983 4.032 -14.419 1.00 98.19 358 TRP A CA 1
ATOM 2839 C C . TRP A 1 358 ? -7.928 4.429 -15.458 1.00 98.19 358 TRP A C 1
ATOM 2841 O O . TRP A 1 358 ? -6.950 3.706 -15.642 1.00 98.19 358 TRP A O 1
ATOM 2851 N N . GLU A 1 359 ? -8.068 5.611 -16.067 1.00 97.50 359 GLU A N 1
ATOM 2852 C CA . GLU A 1 359 ? -7.133 6.122 -17.074 1.00 97.50 359 GLU A CA 1
ATOM 2853 C C . GLU A 1 359 ? -5.702 6.152 -16.533 1.00 97.50 359 GLU A C 1
ATOM 2855 O O . GLU A 1 359 ? -4.767 5.717 -17.205 1.00 97.50 359 GLU A O 1
ATOM 2860 N N . LYS A 1 360 ? -5.509 6.610 -15.290 1.00 96.56 360 LYS A N 1
ATOM 2861 C CA . LYS A 1 360 ? -4.177 6.667 -14.684 1.00 96.56 360 LYS A CA 1
ATOM 2862 C C . LYS A 1 360 ? -3.588 5.289 -14.419 1.00 96.56 360 LYS A C 1
ATOM 2864 O O . LYS A 1 360 ? -2.380 5.099 -14.568 1.00 96.56 360 LYS A O 1
ATOM 2869 N N . LEU A 1 361 ? -4.421 4.331 -14.028 1.00 96.69 361 LEU A N 1
ATOM 2870 C CA . LEU A 1 361 ? -3.975 2.962 -13.833 1.00 96.69 361 LEU A CA 1
ATOM 2871 C C . LEU A 1 361 ? -3.535 2.337 -15.164 1.00 96.69 361 LEU A C 1
ATOM 2873 O O . LEU A 1 361 ? -2.418 1.828 -15.238 1.00 96.69 361 LEU A O 1
ATOM 2877 N N . ALA A 1 362 ? -4.364 2.447 -16.204 1.00 96.38 362 ALA A N 1
ATOM 2878 C CA . ALA A 1 362 ? -4.113 1.875 -17.525 1.00 96.38 362 ALA A CA 1
ATOM 2879 C C . ALA A 1 362 ? -2.918 2.521 -18.247 1.00 96.38 362 ALA A C 1
ATOM 2881 O O . ALA A 1 362 ? -2.083 1.825 -18.810 1.00 96.38 362 ALA A O 1
ATOM 2882 N N . THR A 1 363 ? -2.778 3.849 -18.183 1.00 95.06 363 THR A N 1
ATOM 2883 C CA . THR A 1 363 ? -1.763 4.580 -18.969 1.00 95.06 363 THR A CA 1
ATOM 2884 C C . THR A 1 363 ? -0.420 4.768 -18.264 1.00 95.06 363 THR A C 1
ATOM 2886 O O . THR A 1 363 ? 0.590 4.995 -18.929 1.00 95.06 363 THR A O 1
ATOM 2889 N N . LEU A 1 364 ? -0.376 4.696 -16.927 1.00 93.56 364 LEU A N 1
ATOM 2890 C CA . LEU A 1 364 ? 0.840 4.970 -16.152 1.00 93.56 364 LEU A CA 1
ATOM 2891 C C . LEU A 1 364 ? 1.243 3.805 -15.249 1.00 93.56 364 LEU A C 1
ATOM 2893 O O . LEU A 1 364 ? 2.400 3.391 -15.277 1.00 93.56 364 LEU A O 1
ATOM 2897 N N . ILE A 1 365 ? 0.323 3.279 -14.437 1.00 93.31 365 ILE A N 1
ATOM 2898 C CA . ILE A 1 365 ? 0.679 2.329 -13.371 1.00 93.31 365 ILE A CA 1
ATOM 2899 C C . ILE A 1 365 ? 0.894 0.915 -13.915 1.00 93.31 365 ILE A C 1
ATOM 2901 O O . ILE A 1 365 ? 1.947 0.339 -13.651 1.00 93.31 365 ILE A O 1
ATOM 2905 N N . LEU A 1 366 ? -0.052 0.362 -14.681 1.00 92.69 366 LEU A N 1
ATOM 2906 C CA . LEU A 1 366 ? 0.081 -0.968 -15.288 1.00 92.69 366 LEU A CA 1
ATOM 2907 C C . LEU A 1 366 ? 1.282 -1.055 -16.244 1.00 92.69 366 LEU A C 1
ATOM 2909 O O . LEU A 1 366 ? 2.078 -1.987 -16.085 1.00 92.69 366 LEU A O 1
ATOM 2913 N N . PRO A 1 367 ? 1.508 -0.095 -17.165 1.00 92.06 367 PRO A N 1
ATOM 2914 C CA . PRO A 1 367 ? 2.654 -0.148 -18.063 1.00 92.06 367 PRO A CA 1
ATOM 2915 C C . PRO A 1 367 ? 3.969 -0.077 -17.293 1.00 92.06 367 PRO A C 1
ATOM 2917 O O . PRO A 1 367 ? 4.876 -0.857 -17.557 1.00 92.06 367 PRO A O 1
ATOM 2920 N N . ALA A 1 368 ? 4.083 0.800 -16.293 1.00 88.88 368 ALA A N 1
ATOM 2921 C CA . ALA A 1 368 ? 5.291 0.895 -15.478 1.00 88.88 368 ALA A CA 1
ATOM 2922 C C . ALA A 1 368 ? 5.497 -0.338 -14.587 1.00 88.88 368 ALA A C 1
ATOM 2924 O O . ALA A 1 368 ? 6.624 -0.822 -14.470 1.00 88.88 368 ALA A O 1
ATOM 2925 N N . TYR A 1 369 ? 4.419 -0.907 -14.029 1.00 88.19 369 TYR A N 1
ATOM 2926 C CA . TYR A 1 369 ? 4.477 -2.204 -13.365 1.00 88.19 369 TYR A CA 1
ATOM 2927 C C . TYR A 1 369 ? 5.054 -3.238 -14.327 1.00 88.19 369 TYR A C 1
ATOM 2929 O O . TYR A 1 369 ? 5.964 -3.949 -13.941 1.00 88.19 369 TYR A O 1
ATOM 2937 N N . CYS A 1 370 ? 4.638 -3.292 -15.587 1.00 83.44 370 CYS A N 1
ATOM 2938 C CA . CYS A 1 370 ? 5.118 -4.298 -16.540 1.00 83.44 370 CYS A CA 1
ATOM 2939 C C . CYS A 1 370 ? 6.522 -4.016 -17.092 1.00 83.44 370 CYS A C 1
ATOM 2941 O O . CYS A 1 370 ? 7.319 -4.940 -17.248 1.00 83.44 370 CYS A O 1
ATOM 2943 N N . ASN A 1 371 ? 6.879 -2.754 -17.312 1.00 71.81 371 ASN A N 1
ATOM 2944 C CA . ASN A 1 371 ? 8.204 -2.352 -17.786 1.00 71.81 371 ASN A CA 1
ATOM 2945 C C . ASN A 1 371 ? 9.284 -2.627 -16.733 1.00 71.81 371 ASN A C 1
ATOM 2947 O O . ASN A 1 371 ? 10.366 -3.109 -17.068 1.00 71.81 371 ASN A O 1
ATOM 2951 N N . ASP A 1 372 ? 8.948 -2.492 -15.448 1.00 59.09 372 ASP A N 1
ATOM 2952 C CA . ASP A 1 372 ? 9.808 -2.948 -14.355 1.00 59.09 372 ASP A CA 1
ATOM 2953 C C . ASP A 1 372 ? 9.931 -4.505 -14.334 1.00 59.09 372 ASP A C 1
ATOM 2955 O O . ASP A 1 372 ? 10.711 -5.043 -13.552 1.00 59.09 372 ASP A O 1
ATOM 2959 N N . VAL A 1 373 ? 9.086 -5.278 -15.061 1.00 44.34 373 VAL A N 1
ATOM 2960 C CA . VAL A 1 373 ? 9.163 -6.766 -15.188 1.00 44.34 373 VAL A CA 1
ATOM 2961 C C . VAL A 1 373 ? 10.056 -7.131 -16.375 1.00 44.34 373 VAL A C 1
ATOM 2963 O O . VAL A 1 373 ? 10.738 -8.149 -16.329 1.00 44.34 373 VAL A O 1
ATOM 2966 N N . GLY A 1 374 ? 10.122 -6.276 -17.401 1.00 37.06 374 GLY A N 1
ATOM 2967 C CA . GLY A 1 374 ? 10.970 -6.454 -18.585 1.00 37.06 374 GLY A CA 1
ATOM 2968 C C . GLY A 1 374 ? 12.478 -6.386 -18.314 1.00 37.06 374 GLY A C 1
ATOM 2969 O O . GLY A 1 374 ? 13.251 -6.945 -19.083 1.00 37.06 374 GLY A O 1
ATOM 2970 N N . GLN A 1 375 ? 12.904 -5.794 -17.192 1.00 36.31 375 GLN A N 1
ATOM 2971 C CA . GLN A 1 375 ? 14.295 -5.862 -16.704 1.00 36.31 375 GLN A CA 1
ATOM 2972 C C . GLN A 1 375 ? 14.556 -7.050 -15.760 1.00 36.31 375 GLN A C 1
ATOM 2974 O O . GLN A 1 375 ? 15.625 -7.172 -15.163 1.00 36.31 375 GLN A O 1
ATOM 2979 N N . GLY A 1 376 ? 13.581 -7.947 -15.614 1.00 36.47 376 GLY A N 1
ATOM 2980 C CA . GLY A 1 376 ? 13.781 -9.293 -15.102 1.00 36.47 376 GLY A CA 1
ATOM 2981 C C . GLY A 1 376 ? 13.802 -10.260 -16.279 1.00 36.47 376 GLY A C 1
ATOM 2982 O O . GLY A 1 376 ? 12.744 -10.713 -16.702 1.00 36.47 376 GLY A O 1
ATOM 2983 N N . SER A 1 377 ? 15.000 -10.593 -16.773 1.00 31.88 377 SER A N 1
ATOM 2984 C CA . SER A 1 377 ? 15.315 -11.564 -17.851 1.00 31.88 377 SER A CA 1
ATOM 2985 C C . SER A 1 377 ? 15.280 -11.106 -19.324 1.00 31.88 377 SER A C 1
ATOM 2987 O O . SER A 1 377 ? 15.314 -11.956 -20.209 1.00 31.88 377 SER A O 1
ATOM 2989 N N . GLY A 1 378 ? 15.311 -9.803 -19.611 1.00 30.92 378 GLY A N 1
ATOM 2990 C CA . GLY A 1 378 ? 15.632 -9.268 -20.944 1.00 30.92 378 GLY A CA 1
ATOM 2991 C C . GLY A 1 378 ? 16.924 -8.454 -20.903 1.00 30.92 378 GLY A C 1
ATOM 2992 O O . GLY A 1 378 ? 17.139 -7.714 -19.947 1.00 30.92 378 GLY A O 1
ATOM 2993 N N . GLU A 1 379 ? 17.790 -8.634 -21.898 1.00 37.84 379 GLU A N 1
ATOM 2994 C CA . GLU A 1 379 ? 19.087 -7.968 -22.059 1.00 37.84 379 GLU A CA 1
ATOM 2995 C C . GLU A 1 379 ? 19.037 -6.465 -21.715 1.00 37.84 379 GLU A C 1
ATOM 2997 O O . GLU A 1 379 ? 18.259 -5.694 -22.276 1.00 37.84 379 GLU A O 1
ATOM 3002 N N . ASP A 1 380 ? 19.885 -6.053 -20.768 1.00 33.28 380 ASP A N 1
ATOM 3003 C CA . ASP A 1 380 ? 20.058 -4.671 -20.325 1.00 33.28 380 ASP A CA 1
ATOM 3004 C C . ASP A 1 380 ? 20.605 -3.792 -21.468 1.00 33.28 380 ASP A C 1
ATOM 3006 O O . ASP A 1 380 ? 21.815 -3.594 -21.596 1.00 33.28 380 ASP A O 1
ATOM 3010 N N . THR A 1 381 ? 19.738 -3.177 -22.274 1.00 31.62 381 THR A N 1
ATOM 3011 C CA . THR A 1 381 ? 20.150 -2.129 -23.223 1.00 31.62 381 THR A CA 1
ATOM 3012 C C . THR A 1 381 ? 20.299 -0.769 -22.544 1.00 31.62 381 THR A C 1
ATOM 3014 O O . THR A 1 381 ? 19.648 0.207 -22.908 1.00 31.62 381 THR A O 1
ATOM 3017 N N . ASN A 1 382 ? 21.155 -0.687 -21.526 1.00 37.28 382 ASN A N 1
ATOM 3018 C CA . ASN A 1 382 ? 21.635 0.586 -20.996 1.00 37.28 382 ASN A CA 1
ATOM 3019 C C . ASN A 1 382 ? 23.059 0.797 -21.544 1.00 37.28 382 ASN A C 1
ATOM 3021 O O . ASN A 1 382 ? 23.935 0.029 -21.159 1.00 37.28 382 ASN A O 1
ATOM 3025 N N . PRO A 1 383 ? 23.340 1.774 -22.431 1.00 37.97 383 PRO A N 1
ATOM 3026 C CA . PRO A 1 383 ? 24.634 1.895 -23.124 1.00 37.97 383 PRO A CA 1
ATOM 3027 C C . PRO A 1 383 ? 25.848 1.945 -22.181 1.00 37.97 383 PRO A C 1
ATOM 3029 O O . PRO A 1 383 ? 26.914 1.422 -22.496 1.00 37.97 383 PRO A O 1
ATOM 3032 N N . ALA A 1 384 ? 25.669 2.518 -20.986 1.00 44.69 384 ALA A N 1
ATOM 3033 C CA . ALA A 1 384 ? 26.694 2.594 -19.944 1.00 44.69 384 ALA A CA 1
ATOM 3034 C C . ALA A 1 384 ? 26.822 1.312 -19.092 1.00 44.69 384 ALA A C 1
ATOM 3036 O O . ALA A 1 384 ? 27.847 1.105 -18.443 1.00 44.69 384 ALA A O 1
ATOM 3037 N N . LYS A 1 385 ? 25.788 0.458 -19.070 1.00 44.69 385 LYS A N 1
ATOM 3038 C CA . LYS A 1 385 ? 25.815 -0.873 -18.437 1.00 44.69 385 LYS A CA 1
ATOM 3039 C C . LYS A 1 385 ? 26.333 -1.925 -19.419 1.00 44.69 385 LYS A C 1
ATOM 3041 O O . LYS A 1 385 ? 27.192 -2.701 -19.036 1.00 44.69 385 LYS A O 1
ATOM 3046 N N . LEU A 1 386 ? 25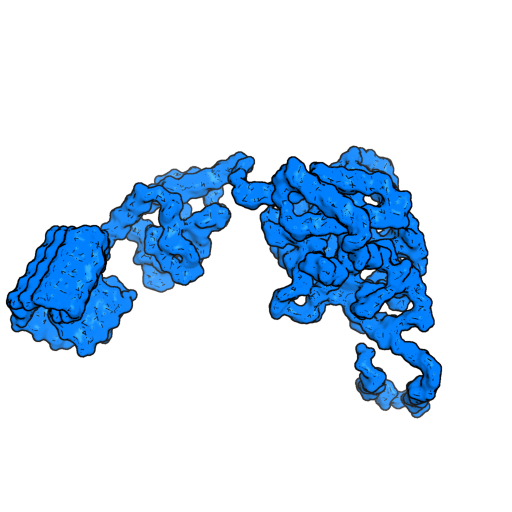.930 -1.850 -20.691 1.00 44.25 386 LEU A N 1
ATOM 3047 C CA . LEU A 1 386 ? 26.498 -2.606 -21.813 1.00 44.25 386 LEU A CA 1
ATOM 3048 C C . LEU A 1 386 ? 28.007 -2.397 -21.926 1.00 44.25 386 LEU A C 1
ATOM 3050 O O . LEU A 1 386 ? 28.729 -3.368 -22.113 1.00 44.25 386 LEU A O 1
ATOM 3054 N N . SER A 1 387 ? 28.506 -1.164 -21.762 1.00 60.00 387 SER A N 1
ATOM 3055 C CA . SER A 1 387 ? 29.955 -0.935 -21.785 1.00 60.00 387 SER A CA 1
ATOM 3056 C C . SER A 1 387 ? 30.667 -1.614 -20.610 1.00 60.00 387 SER A C 1
ATOM 3058 O O . SER A 1 387 ? 31.704 -2.233 -20.816 1.00 60.00 387 SER A O 1
ATOM 3060 N N . LYS A 1 388 ? 30.099 -1.588 -19.396 1.00 75.06 388 LYS A N 1
ATOM 3061 C CA . LYS A 1 388 ? 30.684 -2.249 -18.214 1.00 75.06 388 LYS A CA 1
ATOM 3062 C C . LYS A 1 388 ? 30.569 -3.772 -18.244 1.00 75.06 388 LYS A C 1
ATOM 3064 O O . LYS A 1 388 ? 31.513 -4.451 -17.854 1.00 75.06 388 LYS A O 1
ATOM 3069 N N . ASP A 1 389 ? 29.453 -4.307 -18.719 1.00 80.25 389 ASP A N 1
ATOM 3070 C CA . ASP A 1 389 ? 29.239 -5.747 -18.848 1.00 80.25 389 ASP A CA 1
ATOM 3071 C C . ASP A 1 389 ? 30.108 -6.335 -19.958 1.00 80.25 389 ASP A C 1
ATOM 3073 O O . ASP A 1 389 ? 30.662 -7.415 -19.772 1.00 80.25 389 ASP A O 1
ATOM 3077 N N . ASN A 1 390 ? 30.309 -5.606 -21.063 1.00 83.75 390 ASN A N 1
ATOM 3078 C CA . ASN A 1 390 ? 31.287 -5.979 -22.083 1.00 83.75 390 ASN A CA 1
ATOM 3079 C C . ASN A 1 390 ? 32.711 -5.943 -21.520 1.00 83.75 390 ASN A C 1
ATOM 3081 O O . ASN A 1 390 ? 33.427 -6.920 -21.681 1.00 83.75 390 ASN A O 1
ATOM 3085 N N . LEU A 1 391 ? 33.088 -4.911 -20.753 1.00 87.56 391 LEU A N 1
ATOM 3086 C CA . LEU A 1 391 ? 34.401 -4.861 -20.093 1.00 87.56 391 LEU A CA 1
ATOM 3087 C C . LEU A 1 391 ? 34.631 -6.052 -19.147 1.00 87.56 391 LEU A C 1
ATOM 3089 O O . LEU A 1 391 ? 35.701 -6.656 -19.159 1.00 87.56 391 LEU A O 1
ATOM 3093 N N . ILE A 1 392 ? 33.634 -6.432 -18.339 1.00 91.94 392 ILE A N 1
ATOM 3094 C CA . ILE A 1 392 ? 33.748 -7.588 -17.432 1.00 91.94 392 ILE A CA 1
ATOM 3095 C C . ILE A 1 392 ? 33.746 -8.907 -18.216 1.00 91.94 392 ILE A C 1
ATOM 3097 O O . ILE A 1 392 ? 34.471 -9.837 -17.862 1.00 91.94 392 ILE A O 1
ATOM 3101 N N . LYS A 1 393 ? 32.952 -9.006 -19.284 1.00 92.69 393 LYS A N 1
ATOM 3102 C CA . LYS A 1 393 ? 32.921 -10.176 -20.166 1.00 92.69 393 LYS A CA 1
ATOM 3103 C C . LYS A 1 393 ? 34.258 -10.373 -20.873 1.00 92.69 393 LYS A C 1
ATOM 3105 O O . LYS A 1 393 ? 34.758 -11.494 -20.875 1.00 92.69 393 LYS A O 1
ATOM 3110 N N . ASP A 1 394 ? 34.844 -9.307 -21.404 1.00 90.38 394 ASP A N 1
ATOM 3111 C CA . ASP A 1 394 ? 36.152 -9.311 -22.060 1.00 90.38 394 ASP A CA 1
ATOM 3112 C C . ASP A 1 394 ? 37.252 -9.632 -21.047 1.00 90.38 394 ASP A C 1
ATOM 3114 O O . ASP A 1 394 ? 38.114 -10.472 -21.305 1.00 90.38 394 ASP A O 1
ATOM 3118 N N . PHE A 1 395 ? 37.167 -9.079 -19.833 1.00 94.25 395 PHE A N 1
ATOM 3119 C CA . PHE A 1 395 ? 38.043 -9.473 -18.733 1.00 94.25 395 PHE A CA 1
ATOM 3120 C C . PHE A 1 395 ? 37.978 -10.979 -18.462 1.00 94.25 395 PHE A C 1
ATOM 3122 O O . PHE A 1 395 ? 39.014 -11.631 -18.402 1.00 94.25 395 PHE A O 1
ATOM 3129 N N . LEU A 1 396 ? 36.781 -11.556 -18.333 1.00 94.31 396 LEU A N 1
ATOM 3130 C CA . LEU A 1 396 ? 36.609 -12.967 -17.984 1.00 94.31 396 LEU A CA 1
ATOM 3131 C C . LEU A 1 396 ? 36.902 -13.935 -19.141 1.00 94.31 396 LEU A C 1
ATOM 3133 O O . LEU A 1 396 ? 37.405 -15.023 -18.880 1.00 94.31 396 LEU A O 1
ATOM 3137 N N . LYS A 1 397 ? 36.574 -13.585 -20.392 1.00 91.81 397 LYS A N 1
ATOM 3138 C CA . LYS A 1 397 ? 36.741 -14.474 -21.559 1.00 91.81 397 LYS A CA 1
ATOM 3139 C C . LYS A 1 397 ? 38.080 -14.325 -22.264 1.00 91.81 397 LYS A C 1
ATOM 3141 O O . LYS A 1 397 ? 38.576 -15.309 -22.797 1.00 91.81 397 LYS A O 1
ATOM 3146 N N . LEU A 1 398 ? 38.639 -13.119 -22.296 1.00 89.38 398 LEU A N 1
ATOM 3147 C CA . LEU A 1 398 ? 39.833 -12.821 -23.080 1.00 89.38 398 LEU A CA 1
ATOM 3148 C C . LEU A 1 398 ? 41.037 -12.582 -22.173 1.00 89.38 398 LEU A C 1
ATOM 3150 O O . LEU A 1 398 ? 42.026 -13.313 -22.253 1.00 89.38 398 LEU A O 1
ATOM 3154 N N . HIS A 1 399 ? 40.956 -11.582 -21.295 1.00 91.69 399 HIS A N 1
ATOM 3155 C CA . HIS A 1 399 ? 42.132 -11.114 -20.562 1.00 91.69 399 HIS A CA 1
ATOM 3156 C C . HIS A 1 399 ? 42.553 -12.059 -19.439 1.00 91.69 399 HIS A C 1
ATOM 3158 O O . HIS A 1 399 ? 43.740 -12.329 -19.303 1.00 91.69 399 HIS A O 1
ATOM 3164 N N . LEU A 1 400 ? 41.613 -12.604 -18.665 1.00 93.50 400 LEU A N 1
ATOM 3165 C CA . LEU A 1 400 ? 41.920 -13.511 -17.562 1.00 93.50 400 LEU A CA 1
ATOM 3166 C C . LEU A 1 400 ? 42.537 -14.833 -18.053 1.00 93.50 400 LEU A C 1
ATOM 3168 O O . LEU A 1 400 ? 43.628 -15.156 -17.583 1.00 93.50 400 LEU A O 1
ATOM 3172 N N . PRO A 1 401 ? 41.946 -15.575 -19.015 1.00 92.50 401 PRO A N 1
ATOM 3173 C CA . PRO A 1 401 ? 42.580 -16.783 -19.538 1.00 92.50 401 PRO A CA 1
ATOM 3174 C C . PRO A 1 401 ? 43.945 -16.496 -20.164 1.00 92.50 401 PRO A C 1
ATOM 3176 O O . PRO A 1 401 ? 44.901 -17.214 -19.896 1.00 92.50 401 PRO A O 1
ATOM 3179 N N . SER A 1 402 ? 44.076 -15.401 -20.921 1.00 89.44 402 SER A N 1
ATOM 3180 C CA . SER A 1 402 ? 45.363 -15.011 -21.506 1.00 89.44 402 SER A CA 1
ATOM 3181 C C . SER A 1 402 ? 46.396 -14.641 -20.438 1.00 89.44 402 SER A C 1
ATOM 3183 O O . SER A 1 402 ? 47.562 -14.990 -20.579 1.00 89.44 402 SER A O 1
ATOM 3185 N N . ALA A 1 403 ? 45.998 -13.965 -19.357 1.00 88.94 403 ALA A N 1
ATOM 3186 C CA . ALA A 1 403 ? 46.884 -13.644 -18.239 1.00 88.94 403 ALA A CA 1
ATOM 3187 C C . ALA A 1 403 ? 47.384 -14.912 -17.540 1.00 88.94 403 ALA A C 1
ATOM 3189 O O . ALA A 1 403 ? 48.557 -15.002 -17.202 1.00 88.94 403 ALA A O 1
ATOM 3190 N N . ILE A 1 404 ? 46.506 -15.898 -17.349 1.00 91.00 404 ILE A N 1
ATOM 3191 C CA . ILE A 1 404 ? 46.855 -17.183 -16.737 1.00 91.00 404 ILE A CA 1
ATOM 3192 C C . ILE A 1 404 ? 47.818 -17.969 -17.631 1.00 91.00 404 ILE A C 1
ATOM 3194 O O . ILE A 1 404 ? 48.812 -18.484 -17.135 1.00 91.00 404 ILE A O 1
ATOM 3198 N N . LEU A 1 405 ? 47.557 -18.022 -18.940 1.00 88.31 405 LEU A N 1
ATOM 3199 C CA . LEU A 1 405 ? 48.405 -18.731 -19.905 1.00 88.31 405 LEU A CA 1
ATOM 3200 C C . LEU A 1 405 ? 49.786 -18.084 -20.097 1.00 88.31 405 LEU A C 1
ATOM 3202 O O . LEU A 1 405 ? 50.730 -18.772 -20.458 1.00 88.31 405 LEU A O 1
ATOM 3206 N N . ASN A 1 406 ? 49.912 -16.774 -19.863 1.00 83.81 406 ASN A N 1
ATOM 3207 C CA . ASN A 1 406 ? 51.187 -16.050 -19.952 1.00 83.81 406 ASN A CA 1
ATOM 3208 C C . ASN A 1 406 ? 51.942 -15.969 -18.613 1.00 83.81 406 ASN A C 1
ATOM 3210 O O . ASN A 1 406 ? 53.006 -15.353 -18.548 1.00 83.81 406 ASN A O 1
ATOM 3214 N N . LYS A 1 407 ? 51.391 -16.537 -17.537 1.00 83.06 407 LYS A N 1
ATOM 3215 C CA . LYS A 1 407 ? 52.006 -16.543 -16.209 1.00 83.06 407 LYS A CA 1
ATOM 3216 C C . LYS A 1 407 ? 52.639 -17.899 -15.931 1.00 83.06 407 LYS A C 1
ATOM 3218 O O . LYS A 1 407 ? 52.157 -18.919 -16.411 1.00 83.06 407 LYS A O 1
ATOM 3223 N N . ASP A 1 408 ? 53.695 -17.901 -15.120 1.00 85.25 408 ASP A N 1
ATOM 3224 C CA . ASP A 1 408 ? 54.276 -19.139 -14.606 1.00 85.25 408 ASP A CA 1
ATOM 3225 C C . ASP A 1 408 ? 53.200 -20.002 -13.928 1.00 85.25 408 ASP A C 1
ATOM 3227 O O . ASP A 1 408 ? 52.401 -19.505 -13.122 1.00 85.25 408 ASP A O 1
ATOM 3231 N N . THR A 1 409 ? 53.182 -21.294 -14.256 1.00 79.00 409 THR A N 1
ATOM 3232 C CA . THR A 1 409 ? 52.147 -22.234 -13.818 1.00 79.00 409 THR A CA 1
ATOM 3233 C C . THR A 1 409 ? 52.041 -22.283 -12.293 1.00 79.00 409 THR A C 1
ATOM 3235 O O . THR A 1 409 ? 50.931 -22.269 -11.757 1.00 79.00 409 THR A O 1
ATOM 3238 N N . LYS A 1 410 ? 53.161 -22.245 -11.554 1.00 80.94 410 LYS A N 1
ATOM 3239 C CA . LYS A 1 410 ? 53.126 -22.280 -10.081 1.00 80.94 410 LYS A CA 1
ATOM 3240 C C . LYS A 1 410 ? 52.524 -21.006 -9.500 1.00 80.94 410 LYS A C 1
ATOM 3242 O O . LYS A 1 410 ? 51.822 -21.063 -8.492 1.00 80.94 410 LYS A O 1
ATOM 3247 N N . ASP A 1 411 ? 52.755 -19.859 -10.128 1.00 82.19 411 ASP A N 1
ATOM 3248 C CA . ASP A 1 411 ? 52.187 -18.592 -9.672 1.00 82.19 411 ASP A CA 1
ATOM 3249 C C . ASP A 1 411 ? 50.712 -18.420 -10.049 1.00 82.19 411 ASP A C 1
ATOM 3251 O O . ASP A 1 411 ? 49.955 -17.813 -9.286 1.00 82.19 411 ASP A O 1
ATOM 3255 N N . ALA A 1 412 ? 50.277 -18.957 -11.191 1.00 85.94 412 ALA A N 1
ATOM 3256 C CA . ALA A 1 412 ? 48.864 -19.006 -11.561 1.00 85.94 412 ALA A CA 1
ATOM 3257 C C . ALA A 1 412 ? 48.062 -19.891 -10.588 1.00 85.94 412 ALA A C 1
ATOM 3259 O O . ALA A 1 412 ? 47.019 -19.482 -10.070 1.00 85.94 412 ALA A O 1
ATOM 3260 N N . LEU A 1 413 ? 48.603 -21.062 -10.241 1.00 87.81 413 LEU A N 1
ATOM 3261 C CA . LEU A 1 413 ? 47.974 -22.038 -9.346 1.00 87.81 413 LEU A CA 1
ATOM 3262 C C . LEU A 1 413 ? 47.846 -21.588 -7.878 1.00 87.81 413 LEU A C 1
ATOM 3264 O O . LEU A 1 413 ? 47.265 -22.310 -7.069 1.00 87.81 413 LEU A O 1
ATOM 3268 N N . LYS A 1 414 ? 48.353 -20.407 -7.495 1.00 88.94 414 LYS A N 1
ATOM 3269 C CA . LYS A 1 414 ? 48.121 -19.809 -6.161 1.00 88.94 414 LYS A CA 1
ATOM 3270 C C . LYS A 1 414 ? 46.717 -19.227 -6.010 1.00 88.94 414 LYS A C 1
ATOM 3272 O O . LYS A 1 414 ? 46.238 -19.034 -4.892 1.00 88.94 414 LYS A O 1
ATOM 3277 N N . PHE A 1 415 ? 46.062 -18.911 -7.125 1.00 91.06 415 PHE A N 1
ATOM 3278 C CA . PHE A 1 415 ? 44.778 -18.216 -7.115 1.00 91.06 415 PHE A CA 1
ATOM 3279 C C . PHE A 1 415 ? 43.798 -18.680 -8.177 1.00 91.06 415 PHE A C 1
ATOM 3281 O O . PHE A 1 415 ? 42.704 -18.122 -8.226 1.00 91.06 415 PHE A O 1
ATOM 3288 N N . PHE A 1 416 ? 44.175 -19.642 -9.012 1.00 93.00 416 PHE A N 1
ATOM 3289 C CA . PHE A 1 416 ? 43.373 -20.167 -10.104 1.00 93.00 416 PHE A CA 1
ATOM 3290 C C . PHE A 1 416 ? 43.410 -21.697 -10.107 1.00 93.00 416 PHE A C 1
ATOM 3292 O O . PHE A 1 416 ? 44.449 -22.300 -9.855 1.00 93.00 416 PHE A O 1
ATOM 3299 N N . ASP A 1 417 ? 42.270 -22.305 -10.414 1.00 90.50 417 ASP A N 1
ATOM 3300 C CA . ASP A 1 417 ? 42.130 -23.729 -10.686 1.00 90.50 417 ASP A CA 1
ATOM 3301 C C . ASP A 1 417 ? 41.073 -23.912 -11.779 1.00 90.50 417 ASP A C 1
ATOM 3303 O O . ASP A 1 417 ? 39.959 -23.386 -11.695 1.00 90.50 417 ASP A O 1
ATOM 3307 N N . GLN A 1 418 ? 41.436 -24.616 -12.839 1.00 88.44 418 GLN A N 1
ATOM 3308 C CA . GLN A 1 418 ? 40.589 -24.836 -14.000 1.00 88.44 418 GLN A CA 1
ATOM 3309 C C . GLN A 1 418 ? 39.517 -25.899 -13.751 1.00 88.44 418 GLN A C 1
ATOM 3311 O O . GLN A 1 418 ? 38.517 -25.921 -14.474 1.00 88.44 418 GLN A O 1
ATOM 3316 N N . GLU A 1 419 ? 39.697 -26.764 -12.750 1.00 88.38 419 GLU A N 1
ATOM 3317 C CA . GLU A 1 419 ? 38.825 -27.910 -12.526 1.00 88.38 419 GLU A CA 1
ATOM 3318 C C . GLU A 1 419 ? 38.570 -28.168 -11.038 1.00 88.38 419 GLU A C 1
ATOM 3320 O O . GLU A 1 419 ? 39.179 -29.017 -10.395 1.00 88.38 419 GLU A O 1
ATOM 3325 N N . ILE A 1 420 ? 37.585 -27.452 -10.493 1.00 86.19 420 ILE A N 1
ATOM 3326 C CA . ILE A 1 420 ? 37.072 -27.698 -9.144 1.00 86.19 420 ILE A CA 1
ATOM 3327 C C . ILE A 1 420 ? 35.654 -28.248 -9.221 1.00 86.19 420 ILE A C 1
ATOM 3329 O O . ILE A 1 420 ? 34.816 -27.750 -9.972 1.00 86.19 420 ILE A O 1
ATOM 3333 N N . ARG A 1 421 ? 35.346 -29.236 -8.375 1.00 85.75 421 ARG A N 1
ATOM 3334 C CA . ARG A 1 421 ? 33.975 -29.687 -8.108 1.00 85.75 421 ARG A CA 1
ATOM 3335 C C . ARG A 1 421 ? 33.571 -29.284 -6.680 1.00 85.75 421 ARG A C 1
ATOM 3337 O O . ARG A 1 421 ? 33.882 -29.995 -5.724 1.00 85.75 421 ARG A O 1
ATOM 3344 N N . PRO A 1 422 ? 32.905 -28.132 -6.481 1.00 79.75 422 PRO A N 1
ATOM 3345 C CA . PRO A 1 422 ? 32.642 -27.621 -5.142 1.00 79.75 422 PRO A CA 1
ATOM 3346 C C . PRO A 1 422 ? 31.591 -28.477 -4.424 1.00 79.75 422 PRO A C 1
ATOM 3348 O O . PRO A 1 422 ? 30.467 -28.598 -4.900 1.00 79.75 422 PRO A O 1
ATOM 3351 N N . LYS A 1 423 ? 31.901 -28.987 -3.223 1.00 73.75 423 LYS A N 1
ATOM 3352 C CA . LYS A 1 423 ? 30.966 -29.817 -2.427 1.00 73.75 423 LYS A CA 1
ATOM 3353 C C . LYS A 1 423 ? 29.689 -29.078 -1.987 1.00 73.75 423 LYS A C 1
ATOM 3355 O O . LYS A 1 423 ? 28.684 -29.702 -1.678 1.00 73.75 423 LYS A O 1
ATOM 3360 N N . THR A 1 424 ? 29.728 -27.744 -1.914 1.00 75.38 424 THR A N 1
ATOM 3361 C CA . THR A 1 424 ? 28.674 -26.919 -1.285 1.00 75.38 424 THR A CA 1
ATOM 3362 C C . THR A 1 424 ? 27.903 -26.018 -2.254 1.00 75.38 424 THR A C 1
ATOM 3364 O O . THR A 1 424 ? 27.087 -25.209 -1.809 1.00 75.38 424 THR A O 1
ATOM 3367 N N . CYS A 1 425 ? 28.127 -26.128 -3.570 1.00 80.12 425 CYS A N 1
ATOM 3368 C CA . CYS A 1 425 ? 27.310 -25.427 -4.561 1.00 80.12 425 CYS A CA 1
ATOM 3369 C C . CYS A 1 425 ? 26.926 -26.326 -5.741 1.00 80.12 425 CYS A C 1
ATOM 3371 O O . CYS A 1 425 ? 27.611 -27.284 -6.070 1.00 80.12 425 CYS A O 1
ATOM 3373 N N . THR A 1 426 ? 25.827 -25.987 -6.412 1.00 81.94 426 THR A N 1
ATOM 3374 C CA . THR A 1 426 ? 25.270 -26.750 -7.541 1.00 81.94 426 THR A CA 1
ATOM 3375 C C . THR A 1 426 ? 25.910 -26.391 -8.889 1.00 81.94 426 THR A C 1
ATOM 3377 O O . THR A 1 426 ? 25.325 -26.630 -9.942 1.00 81.94 426 THR A O 1
ATOM 3380 N N . CYS A 1 427 ? 27.098 -25.774 -8.892 1.00 80.25 427 CYS A N 1
ATOM 3381 C CA . CYS A 1 427 ? 27.732 -25.294 -10.123 1.00 80.25 427 CYS A CA 1
ATOM 3382 C C . CYS A 1 427 ? 28.392 -26.401 -10.963 1.00 80.25 427 CYS A C 1
ATOM 3384 O O . CYS A 1 427 ? 28.785 -26.118 -12.091 1.00 80.25 427 CYS A O 1
ATOM 3386 N N . GLY A 1 428 ? 28.486 -27.635 -10.455 1.00 86.44 428 GLY A N 1
ATOM 3387 C CA . GLY A 1 428 ? 29.139 -28.744 -11.155 1.00 86.44 428 GLY A CA 1
ATOM 3388 C C . GLY A 1 428 ? 30.655 -28.559 -11.216 1.00 86.44 428 GLY A C 1
ATOM 3389 O O . GLY A 1 428 ? 31.260 -28.148 -10.228 1.00 86.44 428 GLY A O 1
ATOM 3390 N N . ILE A 1 429 ? 31.260 -28.867 -12.366 1.00 87.44 429 ILE A N 1
ATOM 3391 C CA . ILE A 1 429 ? 32.688 -28.636 -12.612 1.00 87.44 429 ILE A CA 1
ATOM 3392 C C . ILE A 1 429 ? 32.897 -27.174 -13.026 1.00 87.44 429 ILE A C 1
ATOM 3394 O O . ILE A 1 429 ? 32.280 -26.679 -13.979 1.00 87.44 429 ILE A O 1
ATOM 3398 N N . VAL A 1 430 ? 33.753 -26.469 -12.294 1.00 92.44 430 VAL A N 1
ATOM 3399 C CA . VAL A 1 430 ? 33.950 -25.025 -12.430 1.00 92.44 430 VAL A CA 1
ATOM 3400 C C . VAL A 1 430 ? 35.417 -24.665 -12.592 1.00 92.44 430 VAL A C 1
ATOM 3402 O O . VAL A 1 430 ? 36.295 -25.331 -12.055 1.00 92.44 430 VAL A O 1
ATOM 3405 N N . VAL A 1 431 ? 35.641 -23.545 -13.268 1.00 92.88 431 VAL A N 1
ATOM 3406 C CA . VAL A 1 431 ? 36.861 -22.755 -13.154 1.00 92.88 431 VAL A CA 1
ATOM 3407 C C . VAL A 1 431 ? 36.723 -21.880 -11.909 1.00 92.88 431 VAL A C 1
ATOM 3409 O O . VAL A 1 431 ? 35.744 -21.137 -11.768 1.00 92.88 431 VAL A O 1
ATOM 3412 N N . ALA A 1 432 ? 37.677 -21.976 -10.992 1.00 93.25 432 ALA A N 1
ATOM 3413 C CA . ALA A 1 432 ? 37.699 -21.247 -9.738 1.00 93.25 432 ALA A CA 1
ATOM 3414 C C . ALA A 1 432 ? 38.879 -20.278 -9.687 1.00 93.25 432 ALA A C 1
ATOM 3416 O O . ALA A 1 432 ? 39.995 -20.636 -10.047 1.00 93.25 432 ALA A O 1
ATOM 3417 N N . PHE A 1 433 ? 38.659 -19.056 -9.199 1.00 94.38 433 PHE A N 1
ATOM 3418 C CA . PHE A 1 433 ? 39.769 -18.133 -8.954 1.00 94.38 433 PHE A CA 1
ATOM 3419 C C . PHE A 1 433 ? 39.493 -17.093 -7.872 1.00 94.38 433 PHE A C 1
ATOM 3421 O O . PHE A 1 433 ? 38.350 -16.699 -7.626 1.00 94.38 433 PHE A O 1
ATOM 3428 N N . ASN A 1 434 ? 40.545 -16.603 -7.219 1.00 94.12 434 ASN A N 1
ATOM 3429 C CA . ASN A 1 434 ? 40.452 -15.440 -6.347 1.00 94.12 434 ASN A CA 1
ATOM 3430 C C . ASN A 1 434 ? 40.394 -14.153 -7.184 1.00 94.12 434 ASN A C 1
ATOM 3432 O O . ASN A 1 434 ? 41.307 -13.852 -7.945 1.00 94.12 434 ASN A O 1
ATOM 3436 N N . ILE A 1 435 ? 39.323 -13.373 -7.016 1.00 93.31 435 ILE A N 1
ATOM 3437 C CA . ILE A 1 435 ? 39.040 -12.215 -7.879 1.00 93.31 435 ILE A CA 1
ATOM 3438 C C . ILE A 1 435 ? 40.106 -11.126 -7.759 1.00 93.31 435 ILE A C 1
ATOM 3440 O O . ILE A 1 435 ? 40.507 -10.566 -8.771 1.00 93.31 435 ILE A O 1
ATOM 3444 N N . LYS A 1 436 ? 40.574 -10.841 -6.539 1.00 92.50 436 LYS A N 1
ATOM 3445 C CA . LYS A 1 436 ? 41.582 -9.804 -6.312 1.00 92.50 436 LYS A CA 1
ATOM 3446 C C . LYS A 1 436 ? 42.882 -10.143 -7.034 1.00 92.50 436 LYS A C 1
ATOM 3448 O O . LYS A 1 436 ? 43.341 -9.370 -7.860 1.00 92.50 436 LYS A O 1
ATOM 3453 N N . GLN A 1 437 ? 43.400 -11.347 -6.795 1.00 93.62 437 GLN A N 1
ATOM 3454 C CA . GLN A 1 437 ? 44.640 -11.800 -7.427 1.00 93.62 437 GLN A CA 1
ATOM 3455 C C . GLN A 1 437 ? 44.505 -11.948 -8.948 1.00 93.62 437 GLN A C 1
ATOM 3457 O O . GLN A 1 437 ? 45.472 -11.725 -9.667 1.00 93.62 437 GLN A O 1
ATOM 3462 N N . ALA A 1 438 ? 43.308 -12.267 -9.451 1.00 93.19 438 ALA A N 1
ATOM 3463 C CA . ALA A 1 438 ? 43.023 -12.278 -10.881 1.00 93.19 438 ALA A CA 1
ATOM 3464 C C . ALA A 1 438 ? 43.068 -10.871 -11.505 1.00 93.19 438 ALA A C 1
ATOM 3466 O O . ALA A 1 438 ? 43.654 -10.714 -12.573 1.00 93.19 438 ALA A O 1
ATOM 3467 N N . ILE A 1 439 ? 42.501 -9.852 -10.844 1.00 93.81 439 ILE A N 1
ATOM 3468 C CA . ILE A 1 439 ? 42.602 -8.450 -11.290 1.00 93.81 439 ILE A CA 1
ATOM 3469 C C . ILE A 1 439 ? 44.068 -8.011 -11.284 1.00 93.81 439 ILE A C 1
ATOM 3471 O O . ILE A 1 439 ? 44.554 -7.561 -12.317 1.00 93.81 439 ILE A O 1
ATOM 3475 N N . ASP A 1 440 ? 44.783 -8.237 -10.176 1.00 92.38 440 ASP A N 1
ATOM 3476 C CA . ASP A 1 440 ? 46.202 -7.884 -10.045 1.00 92.38 440 ASP A CA 1
ATOM 3477 C C . ASP A 1 440 ? 47.047 -8.585 -11.129 1.00 92.38 440 ASP A C 1
ATOM 3479 O O . ASP A 1 440 ? 47.969 -8.012 -11.704 1.00 92.38 440 ASP A O 1
ATOM 3483 N N . CYS A 1 441 ? 46.732 -9.844 -11.452 1.00 92.38 441 CYS A N 1
ATOM 3484 C CA . CYS A 1 441 ? 47.415 -10.600 -12.499 1.00 92.38 441 CYS A CA 1
ATOM 3485 C C . CYS A 1 441 ? 47.200 -10.001 -13.895 1.00 92.38 441 CYS A C 1
ATOM 3487 O O . CYS A 1 441 ? 48.156 -9.865 -14.655 1.00 92.38 441 CYS A O 1
ATOM 3489 N N . VAL A 1 442 ? 45.957 -9.654 -14.236 1.00 91.69 442 VAL A N 1
ATOM 3490 C CA . VAL A 1 442 ? 45.617 -9.049 -15.531 1.00 91.69 442 VAL A CA 1
ATOM 3491 C C . VAL A 1 442 ? 46.213 -7.646 -15.643 1.00 91.69 442 VAL A C 1
ATOM 3493 O O . VAL A 1 442 ? 46.765 -7.308 -16.686 1.00 91.69 442 VAL A O 1
ATOM 3496 N N . GLU A 1 443 ? 46.165 -6.856 -14.569 1.00 92.00 443 GLU A N 1
ATOM 3497 C CA . GLU A 1 443 ? 46.773 -5.524 -14.506 1.00 92.00 443 GLU A CA 1
ATOM 3498 C C . GLU A 1 443 ? 48.289 -5.575 -14.728 1.00 92.00 443 GLU A C 1
ATOM 3500 O O . GLU A 1 443 ? 48.821 -4.779 -15.497 1.00 92.00 443 GLU A O 1
ATOM 3505 N N . ASN A 1 444 ? 48.981 -6.545 -14.124 1.00 90.94 444 ASN A N 1
ATOM 3506 C CA . ASN A 1 444 ? 50.429 -6.694 -14.283 1.00 90.94 444 ASN A CA 1
ATOM 3507 C C . ASN A 1 444 ? 50.850 -7.096 -15.708 1.00 90.94 444 ASN A C 1
ATOM 3509 O O . ASN A 1 444 ? 51.920 -6.694 -16.154 1.00 90.94 444 ASN A O 1
ATOM 3513 N N . ILE A 1 445 ? 50.036 -7.883 -16.420 1.00 90.44 445 ILE A N 1
ATOM 3514 C CA . ILE A 1 445 ? 50.372 -8.380 -17.769 1.00 90.44 445 ILE A CA 1
ATOM 3515 C C . ILE A 1 445 ? 49.924 -7.400 -18.862 1.00 90.44 445 ILE A C 1
ATOM 3517 O O . ILE A 1 445 ? 50.645 -7.190 -19.835 1.00 90.44 445 ILE A O 1
ATOM 3521 N N . PHE A 1 446 ? 48.745 -6.789 -18.713 1.00 88.50 446 PHE A N 1
ATOM 3522 C CA . PHE A 1 446 ? 48.105 -5.972 -19.753 1.00 88.50 446 PHE A CA 1
ATOM 3523 C C . PHE A 1 446 ? 47.968 -4.484 -19.390 1.00 88.50 446 PHE A C 1
ATOM 3525 O O . PHE A 1 446 ? 47.428 -3.707 -20.178 1.00 88.50 446 PHE A O 1
ATOM 3532 N N . GLY A 1 447 ? 48.438 -4.065 -18.214 1.00 86.56 447 GLY A N 1
ATOM 3533 C CA . GLY A 1 447 ? 48.417 -2.679 -17.745 1.00 86.56 447 GLY A CA 1
ATOM 3534 C C . GLY A 1 447 ? 47.087 -2.224 -17.126 1.00 86.56 447 GLY A C 1
ATOM 3535 O O . GLY A 1 447 ? 46.015 -2.777 -17.379 1.00 86.56 447 GLY A O 1
ATOM 3536 N N . GLN A 1 448 ? 47.156 -1.144 -16.340 1.00 85.50 448 GLN A N 1
ATOM 3537 C CA . GLN A 1 448 ? 46.039 -0.587 -15.559 1.00 85.50 448 GLN A CA 1
ATOM 3538 C C . GLN A 1 448 ? 44.812 -0.193 -16.396 1.00 85.50 448 GLN A C 1
ATOM 3540 O O . GLN A 1 448 ? 43.680 -0.275 -15.919 1.00 85.50 448 GLN A O 1
ATOM 3545 N N . GLN A 1 449 ? 45.003 0.205 -17.657 1.00 80.50 449 GLN A N 1
ATOM 3546 C CA . GLN A 1 449 ? 43.891 0.580 -18.538 1.00 80.50 449 GLN A CA 1
ATOM 3547 C C . GLN A 1 449 ? 42.940 -0.596 -18.818 1.00 80.50 449 GLN A C 1
ATOM 3549 O O . GLN A 1 449 ? 41.744 -0.375 -18.985 1.00 80.50 449 GLN A O 1
ATOM 3554 N N . THR A 1 450 ? 43.444 -1.834 -18.790 1.00 82.25 450 THR A N 1
ATOM 3555 C CA . THR A 1 450 ? 42.678 -3.063 -19.067 1.00 82.25 450 THR A CA 1
ATOM 3556 C C . THR A 1 450 ? 41.741 -3.449 -17.916 1.00 82.25 450 THR A C 1
ATOM 3558 O O . THR A 1 450 ? 40.738 -4.127 -18.124 1.00 82.25 450 THR A O 1
ATOM 3561 N N . VAL A 1 451 ? 42.031 -2.992 -16.694 1.00 88.19 451 VAL A N 1
ATOM 3562 C CA . VAL A 1 451 ? 41.212 -3.250 -15.494 1.00 88.19 451 VAL A CA 1
ATOM 3563 C C . VAL A 1 451 ? 40.485 -2.000 -14.986 1.00 88.19 451 VAL A C 1
ATOM 3565 O O . VAL A 1 451 ? 39.770 -2.055 -13.983 1.00 88.19 451 VAL A O 1
ATOM 3568 N N . ALA A 1 452 ? 40.632 -0.863 -15.672 1.00 83.00 452 ALA A N 1
ATOM 3569 C CA . ALA A 1 452 ? 40.029 0.400 -15.272 1.00 83.00 452 ALA A CA 1
ATOM 3570 C C . ALA A 1 452 ? 38.494 0.288 -15.217 1.00 83.00 452 ALA A C 1
ATOM 3572 O O . ALA A 1 452 ? 37.820 0.038 -16.213 1.00 83.00 452 ALA A O 1
ATOM 3573 N N . GLY A 1 453 ? 37.926 0.480 -14.023 1.00 81.25 453 GLY A N 1
ATOM 3574 C CA . GLY A 1 453 ? 36.484 0.359 -13.787 1.00 81.25 453 GLY A CA 1
ATOM 3575 C C . GLY A 1 453 ? 35.991 -1.062 -13.481 1.00 81.25 453 GLY A C 1
ATOM 3576 O O . GLY A 1 453 ? 34.801 -1.231 -13.203 1.00 81.25 453 GLY A O 1
ATOM 3577 N N . ILE A 1 454 ? 36.881 -2.061 -13.458 1.00 89.62 454 ILE A N 1
ATOM 3578 C CA . ILE A 1 454 ? 36.583 -3.432 -13.034 1.00 89.62 454 ILE A CA 1
ATOM 3579 C C . ILE A 1 454 ? 36.838 -3.551 -11.529 1.00 89.62 454 ILE A C 1
ATOM 3581 O O . ILE A 1 454 ? 37.929 -3.291 -11.037 1.00 89.62 454 ILE A O 1
ATOM 3585 N N . THR A 1 455 ? 35.814 -3.946 -10.771 1.00 89.56 455 THR A N 1
ATOM 3586 C CA . THR A 1 455 ? 35.917 -4.139 -9.314 1.00 89.56 455 THR A CA 1
ATOM 3587 C C . THR A 1 455 ? 35.492 -5.549 -8.927 1.00 89.56 455 THR A C 1
ATOM 3589 O O . THR A 1 455 ? 34.686 -6.174 -9.622 1.00 89.56 455 THR A O 1
ATOM 3592 N N . GLU A 1 456 ? 35.957 -6.041 -7.773 1.00 87.69 456 GLU A N 1
ATOM 3593 C CA . GLU A 1 456 ? 35.523 -7.345 -7.256 1.00 87.69 456 GLU A CA 1
ATOM 3594 C C . GLU A 1 456 ? 33.996 -7.457 -7.162 1.00 87.69 456 GLU A C 1
ATOM 3596 O O . GLU A 1 456 ? 33.415 -8.481 -7.520 1.00 87.69 456 GLU A O 1
ATOM 3601 N N . ALA A 1 457 ? 33.336 -6.399 -6.680 1.00 83.94 457 ALA A N 1
ATOM 3602 C CA . ALA A 1 457 ? 31.886 -6.362 -6.544 1.00 83.94 457 ALA A CA 1
ATOM 3603 C C . ALA A 1 457 ? 31.186 -6.462 -7.906 1.00 83.94 457 ALA A C 1
ATOM 3605 O O . ALA A 1 457 ? 30.194 -7.183 -8.021 1.00 83.94 457 ALA A O 1
ATOM 3606 N N . ALA A 1 458 ? 31.726 -5.799 -8.934 1.00 88.25 458 ALA A N 1
ATOM 3607 C CA . ALA A 1 458 ? 31.180 -5.831 -10.285 1.00 88.25 458 ALA A CA 1
ATOM 3608 C C . ALA A 1 458 ? 31.307 -7.226 -10.920 1.00 88.25 458 ALA A C 1
ATOM 3610 O O . ALA A 1 458 ? 30.319 -7.743 -11.434 1.00 88.25 458 ALA A O 1
ATOM 3611 N N . ILE A 1 459 ? 32.461 -7.892 -10.785 1.00 90.00 459 ILE A N 1
ATOM 3612 C CA . ILE A 1 459 ? 32.655 -9.267 -11.280 1.00 90.00 459 ILE A CA 1
ATOM 3613 C C . ILE A 1 459 ? 31.705 -10.246 -10.568 1.00 90.00 459 ILE A C 1
ATOM 3615 O O . ILE A 1 459 ? 31.036 -11.054 -11.214 1.00 90.00 459 ILE A O 1
ATOM 3619 N N . ARG A 1 460 ? 31.591 -10.160 -9.233 1.00 90.38 460 ARG A N 1
ATOM 3620 C CA . ARG A 1 460 ? 30.665 -11.005 -8.448 1.00 90.38 460 ARG A CA 1
ATOM 3621 C C . ARG A 1 460 ? 29.213 -10.788 -8.856 1.00 90.38 460 ARG A C 1
ATOM 3623 O O . ARG A 1 460 ? 28.439 -11.744 -8.907 1.00 90.38 460 ARG A O 1
ATOM 3630 N N . HIS A 1 461 ? 28.838 -9.534 -9.102 1.00 86.12 461 HIS A N 1
ATOM 3631 C CA . HIS A 1 461 ? 27.503 -9.186 -9.565 1.00 86.12 461 HIS A CA 1
ATOM 3632 C C . HIS A 1 461 ? 27.243 -9.774 -10.952 1.00 86.12 461 HIS A C 1
ATOM 3634 O O . HIS A 1 461 ? 26.268 -10.504 -11.099 1.00 86.12 461 HIS A O 1
ATOM 3640 N N . TYR A 1 462 ? 28.156 -9.568 -11.905 1.00 92.12 462 TYR A N 1
ATOM 3641 C CA . TYR A 1 462 ? 28.059 -10.072 -13.274 1.00 92.12 462 TYR A CA 1
ATOM 3642 C C . TYR A 1 462 ? 27.918 -11.600 -13.327 1.00 92.12 462 TYR A C 1
ATOM 3644 O O . TYR A 1 462 ? 26.986 -12.119 -13.943 1.00 92.12 462 TYR A O 1
ATOM 3652 N N . VAL A 1 463 ? 28.785 -12.337 -12.622 1.00 89.12 463 VAL A N 1
ATOM 3653 C CA . VAL A 1 463 ? 28.751 -13.811 -12.596 1.00 89.12 463 VAL A CA 1
ATOM 3654 C C . VAL A 1 463 ? 27.442 -14.342 -12.007 1.00 89.12 463 VAL A C 1
ATOM 3656 O O . VAL A 1 463 ? 26.871 -15.305 -12.522 1.00 89.12 463 VAL A O 1
ATOM 3659 N N . LYS A 1 464 ? 26.938 -13.700 -10.945 1.00 85.62 464 LYS A N 1
ATOM 3660 C CA . LYS A 1 464 ? 25.682 -14.090 -10.297 1.00 85.62 464 LYS A CA 1
ATOM 3661 C C . LYS A 1 464 ? 24.455 -13.713 -11.132 1.00 85.62 464 LYS A C 1
ATOM 3663 O O . LYS A 1 464 ? 23.529 -14.512 -11.216 1.00 85.62 464 LYS A O 1
ATOM 3668 N N . GLN A 1 465 ? 24.441 -12.517 -11.721 1.00 85.56 465 GLN A N 1
ATOM 3669 C CA . GLN A 1 465 ? 23.334 -12.003 -12.534 1.00 85.56 465 GLN A CA 1
ATOM 3670 C C . GLN A 1 465 ? 23.133 -12.853 -13.791 1.00 85.56 465 GLN A C 1
ATOM 3672 O O . GLN A 1 465 ? 21.998 -13.169 -14.128 1.00 85.56 465 GLN A O 1
ATOM 3677 N N . ASN A 1 466 ? 24.222 -13.283 -14.434 1.00 86.25 466 ASN A N 1
ATOM 3678 C CA . ASN A 1 466 ? 24.166 -14.070 -15.667 1.00 86.25 466 ASN A CA 1
ATOM 3679 C C . ASN A 1 466 ? 24.011 -15.587 -15.433 1.00 86.25 466 ASN A C 1
ATOM 3681 O O . ASN A 1 466 ? 23.972 -16.354 -16.388 1.00 86.25 466 ASN A O 1
ATOM 3685 N N . GLY A 1 467 ? 23.954 -16.061 -14.180 1.00 87.62 467 GLY A N 1
ATOM 3686 C CA . GLY A 1 467 ? 23.787 -17.493 -13.874 1.00 87.62 467 GLY A CA 1
ATOM 3687 C C . GLY A 1 467 ? 24.947 -18.393 -14.339 1.00 87.62 467 GLY A C 1
ATOM 3688 O O . GLY A 1 467 ? 24.810 -19.623 -14.390 1.00 87.62 467 GLY A O 1
ATOM 3689 N N . ILE A 1 468 ? 26.094 -17.789 -14.661 1.00 91.94 468 ILE A N 1
ATOM 3690 C CA . ILE A 1 468 ? 27.286 -18.470 -15.191 1.00 91.94 468 ILE A CA 1
ATOM 3691 C C . ILE A 1 468 ? 28.146 -19.069 -14.077 1.00 91.94 468 ILE A C 1
ATOM 3693 O O . ILE A 1 468 ? 29.031 -19.876 -14.343 1.00 91.94 468 ILE A O 1
ATOM 3697 N N . GLY A 1 469 ? 27.868 -18.717 -12.820 1.00 90.56 469 GLY A N 1
ATOM 3698 C CA . GLY A 1 469 ? 28.664 -19.143 -11.681 1.00 90.56 469 GLY A CA 1
ATOM 3699 C C . GLY A 1 469 ? 28.107 -18.703 -10.328 1.00 90.56 469 GLY A C 1
ATOM 3700 O O . GLY A 1 469 ? 26.961 -18.266 -10.218 1.00 90.56 469 GLY A O 1
ATOM 3701 N N . CYS A 1 470 ? 28.919 -18.812 -9.277 1.00 89.62 470 CYS A N 1
ATOM 3702 C CA . CYS A 1 470 ? 28.552 -18.375 -7.930 1.00 89.62 470 CYS A CA 1
ATOM 3703 C C . CYS A 1 470 ? 29.730 -17.748 -7.178 1.00 89.62 470 CYS A C 1
ATOM 3705 O O . CYS A 1 470 ? 30.896 -17.997 -7.483 1.00 89.62 470 CYS A O 1
ATOM 3707 N N . ASN A 1 471 ? 29.419 -17.001 -6.117 1.00 81.19 471 ASN A N 1
ATOM 3708 C CA . ASN A 1 471 ? 30.405 -16.585 -5.123 1.00 81.19 471 ASN A CA 1
ATOM 3709 C C . ASN A 1 471 ? 30.776 -17.810 -4.279 1.00 81.19 471 ASN A C 1
ATOM 3711 O O . ASN A 1 471 ? 30.100 -18.099 -3.291 1.00 81.19 471 ASN A O 1
ATOM 3715 N N . GLY A 1 472 ? 31.785 -18.561 -4.723 1.00 66.88 472 GLY A N 1
ATOM 3716 C CA . GLY A 1 472 ? 32.310 -19.724 -4.016 1.00 66.88 472 GLY A CA 1
ATOM 3717 C C . GLY A 1 472 ? 32.720 -19.402 -2.575 1.00 66.88 472 GLY A C 1
ATOM 3718 O O . GLY A 1 472 ? 32.917 -18.243 -2.188 1.00 66.88 472 GLY A O 1
ATOM 3719 N N . ARG A 1 473 ? 32.803 -20.449 -1.747 1.00 73.06 473 ARG A N 1
ATOM 3720 C CA . ARG A 1 473 ? 33.385 -20.363 -0.400 1.00 73.06 473 ARG A CA 1
ATOM 3721 C C . ARG A 1 473 ? 34.916 -20.430 -0.500 1.00 73.06 473 ARG A C 1
ATOM 3723 O O . ARG A 1 473 ? 35.490 -20.241 -1.568 1.00 73.06 473 ARG A O 1
ATOM 3730 N N . GLN A 1 474 ? 35.583 -20.585 0.635 1.00 80.19 474 GLN A N 1
ATOM 3731 C CA . GLN A 1 474 ? 37.029 -20.741 0.688 1.00 80.19 474 GLN A CA 1
ATOM 3732 C C . GLN A 1 474 ? 37.472 -21.990 -0.098 1.00 80.19 474 GLN A C 1
ATOM 3734 O O . GLN A 1 474 ? 36.908 -23.066 0.083 1.00 80.19 474 GLN A O 1
ATOM 3739 N N . VAL A 1 475 ? 38.444 -21.810 -0.990 1.00 83.00 475 VAL A N 1
ATOM 3740 C CA . VAL A 1 475 ? 39.068 -22.833 -1.835 1.00 83.00 475 VAL A CA 1
ATOM 3741 C C . VAL A 1 475 ? 40.552 -22.895 -1.485 1.00 83.00 475 VAL A C 1
ATOM 3743 O O . VAL A 1 475 ? 41.198 -21.854 -1.319 1.00 83.00 475 VAL A O 1
ATOM 3746 N N . LYS A 1 476 ? 41.082 -24.114 -1.364 1.00 85.25 476 LYS A N 1
ATOM 3747 C CA . LYS A 1 476 ? 42.519 -24.388 -1.274 1.00 85.25 476 LYS A CA 1
ATOM 3748 C C . LYS A 1 476 ? 43.039 -24.546 -2.705 1.00 85.25 476 LYS A C 1
ATOM 3750 O O . LYS A 1 476 ? 42.706 -25.523 -3.362 1.00 85.25 476 LYS A O 1
ATOM 3755 N N . PHE A 1 477 ? 43.768 -23.552 -3.201 1.00 87.25 477 PHE A N 1
ATOM 3756 C CA . PHE A 1 477 ? 44.394 -23.603 -4.525 1.00 87.25 477 PHE A CA 1
ATOM 3757 C C . PHE A 1 477 ? 45.704 -24.406 -4.471 1.00 87.25 477 PHE A C 1
ATOM 3759 O O . PHE A 1 477 ? 46.381 -24.396 -3.442 1.00 87.25 477 PHE A O 1
ATOM 3766 N N . LYS A 1 478 ? 46.054 -25.086 -5.571 1.00 82.00 478 LYS A N 1
ATOM 3767 C CA . LYS A 1 478 ? 47.110 -26.117 -5.628 1.00 82.00 478 LYS A CA 1
ATOM 3768 C C . LYS A 1 478 ? 48.498 -25.637 -5.186 1.00 82.00 478 LYS A C 1
ATOM 3770 O O . LYS A 1 478 ? 49.237 -26.408 -4.591 1.00 82.00 478 LYS A O 1
ATOM 3775 N N . ALA A 1 479 ? 48.846 -24.372 -5.429 1.00 80.44 479 ALA A N 1
ATOM 3776 C CA . ALA A 1 479 ? 50.163 -23.821 -5.087 1.00 80.44 479 ALA A CA 1
ATOM 3777 C C . ALA A 1 479 ? 50.160 -22.892 -3.853 1.00 80.44 479 ALA A C 1
ATOM 3779 O O . ALA A 1 479 ? 51.110 -22.129 -3.650 1.00 80.44 479 ALA A O 1
ATOM 3780 N N . LEU A 1 480 ? 49.098 -22.910 -3.036 1.00 78.19 480 LEU A N 1
ATOM 3781 C CA . LEU A 1 480 ? 49.082 -22.182 -1.763 1.00 78.19 480 LEU A CA 1
ATOM 3782 C C . LEU A 1 480 ? 49.822 -22.957 -0.659 1.00 78.19 480 LEU A C 1
ATOM 3784 O O . LEU A 1 480 ? 49.712 -24.182 -0.605 1.00 78.19 480 LEU A O 1
ATOM 3788 N N . PRO A 1 481 ? 50.508 -22.259 0.269 1.00 77.50 481 PRO A N 1
ATOM 3789 C CA . PRO A 1 481 ? 51.055 -22.873 1.475 1.00 77.50 481 PRO A CA 1
ATOM 3790 C C . PRO A 1 481 ? 49.998 -23.678 2.242 1.00 77.50 481 PRO A C 1
ATOM 3792 O O . PRO A 1 481 ? 48.816 -23.313 2.284 1.00 77.50 481 PRO A O 1
ATOM 3795 N N . THR A 1 482 ? 50.433 -24.763 2.880 1.00 69.00 482 THR A N 1
ATOM 3796 C CA . THR A 1 482 ? 49.583 -25.672 3.655 1.00 69.00 482 THR A CA 1
ATOM 3797 C C . THR A 1 482 ? 48.714 -24.910 4.663 1.00 69.00 482 THR A C 1
ATOM 3799 O O . THR A 1 482 ? 49.187 -24.079 5.434 1.00 69.00 482 THR A O 1
ATOM 3802 N N . GLY A 1 483 ? 47.400 -25.166 4.624 1.00 65.25 483 GLY A N 1
ATOM 3803 C CA . GLY A 1 483 ? 46.404 -24.544 5.507 1.00 65.25 483 GLY A CA 1
ATOM 3804 C C . GLY A 1 483 ? 45.784 -23.230 5.009 1.00 65.25 483 GLY A C 1
ATOM 3805 O O . GLY A 1 483 ? 44.792 -22.780 5.584 1.00 65.25 483 GLY A O 1
ATOM 3806 N N . GLN A 1 484 ? 46.285 -22.620 3.929 1.00 78.75 484 GLN A N 1
ATOM 3807 C CA . GLN A 1 484 ? 45.720 -21.368 3.419 1.00 78.75 484 GLN A CA 1
ATOM 3808 C C . GLN A 1 484 ? 44.543 -21.613 2.459 1.00 78.75 484 GLN A C 1
ATOM 3810 O O . GLN A 1 484 ? 44.656 -22.337 1.473 1.00 78.75 484 GLN A O 1
ATOM 3815 N N . GLN A 1 485 ? 43.406 -20.957 2.718 1.00 83.62 485 GLN A N 1
ATOM 3816 C CA . GLN A 1 485 ? 42.251 -20.968 1.818 1.00 83.62 485 GLN A CA 1
ATOM 3817 C C . GLN A 1 485 ? 41.841 -19.549 1.427 1.00 83.62 485 GLN A C 1
ATOM 3819 O O . GLN A 1 485 ? 41.732 -18.651 2.267 1.00 83.62 485 GLN A O 1
ATOM 3824 N N . LEU A 1 486 ? 41.541 -19.350 0.147 1.00 85.81 486 LEU A N 1
ATOM 3825 C CA . LEU A 1 486 ? 41.123 -18.062 -0.395 1.00 85.81 486 LEU A CA 1
ATOM 3826 C C . LEU A 1 486 ? 39.666 -18.112 -0.833 1.00 85.81 486 LEU A C 1
ATOM 3828 O O . LEU A 1 486 ? 39.175 -19.123 -1.323 1.00 85.81 486 LEU A O 1
ATOM 3832 N N . ARG A 1 487 ? 38.945 -16.996 -0.693 1.00 87.94 487 ARG A N 1
ATOM 3833 C CA . ARG A 1 487 ? 37.592 -16.890 -1.254 1.00 87.94 487 ARG A CA 1
ATOM 3834 C C . ARG A 1 487 ? 37.679 -16.901 -2.777 1.00 87.94 487 ARG A C 1
ATOM 3836 O O . ARG A 1 487 ? 38.235 -15.961 -3.352 1.00 87.94 487 ARG A O 1
ATOM 3843 N N . ALA A 1 488 ? 37.105 -17.922 -3.401 1.00 89.94 488 ALA A N 1
ATOM 3844 C CA . ALA A 1 488 ? 37.103 -18.076 -4.847 1.00 89.94 488 ALA A CA 1
ATOM 3845 C C . ALA A 1 488 ? 35.744 -17.722 -5.457 1.00 89.94 488 ALA A C 1
ATOM 3847 O O . ALA A 1 488 ? 34.689 -17.884 -4.845 1.00 89.94 488 ALA A O 1
ATOM 3848 N N . LEU A 1 489 ? 35.770 -17.219 -6.682 1.00 92.94 489 LEU A N 1
ATOM 3849 C CA . LEU A 1 489 ? 34.619 -17.155 -7.568 1.00 92.94 489 LEU A CA 1
ATOM 3850 C C . LEU A 1 489 ? 34.594 -18.432 -8.403 1.00 92.94 489 LEU A C 1
ATOM 3852 O O . LEU A 1 489 ? 35.645 -18.867 -8.854 1.00 92.94 489 LEU A O 1
ATOM 3856 N N . HIS A 1 490 ? 33.417 -19.016 -8.608 1.00 92.94 490 HIS A N 1
ATOM 3857 C CA . HIS A 1 490 ? 33.239 -20.193 -9.458 1.00 92.94 490 HIS A CA 1
ATOM 3858 C C . HIS A 1 490 ? 32.533 -19.783 -10.741 1.00 92.94 490 HIS A C 1
ATOM 3860 O O . HIS A 1 490 ? 31.494 -19.131 -10.654 1.00 92.94 490 HIS A O 1
ATOM 3866 N N . ILE A 1 491 ? 33.036 -20.209 -11.897 1.00 93.75 491 ILE A N 1
ATOM 3867 C CA . ILE A 1 491 ? 32.384 -20.064 -13.203 1.00 93.75 491 ILE A CA 1
ATOM 3868 C C . ILE A 1 491 ? 32.285 -21.451 -13.839 1.00 93.75 491 ILE A C 1
ATOM 3870 O O . ILE A 1 491 ? 33.262 -22.191 -13.876 1.00 93.75 491 ILE A O 1
ATOM 3874 N N . LYS A 1 492 ? 31.104 -21.828 -14.332 1.00 92.94 492 LYS A N 1
ATOM 3875 C CA . LYS A 1 492 ? 30.884 -23.117 -15.005 1.00 92.94 492 LYS A CA 1
ATOM 3876 C C . LYS A 1 492 ? 31.839 -23.251 -16.191 1.00 92.94 492 LYS A C 1
ATOM 3878 O O . LYS A 1 492 ? 31.884 -22.350 -17.028 1.00 92.94 492 LYS A O 1
ATOM 3883 N N . ARG A 1 493 ? 32.536 -24.386 -16.314 1.00 92.38 493 ARG A N 1
ATOM 3884 C CA . ARG A 1 493 ? 33.461 -24.635 -17.441 1.00 92.38 493 ARG A CA 1
ATOM 3885 C C . ARG A 1 493 ? 32.784 -24.460 -18.802 1.00 92.38 493 ARG A C 1
ATOM 3887 O O . ARG A 1 493 ? 33.346 -23.817 -19.676 1.00 92.38 493 ARG A O 1
ATOM 3894 N N . ALA A 1 494 ? 31.530 -24.901 -18.926 1.00 89.25 494 ALA A N 1
ATOM 3895 C CA . ALA A 1 494 ? 30.721 -24.769 -20.142 1.00 89.25 494 ALA A CA 1
ATOM 3896 C C . ALA A 1 494 ? 30.465 -23.317 -20.610 1.00 89.25 494 ALA A C 1
ATOM 3898 O O . ALA A 1 494 ? 29.922 -23.113 -21.691 1.00 89.25 494 ALA A O 1
ATOM 3899 N N . TRP A 1 495 ? 30.796 -22.301 -19.804 1.00 92.75 495 TRP A N 1
ATOM 3900 C CA . TRP A 1 495 ? 30.664 -20.897 -20.202 1.00 92.75 495 TRP A CA 1
ATOM 3901 C C . TRP A 1 495 ? 31.847 -20.379 -21.040 1.00 92.75 495 TRP A C 1
ATOM 3903 O O . TRP A 1 495 ? 31.693 -19.431 -21.828 1.00 92.75 495 TRP A O 1
ATOM 3913 N N . PHE A 1 496 ? 33.021 -20.983 -20.861 1.00 90.94 496 PHE A N 1
ATOM 3914 C CA . PHE A 1 496 ? 34.211 -20.707 -21.658 1.00 90.94 496 PHE A CA 1
ATOM 3915 C C . PHE A 1 496 ? 34.124 -21.447 -22.992 1.00 90.94 496 PHE A C 1
ATOM 3917 O O . PHE A 1 496 ? 33.450 -22.472 -23.101 1.00 90.94 496 PHE A O 1
ATOM 3924 N N . ASP A 1 497 ? 34.779 -20.920 -24.024 1.00 88.19 497 ASP A N 1
ATOM 3925 C CA . ASP A 1 497 ? 34.879 -21.649 -25.282 1.00 88.19 497 ASP A CA 1
ATOM 3926 C C . ASP A 1 497 ? 35.767 -22.900 -25.104 1.00 88.19 497 ASP A C 1
ATOM 3928 O O . ASP A 1 497 ? 36.728 -22.864 -24.325 1.00 88.19 497 ASP A O 1
ATOM 3932 N N . PRO A 1 498 ? 35.471 -24.008 -25.811 1.00 87.75 498 PRO A N 1
ATOM 3933 C CA . PRO A 1 498 ? 36.226 -25.251 -25.670 1.00 87.75 498 PRO A CA 1
ATOM 3934 C C . PRO A 1 498 ? 37.727 -25.080 -25.908 1.00 87.75 498 PRO A C 1
ATOM 3936 O O . PRO A 1 498 ? 38.518 -25.696 -25.208 1.00 87.75 498 PRO A O 1
ATOM 3939 N N . VAL A 1 499 ? 38.128 -24.201 -26.834 1.00 88.56 499 VAL A N 1
ATOM 3940 C CA . VAL A 1 499 ? 39.542 -23.962 -27.161 1.00 88.56 499 VAL A CA 1
ATOM 3941 C C . VAL A 1 499 ? 40.279 -23.329 -25.979 1.00 88.56 499 VAL A C 1
ATOM 3943 O O . VAL A 1 499 ? 41.384 -23.755 -25.648 1.00 88.56 499 VAL A O 1
ATOM 3946 N N . THR A 1 500 ? 39.680 -22.340 -25.317 1.00 87.81 500 THR A N 1
ATOM 3947 C CA . THR A 1 500 ? 40.225 -21.728 -24.100 1.00 87.81 500 THR A CA 1
ATOM 3948 C C . THR A 1 500 ? 40.340 -22.743 -22.971 1.00 87.81 500 THR A C 1
ATOM 3950 O O . THR A 1 500 ? 41.367 -22.777 -22.299 1.00 87.81 500 THR A O 1
ATOM 3953 N N . ILE A 1 501 ? 39.333 -23.599 -22.785 1.00 89.75 501 ILE A N 1
ATOM 3954 C CA . ILE A 1 501 ? 39.384 -24.663 -21.776 1.00 89.75 501 ILE A CA 1
ATOM 3955 C C . ILE A 1 501 ? 40.505 -25.658 -22.081 1.00 89.75 501 ILE A C 1
ATOM 3957 O O . ILE A 1 501 ? 41.334 -25.891 -21.212 1.00 89.75 501 ILE A O 1
ATOM 3961 N N . THR A 1 502 ? 40.613 -26.149 -23.317 1.00 86.38 502 THR A N 1
ATOM 3962 C CA . THR A 1 502 ? 41.700 -27.051 -23.723 1.00 86.38 502 THR A CA 1
ATOM 3963 C C . THR A 1 502 ? 43.072 -26.425 -23.482 1.00 86.38 502 THR A C 1
ATOM 3965 O O . THR A 1 502 ? 43.972 -27.097 -22.989 1.00 86.38 502 THR A O 1
ATOM 3968 N N . LYS A 1 503 ? 43.236 -25.126 -23.767 1.00 85.25 503 LYS A N 1
ATOM 3969 C CA . LYS A 1 503 ? 44.485 -24.407 -23.480 1.00 85.25 503 LYS A CA 1
ATOM 3970 C C . LYS A 1 503 ? 44.771 -24.328 -21.982 1.00 85.25 503 LYS A C 1
ATOM 3972 O O . LYS A 1 503 ? 45.894 -24.603 -21.570 1.00 85.25 503 LYS A O 1
ATOM 3977 N N . LEU A 1 504 ? 43.776 -23.972 -21.170 1.00 85.44 504 LEU A N 1
ATOM 3978 C CA . LEU A 1 504 ? 43.918 -23.897 -19.713 1.00 85.44 504 LEU A CA 1
ATOM 3979 C C . LEU A 1 504 ? 44.227 -25.266 -19.095 1.00 85.44 504 LEU A C 1
ATOM 3981 O O . LEU A 1 504 ? 45.056 -25.345 -18.193 1.00 85.44 504 LEU A O 1
ATOM 3985 N N . ASP A 1 505 ? 43.614 -26.330 -19.610 1.00 83.69 505 ASP A N 1
ATOM 3986 C CA . ASP A 1 505 ? 43.884 -27.702 -19.185 1.00 83.69 505 ASP A CA 1
ATOM 3987 C C . ASP A 1 505 ? 45.311 -28.119 -19.575 1.00 83.69 505 ASP A C 1
ATOM 3989 O O . ASP A 1 505 ? 46.048 -28.626 -18.734 1.00 83.69 505 ASP A O 1
ATOM 3993 N N . SER A 1 506 ? 45.747 -27.804 -20.803 1.00 76.50 506 SER A N 1
ATOM 3994 C CA . SER A 1 506 ? 47.104 -28.112 -21.284 1.00 76.50 506 SER A CA 1
ATOM 3995 C C . SER A 1 506 ? 48.217 -27.341 -20.562 1.00 76.50 506 SER A C 1
ATOM 3997 O O . SER A 1 506 ? 49.346 -27.814 -20.481 1.00 76.50 506 SER A O 1
ATOM 3999 N N . ASN A 1 507 ? 47.912 -26.159 -20.013 1.00 66.12 507 ASN A N 1
ATOM 4000 C CA . ASN A 1 507 ? 48.880 -25.346 -19.270 1.00 66.12 507 ASN A CA 1
ATOM 4001 C C . ASN A 1 507 ? 49.071 -25.820 -17.819 1.00 66.12 507 ASN A C 1
ATOM 4003 O O . ASN A 1 507 ? 50.050 -25.459 -17.169 1.00 66.12 507 ASN A O 1
ATOM 4007 N N . ASN A 1 508 ? 48.128 -26.622 -17.316 1.00 54.97 508 ASN A N 1
ATOM 4008 C CA . ASN A 1 508 ? 48.132 -27.159 -15.958 1.00 54.97 508 ASN A CA 1
ATOM 4009 C C . ASN A 1 508 ? 48.345 -28.683 -15.919 1.00 54.97 508 ASN A C 1
ATOM 4011 O O . ASN A 1 508 ? 48.416 -29.249 -14.830 1.00 54.97 508 ASN A O 1
ATOM 4015 N N . SER A 1 509 ? 48.501 -29.340 -17.073 1.00 42.59 509 SER A N 1
ATOM 4016 C CA . SER A 1 509 ? 48.892 -30.748 -17.195 1.00 42.59 509 SER A CA 1
ATOM 4017 C C . SER A 1 509 ? 50.412 -30.924 -17.085 1.00 42.59 509 SER A C 1
ATOM 4019 O O . SER A 1 509 ? 51.069 -31.437 -17.991 1.00 42.59 509 SER A O 1
ATOM 4021 N N . GLY A 1 510 ? 50.979 -30.479 -15.965 1.00 37.22 510 GLY A N 1
ATOM 4022 C CA . GLY A 1 510 ? 52.261 -30.983 -15.489 1.00 37.22 510 GLY A CA 1
ATOM 4023 C C . GLY A 1 510 ? 52.028 -32.265 -14.687 1.00 37.22 510 GLY A C 1
ATOM 4024 O O . GLY A 1 510 ? 51.640 -32.167 -13.533 1.00 37.22 510 GLY A O 1
ATOM 4025 N N . GLN A 1 511 ? 52.278 -33.414 -15.330 1.00 32.81 511 GLN A N 1
ATOM 4026 C CA . GLN A 1 511 ? 52.431 -34.786 -14.798 1.00 32.81 511 GLN A CA 1
ATOM 4027 C C . GLN A 1 511 ? 51.221 -35.502 -14.130 1.00 32.81 511 GLN A C 1
ATOM 4029 O O . GLN A 1 511 ? 50.727 -35.108 -13.084 1.00 32.81 511 GLN A O 1
ATOM 4034 N N . SER A 1 512 ? 50.864 -36.633 -14.769 1.00 32.75 512 SER A N 1
ATOM 4035 C CA . SER A 1 512 ? 50.129 -37.851 -14.347 1.00 32.75 512 SER A CA 1
ATOM 4036 C C . SER A 1 512 ? 48.648 -37.819 -13.930 1.00 32.75 512 SER A C 1
ATOM 4038 O O . SER A 1 512 ? 48.307 -37.485 -12.805 1.00 32.75 512 SER A O 1
ATOM 4040 N N . ALA A 1 513 ? 47.790 -38.318 -14.836 1.00 34.34 513 ALA A N 1
ATOM 4041 C CA . ALA A 1 513 ? 46.834 -39.427 -14.636 1.00 34.34 513 ALA A CA 1
ATOM 4042 C C . ALA A 1 513 ? 46.075 -39.659 -15.963 1.00 34.34 513 ALA A C 1
ATOM 4044 O O . ALA A 1 513 ? 45.232 -38.852 -16.359 1.00 34.34 513 ALA A O 1
ATOM 4045 N N . THR A 1 514 ? 46.404 -40.722 -16.704 1.00 41.56 514 THR A N 1
ATOM 4046 C CA . THR A 1 514 ? 45.773 -41.005 -18.007 1.00 41.56 514 THR A CA 1
ATOM 4047 C C . THR A 1 514 ? 44.468 -41.771 -17.789 1.00 41.56 514 THR A C 1
ATOM 4049 O O . THR A 1 514 ? 44.485 -42.985 -17.616 1.00 41.56 514 THR A O 1
ATOM 4052 N N . GLN A 1 515 ? 43.329 -41.075 -17.810 1.00 38.75 515 GLN A N 1
ATOM 4053 C CA . GLN A 1 515 ? 42.000 -41.693 -17.768 1.00 38.75 515 GLN A CA 1
ATOM 4054 C C . GLN A 1 515 ? 41.475 -41.860 -19.204 1.00 38.75 515 GLN A C 1
ATOM 4056 O O . GLN A 1 515 ? 41.234 -40.876 -19.902 1.00 38.75 515 GLN A O 1
ATOM 4061 N N . THR A 1 516 ? 41.325 -43.101 -19.675 1.00 45.34 516 THR A N 1
ATOM 4062 C CA . THR A 1 516 ? 40.824 -43.411 -21.029 1.00 45.34 516 THR A CA 1
ATOM 4063 C C . THR A 1 516 ? 39.554 -44.253 -20.948 1.00 45.34 516 THR A C 1
ATOM 4065 O O . THR A 1 516 ? 39.490 -45.218 -20.194 1.00 45.34 516 THR A O 1
ATOM 4068 N N . THR A 1 517 ? 38.524 -43.873 -21.712 1.00 39.16 517 THR A N 1
ATOM 4069 C CA . THR A 1 517 ? 37.272 -44.637 -21.850 1.00 39.16 517 THR A CA 1
ATOM 4070 C C . THR A 1 517 ? 36.882 -44.705 -23.331 1.00 39.16 517 THR A C 1
ATOM 4072 O O . THR A 1 517 ? 36.916 -43.681 -24.016 1.00 39.16 517 THR A O 1
ATOM 4075 N N . GLY A 1 518 ? 36.508 -45.895 -23.824 1.00 46.69 518 GLY A N 1
ATOM 4076 C CA . GLY A 1 518 ? 35.663 -46.040 -25.021 1.00 46.69 518 GLY A CA 1
ATOM 4077 C C . GLY A 1 518 ? 36.234 -46.606 -26.334 1.00 46.69 518 GLY A C 1
ATOM 4078 O O . GLY A 1 518 ? 35.459 -46.682 -27.282 1.00 46.69 518 GLY A O 1
ATOM 4079 N N . VAL A 1 519 ? 37.500 -47.023 -26.443 1.00 52.97 519 VAL A N 1
ATOM 4080 C CA . VAL A 1 519 ? 38.067 -47.735 -27.623 1.00 52.97 519 VAL A CA 1
ATOM 4081 C C . VAL A 1 519 ? 39.195 -48.660 -27.136 1.00 52.97 519 VAL A C 1
ATOM 4083 O O . VAL A 1 519 ? 39.715 -48.403 -26.050 1.00 52.97 519 VAL A O 1
ATOM 4086 N N . ASP A 1 520 ? 39.558 -49.707 -27.890 1.00 46.09 520 ASP A N 1
ATOM 4087 C CA . ASP A 1 520 ? 40.729 -50.567 -27.626 1.00 46.09 520 ASP A CA 1
ATOM 4088 C C . ASP A 1 520 ? 41.941 -49.734 -27.178 1.00 46.09 520 ASP A C 1
ATOM 4090 O O . ASP A 1 520 ? 42.323 -48.755 -27.833 1.00 46.09 520 ASP A O 1
ATOM 4094 N N . VAL A 1 521 ? 42.516 -50.086 -26.025 1.00 51.53 521 VAL A N 1
ATOM 4095 C CA . VAL A 1 521 ? 43.560 -49.288 -25.372 1.00 51.53 521 VAL A CA 1
ATOM 4096 C C . VAL A 1 521 ? 44.920 -49.910 -25.655 1.00 51.53 521 VAL A C 1
ATOM 4098 O O . VAL A 1 521 ? 45.264 -50.958 -25.113 1.00 51.53 521 VAL A O 1
ATOM 4101 N N . HIS A 1 522 ? 45.715 -49.208 -26.464 1.00 53.50 522 HIS A N 1
ATOM 4102 C CA . HIS A 1 522 ? 47.132 -49.488 -26.685 1.00 53.50 522 HIS A CA 1
ATOM 4103 C C . HIS A 1 522 ? 47.973 -48.346 -26.105 1.00 53.50 522 HIS A C 1
ATOM 4105 O O . HIS A 1 522 ? 48.002 -47.246 -26.659 1.00 53.50 522 HIS A O 1
ATOM 4111 N N . LEU A 1 523 ? 48.669 -48.597 -24.995 1.00 55.56 523 LEU A N 1
ATOM 4112 C CA . LEU A 1 523 ? 49.620 -47.647 -24.405 1.00 55.56 523 LEU A CA 1
ATOM 4113 C C . LEU A 1 523 ? 51.040 -48.211 -24.524 1.00 55.56 523 LEU A C 1
ATOM 4115 O O . LEU A 1 523 ? 51.323 -49.314 -24.056 1.00 55.56 523 LEU A O 1
ATOM 4119 N N . ILE A 1 524 ? 51.928 -47.437 -25.155 1.00 41.25 524 ILE A N 1
ATOM 4120 C CA . ILE A 1 524 ? 53.349 -47.759 -25.333 1.00 41.25 524 ILE A CA 1
ATOM 4121 C C . ILE A 1 524 ? 54.162 -46.578 -24.779 1.00 41.25 524 ILE A C 1
ATOM 4123 O O . ILE A 1 524 ? 54.045 -45.468 -25.297 1.00 41.25 524 ILE A O 1
ATOM 4127 N N . ASN A 1 525 ? 54.982 -46.856 -23.758 1.00 46.28 525 ASN A N 1
ATOM 4128 C CA . ASN A 1 525 ? 55.901 -45.977 -23.007 1.00 46.28 525 ASN A CA 1
ATOM 4129 C C . ASN A 1 525 ? 55.310 -45.101 -21.882 1.00 46.28 525 ASN A C 1
ATOM 4131 O O . ASN A 1 525 ? 54.713 -44.050 -22.118 1.00 46.28 525 ASN A O 1
ATOM 4135 N N . GLN A 1 526 ? 55.612 -45.503 -20.643 1.00 47.88 526 GLN A N 1
ATOM 4136 C CA . GLN A 1 526 ? 55.530 -44.718 -19.402 1.00 47.88 526 GLN A CA 1
ATOM 4137 C C . GLN A 1 526 ? 56.947 -44.236 -18.982 1.00 47.88 526 GLN A C 1
ATOM 4139 O O . GLN A 1 526 ? 57.935 -44.799 -19.456 1.00 47.88 526 GLN A O 1
ATOM 4144 N N . PRO A 1 527 ? 57.087 -43.183 -18.150 1.00 45.41 527 PRO A N 1
ATOM 4145 C CA . PRO A 1 527 ? 58.389 -42.687 -17.676 1.00 45.41 527 PRO A CA 1
ATOM 4146 C C . PRO A 1 527 ? 59.144 -43.709 -16.801 1.00 45.41 527 PRO A C 1
ATOM 4148 O O . PRO A 1 527 ? 58.511 -44.495 -16.106 1.00 45.41 527 PRO A O 1
ATOM 4151 N N . GLU A 1 528 ? 60.486 -43.656 -16.792 1.00 45.12 528 GLU A N 1
ATOM 4152 C CA . GLU A 1 528 ? 61.384 -44.592 -16.069 1.00 45.12 528 GLU A CA 1
ATOM 4153 C C . GLU A 1 528 ? 61.126 -44.662 -14.547 1.00 45.12 528 GLU A C 1
ATOM 4155 O O . GLU A 1 528 ? 61.324 -45.706 -13.931 1.00 45.12 528 GLU A O 1
ATOM 4160 N N . THR A 1 529 ? 60.636 -43.576 -13.937 1.00 47.09 529 THR A N 1
ATOM 4161 C CA . THR A 1 529 ? 60.329 -43.470 -12.498 1.00 47.09 529 THR A CA 1
ATOM 4162 C C . THR A 1 529 ? 58.971 -42.808 -12.263 1.00 47.09 529 THR A C 1
ATOM 4164 O O . THR A 1 529 ? 58.627 -41.823 -12.922 1.00 47.09 529 THR A O 1
ATOM 4167 N N . MET A 1 530 ? 58.200 -43.319 -11.295 1.00 51.06 530 MET A N 1
ATOM 4168 C CA . MET A 1 530 ? 56.891 -42.769 -10.921 1.00 51.06 530 MET A CA 1
ATOM 4169 C C . MET A 1 530 ? 56.734 -42.629 -9.399 1.00 51.06 530 MET A C 1
ATOM 4171 O O . MET A 1 530 ? 56.966 -43.583 -8.658 1.00 51.06 530 MET A O 1
ATOM 4175 N N . THR A 1 531 ? 56.311 -41.445 -8.937 1.00 48.41 531 THR A N 1
ATOM 4176 C CA . THR A 1 531 ? 56.045 -41.145 -7.517 1.00 48.41 531 THR A CA 1
ATOM 4177 C C . THR A 1 531 ? 54.608 -40.659 -7.322 1.00 48.41 531 THR A C 1
ATOM 4179 O O . THR A 1 531 ? 54.185 -39.739 -8.023 1.00 48.41 531 THR A O 1
ATOM 4182 N N . ILE A 1 532 ? 53.876 -41.250 -6.372 1.00 48.56 532 ILE A N 1
ATOM 4183 C CA . ILE A 1 532 ? 52.519 -40.837 -5.970 1.00 48.56 532 ILE A CA 1
ATOM 4184 C C . ILE A 1 532 ? 52.579 -40.308 -4.529 1.00 48.56 532 ILE A C 1
ATOM 4186 O O . ILE A 1 532 ? 52.970 -41.057 -3.636 1.00 48.56 532 ILE A O 1
ATOM 4190 N N . ASN A 1 533 ? 52.194 -39.042 -4.327 1.00 47.81 533 ASN A N 1
ATOM 4191 C CA . ASN A 1 533 ? 52.063 -38.385 -3.018 1.00 47.81 533 ASN A CA 1
ATOM 4192 C C . ASN A 1 533 ? 50.706 -37.642 -2.999 1.00 47.81 533 ASN A C 1
ATOM 4194 O O . ASN A 1 533 ? 50.601 -36.593 -3.641 1.00 47.81 533 ASN A O 1
ATOM 4198 N N . ASP A 1 534 ? 49.668 -38.201 -2.372 1.00 45.78 534 ASP A N 1
ATOM 4199 C CA . ASP A 1 534 ? 48.351 -37.560 -2.197 1.00 45.78 534 ASP A CA 1
ATOM 4200 C C . ASP A 1 534 ? 47.515 -38.271 -1.101 1.00 45.78 534 ASP A C 1
ATOM 4202 O O . ASP A 1 534 ? 47.396 -39.496 -1.112 1.00 45.78 534 ASP A O 1
ATOM 4206 N N . ASP A 1 535 ? 46.825 -37.497 -0.247 1.00 41.31 535 ASP A N 1
ATOM 4207 C CA . ASP A 1 535 ? 45.809 -37.974 0.717 1.00 41.31 535 ASP A CA 1
ATOM 4208 C C . ASP A 1 535 ? 44.502 -38.381 -0.020 1.00 41.31 535 ASP A C 1
ATOM 4210 O O . ASP A 1 535 ? 43.572 -37.571 -0.173 1.00 41.31 535 ASP A O 1
ATOM 4214 N N . LEU A 1 536 ? 44.416 -39.620 -0.519 1.00 43.50 536 LEU A N 1
ATOM 4215 C CA . LEU A 1 536 ? 43.273 -40.161 -1.277 1.00 43.50 536 LEU A CA 1
ATOM 4216 C C . LEU A 1 536 ? 42.767 -41.485 -0.676 1.00 43.50 536 LEU A C 1
ATOM 4218 O O . LEU A 1 536 ? 43.559 -42.378 -0.418 1.00 43.50 536 LEU A O 1
ATOM 4222 N N . ASP A 1 537 ? 41.443 -41.667 -0.569 1.00 44.12 537 ASP A N 1
ATOM 4223 C CA . ASP A 1 537 ? 40.833 -42.929 -0.091 1.00 44.12 537 ASP A CA 1
ATOM 4224 C C . ASP A 1 537 ? 41.162 -44.137 -1.016 1.00 44.12 537 ASP A C 1
ATOM 4226 O O . ASP A 1 537 ? 41.204 -45.281 -0.572 1.00 44.12 537 ASP A O 1
ATOM 4230 N N . GLN A 1 538 ? 41.397 -43.901 -2.317 1.00 49.28 538 GLN A N 1
ATOM 4231 C CA . GLN A 1 538 ? 41.862 -44.897 -3.298 1.00 49.28 538 GLN A CA 1
ATOM 4232 C C . GLN A 1 538 ? 42.762 -44.225 -4.342 1.00 49.28 538 GLN A C 1
ATOM 4234 O O . GLN A 1 538 ? 42.377 -43.199 -4.912 1.00 49.28 538 GLN A O 1
ATOM 4239 N N . SER A 1 539 ? 43.918 -44.810 -4.660 1.00 52.09 539 SER A N 1
ATOM 4240 C CA . SER A 1 539 ? 44.806 -44.286 -5.708 1.00 52.09 539 SER A CA 1
ATOM 4241 C C . SER A 1 539 ? 45.303 -45.381 -6.651 1.00 52.09 539 SER A C 1
ATOM 4243 O O . SER A 1 539 ? 45.653 -46.484 -6.227 1.00 52.09 539 SER A O 1
ATOM 4245 N N . ALA A 1 540 ? 45.333 -45.081 -7.957 1.00 54.25 540 ALA A N 1
ATOM 4246 C CA . ALA A 1 540 ? 46.100 -45.888 -8.894 1.00 54.25 540 ALA A CA 1
ATOM 4247 C C . ALA A 1 540 ? 46.787 -45.069 -9.987 1.00 54.25 540 ALA A C 1
ATOM 4249 O O . ALA A 1 540 ? 46.219 -44.106 -10.502 1.00 54.25 540 ALA A O 1
ATOM 4250 N N . ALA A 1 541 ? 48.011 -45.469 -10.338 1.00 54.56 541 ALA A N 1
ATOM 4251 C CA . ALA A 1 541 ? 48.838 -44.776 -11.328 1.00 54.56 541 ALA A CA 1
ATOM 4252 C C . ALA A 1 541 ? 48.252 -44.866 -12.747 1.00 54.56 541 ALA A C 1
ATOM 4254 O O . ALA A 1 541 ? 48.263 -43.890 -13.499 1.00 54.56 541 ALA A O 1
ATOM 4255 N N . THR A 1 542 ? 47.692 -46.025 -13.093 1.00 59.81 542 THR A N 1
ATOM 4256 C CA . THR A 1 542 ? 46.903 -46.227 -14.312 1.00 59.81 542 THR A CA 1
ATOM 4257 C C . THR A 1 542 ? 45.525 -46.762 -13.938 1.00 59.81 542 THR A C 1
ATOM 4259 O O . THR A 1 542 ? 45.435 -47.836 -13.350 1.00 59.81 542 THR A O 1
ATOM 4262 N N . GLN A 1 543 ? 44.454 -46.042 -14.295 1.00 62.56 543 GLN A N 1
ATOM 4263 C CA . GLN A 1 543 ? 43.065 -46.489 -14.119 1.00 62.56 543 GLN A CA 1
ATOM 4264 C C . GLN A 1 543 ? 42.367 -46.619 -15.475 1.00 62.56 543 GLN A C 1
ATOM 4266 O O . GLN A 1 543 ? 42.177 -45.626 -16.181 1.00 62.56 543 GLN A O 1
ATOM 4271 N N . ILE A 1 544 ? 41.962 -47.840 -15.827 1.00 62.88 544 ILE A N 1
ATOM 4272 C CA . ILE A 1 544 ? 41.221 -48.144 -17.057 1.00 62.88 544 ILE A CA 1
ATOM 4273 C C . ILE A 1 5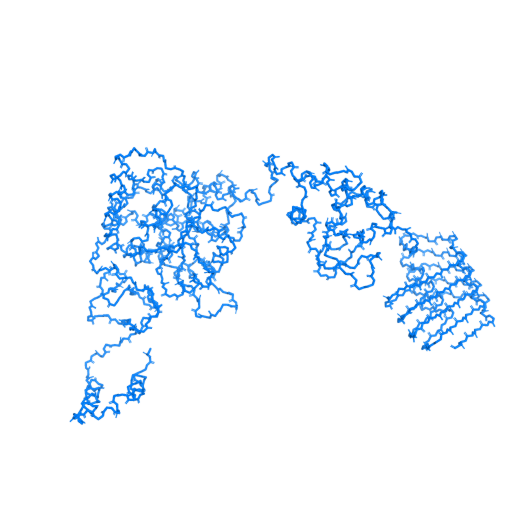44 ? 39.852 -48.702 -16.669 1.00 62.88 544 ILE A C 1
ATOM 4275 O O . ILE A 1 544 ? 39.764 -49.713 -15.973 1.00 62.88 544 ILE A O 1
ATOM 4279 N N . THR A 1 545 ? 38.780 -48.061 -17.140 1.00 66.06 545 THR A N 1
ATOM 4280 C CA . THR A 1 545 ? 37.401 -48.477 -16.844 1.00 66.06 545 THR A CA 1
ATOM 4281 C C . THR A 1 545 ? 36.565 -48.519 -18.122 1.00 66.06 545 THR A C 1
ATOM 4283 O O . THR A 1 545 ? 36.586 -47.556 -18.886 1.00 66.06 545 THR A O 1
ATOM 4286 N N . ASN A 1 546 ? 35.768 -49.574 -18.332 1.00 66.44 546 ASN A N 1
ATOM 4287 C CA . ASN A 1 546 ? 34.875 -49.714 -19.499 1.00 66.44 546 ASN A CA 1
ATOM 4288 C C . ASN A 1 546 ? 35.628 -49.614 -20.845 1.00 66.44 546 ASN A C 1
ATOM 4290 O O . ASN A 1 546 ? 35.282 -48.795 -21.705 1.00 66.44 546 ASN A O 1
ATOM 4294 N N . ALA A 1 547 ? 36.686 -50.410 -20.998 1.00 63.72 547 ALA A N 1
ATOM 4295 C CA . ALA A 1 547 ? 37.512 -50.462 -22.207 1.00 63.72 547 ALA A CA 1
ATOM 4296 C C . ALA A 1 547 ? 37.169 -51.677 -23.091 1.00 63.72 547 ALA A C 1
ATOM 4298 O O . ALA A 1 547 ? 36.531 -52.621 -22.627 1.00 63.72 547 ALA A O 1
ATOM 4299 N N . GLY A 1 548 ? 37.580 -51.635 -24.365 1.00 74.25 548 GLY A N 1
ATOM 4300 C CA . GLY A 1 548 ? 37.650 -52.820 -25.232 1.00 74.25 548 GLY A CA 1
ATOM 4301 C C . GLY A 1 548 ? 38.812 -53.723 -24.811 1.00 74.25 548 GLY A C 1
ATOM 4302 O O . GLY A 1 548 ? 39.063 -53.872 -23.613 1.00 74.25 548 GLY A O 1
ATOM 4303 N N . ASP A 1 549 ? 39.561 -54.272 -25.762 1.00 70.75 549 ASP A N 1
ATOM 4304 C CA . ASP A 1 549 ? 40.773 -55.025 -25.419 1.00 70.75 549 ASP A CA 1
ATOM 4305 C C . ASP A 1 549 ? 41.873 -54.070 -24.921 1.00 70.75 549 ASP A C 1
ATOM 4307 O O . ASP A 1 549 ? 41.996 -52.924 -25.376 1.00 70.75 549 ASP A O 1
ATOM 4311 N N . VAL A 1 550 ? 42.664 -54.522 -23.946 1.00 67.19 550 VAL A N 1
ATOM 4312 C CA . VAL A 1 550 ? 43.710 -53.725 -23.294 1.00 67.19 550 VAL A CA 1
ATOM 4313 C C . VAL A 1 550 ? 45.066 -54.385 -23.498 1.00 67.19 550 VAL A C 1
ATOM 4315 O O . VAL A 1 550 ? 45.315 -55.480 -22.996 1.00 67.19 550 VAL A O 1
ATOM 4318 N N . GLN A 1 551 ? 45.979 -53.679 -24.169 1.00 71.62 551 GLN A N 1
ATOM 4319 C CA . GLN A 1 551 ? 47.386 -54.065 -24.268 1.00 71.62 551 GLN A CA 1
ATOM 4320 C C . GLN A 1 551 ? 48.283 -52.980 -23.663 1.00 71.62 551 GLN A C 1
ATOM 4322 O O . GLN A 1 551 ? 48.373 -51.863 -24.186 1.00 71.62 551 GLN A O 1
ATOM 4327 N N . LEU A 1 552 ? 48.972 -53.316 -22.567 1.00 65.38 552 LEU A N 1
ATOM 4328 C CA . LEU A 1 552 ? 49.972 -52.445 -21.941 1.00 65.38 552 LEU A CA 1
ATOM 4329 C C . LEU A 1 552 ? 51.367 -53.076 -22.042 1.00 65.38 552 LEU A C 1
ATOM 4331 O O . LEU A 1 552 ? 51.595 -54.204 -21.596 1.00 65.38 552 LEU A O 1
ATOM 4335 N N . THR A 1 553 ? 52.313 -52.311 -22.587 1.00 57.12 553 THR A N 1
ATOM 4336 C CA . THR A 1 553 ? 53.730 -52.688 -22.728 1.00 57.12 553 THR A CA 1
ATOM 4337 C C . THR A 1 553 ? 54.636 -51.582 -22.182 1.00 57.12 553 THR A C 1
ATOM 4339 O O . THR A 1 553 ? 54.486 -50.431 -22.598 1.00 57.12 553 THR A O 1
ATOM 4342 N N . ASN A 1 554 ? 55.587 -51.950 -21.310 1.00 54.00 554 ASN A N 1
ATOM 4343 C CA . ASN A 1 554 ? 56.570 -51.089 -20.619 1.00 54.00 554 ASN A CA 1
ATOM 4344 C C . ASN A 1 554 ? 55.976 -50.147 -19.553 1.00 54.00 554 ASN A C 1
ATOM 4346 O O . ASN A 1 554 ? 55.726 -48.965 -19.810 1.00 54.00 554 ASN A O 1
ATOM 4350 N N . GLN A 1 555 ? 55.784 -50.682 -18.344 1.00 55.53 555 GLN A N 1
ATOM 4351 C CA . GLN A 1 555 ? 55.546 -49.903 -17.122 1.00 55.53 555 GLN A CA 1
ATOM 4352 C C . GLN A 1 555 ? 56.869 -49.289 -16.587 1.00 55.53 555 GLN A C 1
ATOM 4354 O O . GLN A 1 555 ? 57.936 -49.712 -17.032 1.00 55.53 555 GLN A O 1
ATOM 4359 N N . PRO A 1 556 ? 56.829 -48.289 -15.677 1.00 53.56 556 PRO A N 1
ATOM 4360 C CA . PRO A 1 556 ? 58.029 -47.653 -15.104 1.00 53.56 556 PRO A CA 1
ATOM 4361 C C . PRO A 1 556 ? 58.991 -48.674 -14.490 1.00 53.56 556 PRO A C 1
ATOM 4363 O O . PRO A 1 556 ? 58.512 -49.610 -13.869 1.00 53.56 556 PRO A O 1
ATOM 4366 N N . GLU A 1 557 ? 60.311 -48.490 -14.570 1.00 55.75 557 GLU A N 1
ATOM 4367 C CA . GLU A 1 557 ? 61.279 -49.406 -13.932 1.00 55.75 557 GLU A CA 1
ATOM 4368 C C . GLU A 1 557 ? 61.192 -49.348 -12.396 1.00 55.75 557 GLU A C 1
ATOM 4370 O O . GLU A 1 557 ? 61.316 -50.372 -11.722 1.00 55.75 557 GLU A O 1
ATOM 4375 N N . THR A 1 558 ? 60.920 -48.157 -11.843 1.00 55.16 558 THR A N 1
ATOM 4376 C CA . THR A 1 558 ? 60.817 -47.905 -10.395 1.00 55.16 558 THR A CA 1
ATOM 4377 C C . THR A 1 558 ? 59.523 -47.171 -10.024 1.00 55.16 558 THR A C 1
ATOM 4379 O O . THR A 1 558 ? 59.204 -46.116 -10.583 1.00 55.16 558 THR A O 1
ATOM 4382 N N . MET A 1 559 ? 58.805 -47.669 -9.010 1.00 57.25 559 MET A N 1
ATOM 4383 C CA . MET A 1 559 ? 57.621 -47.007 -8.437 1.00 57.25 559 MET A CA 1
ATOM 4384 C C . MET A 1 559 ? 57.791 -46.705 -6.944 1.00 57.25 559 MET A C 1
ATOM 4386 O O . MET A 1 559 ? 58.230 -47.568 -6.187 1.00 57.25 559 MET A O 1
ATOM 4390 N N . THR A 1 560 ? 57.425 -45.490 -6.512 1.00 58.16 560 THR A N 1
ATOM 4391 C CA . THR A 1 560 ? 57.425 -45.071 -5.096 1.00 58.16 560 THR A CA 1
ATOM 4392 C C . THR A 1 560 ? 56.074 -44.481 -4.678 1.00 58.16 560 THR A C 1
ATOM 4394 O O . THR A 1 560 ? 55.588 -43.553 -5.324 1.00 58.16 560 THR A O 1
ATOM 4397 N N . ILE A 1 561 ? 55.488 -44.976 -3.586 1.00 54.28 561 ILE A N 1
ATOM 4398 C CA . ILE A 1 561 ? 54.244 -44.450 -2.990 1.00 54.28 561 ILE A CA 1
ATOM 4399 C C . ILE A 1 561 ? 54.566 -43.935 -1.582 1.00 54.28 561 ILE A C 1
ATOM 4401 O O . ILE A 1 561 ? 55.083 -44.715 -0.781 1.00 54.28 561 ILE A O 1
ATOM 4405 N N . ASN A 1 562 ? 54.284 -42.658 -1.286 1.00 52.97 562 ASN A N 1
ATOM 4406 C CA . ASN A 1 562 ? 54.425 -42.104 0.067 1.00 52.97 562 ASN A CA 1
ATOM 4407 C C . ASN A 1 562 ? 53.143 -41.353 0.480 1.00 52.97 562 ASN A C 1
ATOM 4409 O O . ASN A 1 562 ? 52.963 -40.251 -0.024 1.00 52.97 562 ASN A O 1
ATOM 4413 N N . ASP A 1 563 ? 52.270 -41.950 1.311 1.00 54.25 563 ASP A N 1
ATOM 4414 C CA . ASP A 1 563 ? 51.176 -41.310 2.100 1.00 54.25 563 ASP A CA 1
ATOM 4415 C C . ASP A 1 563 ? 50.187 -42.356 2.682 1.00 54.25 563 ASP A C 1
ATOM 4417 O O . ASP A 1 563 ? 50.123 -43.478 2.180 1.00 54.25 563 ASP A O 1
ATOM 4421 N N . ASP A 1 564 ? 49.397 -41.982 3.705 1.00 44.91 564 ASP A N 1
ATOM 4422 C CA . ASP A 1 564 ? 48.353 -42.809 4.352 1.00 44.91 564 ASP A CA 1
ATOM 4423 C C . ASP A 1 564 ? 47.175 -43.111 3.406 1.00 44.91 564 ASP A C 1
ATOM 4425 O O . ASP A 1 564 ? 46.442 -42.210 2.992 1.00 44.91 564 ASP A O 1
ATOM 4429 N N . LEU A 1 565 ? 46.964 -44.388 3.072 1.00 50.38 565 LEU A N 1
ATOM 4430 C CA . LEU A 1 565 ? 46.004 -44.843 2.056 1.00 50.38 565 LEU A CA 1
ATOM 4431 C C . LEU A 1 565 ? 45.158 -46.017 2.584 1.00 50.38 565 LEU A C 1
ATOM 4433 O O . LEU A 1 565 ? 45.673 -46.898 3.264 1.00 50.38 565 LEU A O 1
ATOM 4437 N N . ASP A 1 566 ? 43.877 -46.099 2.208 1.00 49.50 566 ASP A N 1
ATOM 4438 C CA . ASP A 1 566 ? 43.058 -47.296 2.485 1.00 49.50 566 ASP A CA 1
ATOM 4439 C C . ASP A 1 566 ? 43.311 -48.387 1.418 1.00 49.50 566 ASP A C 1
ATOM 4441 O O . ASP A 1 566 ? 43.489 -49.561 1.746 1.00 49.50 566 ASP A O 1
ATOM 4445 N N . GLN A 1 567 ? 43.376 -48.025 0.123 1.00 54.59 567 GLN A N 1
ATOM 4446 C CA . GLN A 1 567 ? 43.692 -48.959 -0.976 1.00 54.59 567 GLN A CA 1
ATOM 4447 C C . GLN A 1 567 ? 44.559 -48.326 -2.077 1.00 54.59 567 GLN A C 1
ATOM 4449 O O . GLN A 1 567 ? 44.242 -47.244 -2.578 1.00 54.59 567 GLN A O 1
ATOM 4454 N N . SER A 1 568 ? 45.609 -49.023 -2.533 1.00 58.06 568 SER A N 1
ATOM 4455 C CA . SER A 1 568 ? 46.475 -48.538 -3.624 1.00 58.06 568 SER A CA 1
ATOM 4456 C C . SER A 1 568 ? 46.828 -49.603 -4.670 1.00 58.06 568 SER A C 1
ATOM 4458 O O . SER A 1 568 ? 47.033 -50.780 -4.345 1.00 58.06 568 SER A O 1
ATOM 4460 N N . ALA A 1 569 ? 46.907 -49.190 -5.945 1.00 57.47 569 ALA A N 1
ATOM 4461 C CA . ALA A 1 569 ? 47.431 -50.038 -7.018 1.00 57.47 569 ALA A CA 1
ATOM 4462 C C . ALA A 1 569 ? 48.264 -49.311 -8.082 1.00 57.47 569 ALA A C 1
ATOM 4464 O O . ALA A 1 569 ? 47.952 -48.193 -8.464 1.00 57.47 569 ALA A O 1
ATOM 4465 N N . ALA A 1 570 ? 49.301 -49.940 -8.644 1.00 57.91 570 ALA A N 1
ATOM 4466 C CA . ALA A 1 570 ? 50.037 -49.321 -9.758 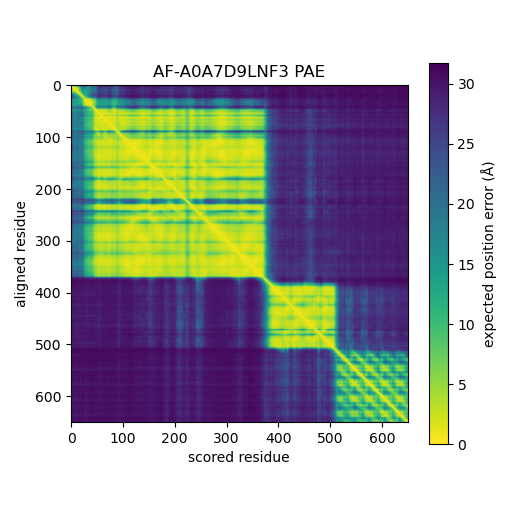1.00 57.91 570 ALA A CA 1
ATOM 4467 C C . ALA A 1 570 ? 49.171 -49.273 -11.027 1.00 57.91 570 ALA A C 1
ATOM 4469 O O . ALA A 1 570 ? 49.072 -48.251 -11.705 1.00 57.91 570 ALA A O 1
ATOM 4470 N N . THR A 1 571 ? 48.489 -50.378 -11.322 1.00 62.38 571 THR A N 1
ATOM 4471 C CA . THR A 1 571 ? 47.545 -50.481 -12.437 1.00 62.38 571 THR A CA 1
ATOM 4472 C C . THR A 1 571 ? 46.226 -51.057 -11.943 1.00 62.38 571 THR A C 1
ATOM 4474 O O . THR A 1 571 ? 46.212 -52.135 -11.356 1.00 62.38 571 THR A O 1
ATOM 4477 N N . GLN A 1 572 ? 45.119 -50.365 -12.213 1.00 69.19 572 GLN A N 1
ATOM 4478 C CA . GLN A 1 572 ? 43.764 -50.819 -11.926 1.00 69.19 572 GLN A CA 1
ATOM 4479 C C . GLN A 1 572 ? 42.938 -50.865 -13.219 1.00 69.19 572 GLN A C 1
ATOM 4481 O O . GLN A 1 572 ? 42.732 -49.842 -13.874 1.00 69.19 572 GLN A O 1
ATOM 4486 N N . ILE A 1 573 ? 42.452 -52.050 -13.590 1.00 65.31 573 ILE A N 1
ATOM 4487 C CA . ILE A 1 573 ? 41.624 -52.267 -14.786 1.00 65.31 573 ILE A CA 1
ATOM 4488 C C . ILE A 1 573 ? 40.279 -52.846 -14.352 1.00 65.31 573 ILE A C 1
ATOM 4490 O O . ILE A 1 573 ? 40.235 -53.870 -13.674 1.00 65.31 573 ILE A O 1
ATOM 4494 N N . THR A 1 574 ? 39.177 -52.195 -14.727 1.00 72.56 574 THR A N 1
ATOM 4495 C CA . THR A 1 574 ? 37.814 -52.628 -14.381 1.00 72.56 574 THR A CA 1
ATOM 4496 C C . THR A 1 574 ? 36.907 -52.653 -15.608 1.00 72.56 574 THR A C 1
ATOM 4498 O O . THR A 1 574 ? 36.804 -51.650 -16.314 1.00 72.56 574 THR A O 1
ATOM 4501 N N . SER A 1 575 ? 36.182 -53.753 -15.830 1.00 70.81 575 SER A N 1
ATOM 4502 C CA . SER A 1 575 ? 35.215 -53.878 -16.935 1.00 70.81 575 SER A CA 1
ATOM 4503 C C . SER A 1 575 ? 35.866 -53.657 -18.310 1.00 70.81 575 SER A C 1
ATOM 4505 O O . SER A 1 575 ? 35.578 -52.666 -18.980 1.00 70.81 575 SER A O 1
ATOM 4507 N N . ALA A 1 576 ? 36.773 -54.549 -18.711 1.00 69.62 576 ALA A N 1
ATOM 4508 C CA . ALA A 1 576 ? 37.481 -54.502 -19.998 1.00 69.62 576 ALA A CA 1
ATOM 4509 C C . ALA A 1 576 ? 37.287 -55.803 -20.805 1.00 69.62 576 ALA A C 1
ATOM 4511 O O . ALA A 1 576 ? 36.788 -56.787 -20.259 1.00 69.62 576 ALA A O 1
ATOM 4512 N N . GLY A 1 577 ? 37.657 -55.798 -22.090 1.00 76.44 577 GLY A N 1
ATOM 4513 C CA . GLY A 1 577 ? 37.790 -56.997 -22.929 1.00 76.44 577 GLY A CA 1
ATOM 4514 C C . GLY A 1 577 ? 38.974 -57.871 -22.498 1.00 76.44 577 GLY A C 1
ATOM 4515 O O . GLY A 1 577 ? 39.233 -58.014 -21.301 1.00 76.44 577 GLY A O 1
ATOM 4516 N N . ASP A 1 578 ? 39.709 -58.448 -23.444 1.00 75.25 578 ASP A N 1
ATOM 4517 C CA . ASP A 1 578 ? 40.904 -59.236 -23.120 1.00 75.25 578 ASP A CA 1
ATOM 4518 C C . ASP A 1 578 ? 42.055 -58.317 -22.675 1.00 75.25 578 ASP A C 1
ATOM 4520 O O . ASP A 1 578 ? 42.249 -57.222 -23.211 1.00 75.25 578 ASP A O 1
ATOM 4524 N N . VAL A 1 579 ? 42.832 -58.747 -21.676 1.00 70.69 579 VAL A N 1
ATOM 4525 C CA . VAL A 1 579 ? 43.903 -57.947 -21.064 1.00 70.69 579 VAL A CA 1
ATOM 4526 C C . VAL A 1 579 ? 45.257 -58.632 -21.239 1.00 70.69 579 VAL A C 1
ATOM 4528 O O . VAL A 1 579 ? 45.502 -59.709 -20.694 1.00 70.69 579 VAL A O 1
ATOM 4531 N N . GLN A 1 580 ? 46.184 -57.965 -21.929 1.00 75.31 580 GLN A N 1
ATOM 4532 C CA . GLN A 1 580 ? 47.588 -58.369 -22.025 1.00 75.31 580 GLN A CA 1
ATOM 4533 C C . GLN A 1 580 ? 48.499 -57.317 -21.388 1.00 75.31 580 GLN A C 1
ATOM 4535 O O . GLN A 1 580 ? 48.566 -56.173 -21.846 1.00 75.31 580 GLN A O 1
ATOM 4540 N N . LEU A 1 581 ? 49.226 -57.708 -20.336 1.00 66.44 581 LEU A N 1
ATOM 4541 C CA . LEU A 1 581 ? 50.237 -56.864 -19.693 1.00 66.44 581 LEU A CA 1
ATOM 4542 C C . LEU A 1 581 ? 51.631 -57.483 -19.852 1.00 66.44 581 LEU A C 1
ATOM 4544 O O . LEU A 1 581 ? 51.858 -58.640 -19.490 1.00 66.44 581 LEU A O 1
ATOM 4548 N N . THR A 1 582 ? 52.577 -56.679 -20.337 1.00 62.25 582 THR A N 1
ATOM 4549 C CA . THR A 1 582 ? 53.966 -57.092 -20.601 1.00 62.25 582 THR A CA 1
ATOM 4550 C C . THR A 1 582 ? 54.942 -56.060 -20.025 1.00 62.25 582 THR A C 1
ATOM 4552 O O . THR A 1 582 ? 54.829 -54.877 -20.350 1.00 62.25 582 THR A O 1
ATOM 4555 N N . ASN A 1 583 ? 55.901 -56.511 -19.203 1.00 56.25 583 ASN A N 1
ATOM 4556 C CA . ASN A 1 583 ? 56.905 -55.700 -18.483 1.00 56.25 583 ASN A CA 1
ATOM 4557 C C . ASN A 1 583 ? 56.304 -54.788 -17.392 1.00 56.25 583 ASN A C 1
ATOM 4559 O O . ASN A 1 583 ? 56.094 -53.593 -17.614 1.00 56.25 583 ASN A O 1
ATOM 4563 N N . GLN A 1 584 ? 56.010 -55.371 -16.223 1.00 58.81 584 GLN A N 1
ATOM 4564 C CA . GLN A 1 584 ? 55.668 -54.656 -14.980 1.00 58.81 584 GLN A CA 1
ATOM 4565 C C . GLN A 1 584 ? 56.925 -54.028 -14.336 1.00 58.81 584 GLN A C 1
ATOM 4567 O O . GLN A 1 584 ? 58.029 -54.432 -14.699 1.00 58.81 584 GLN A O 1
ATOM 4572 N N . PRO A 1 585 ? 56.793 -53.057 -13.403 1.00 55.78 585 PRO A N 1
ATOM 4573 C CA . PRO A 1 585 ? 57.943 -52.418 -12.752 1.00 55.78 585 PRO A CA 1
ATOM 4574 C C . PRO A 1 585 ? 58.899 -53.423 -12.111 1.00 55.78 585 PRO A C 1
ATOM 4576 O O . PRO A 1 585 ? 58.447 -54.258 -11.334 1.00 55.78 585 PRO A O 1
ATOM 4579 N N . GLU A 1 586 ? 60.205 -53.312 -12.375 1.00 58.75 586 GLU A N 1
ATOM 4580 C CA . GLU A 1 586 ? 61.238 -54.182 -11.785 1.00 58.75 586 GLU A CA 1
ATOM 4581 C C . GLU A 1 586 ? 61.348 -53.985 -10.262 1.00 58.75 586 GLU A C 1
ATOM 4583 O O . GLU A 1 586 ? 61.558 -54.947 -9.517 1.00 58.75 586 GLU A O 1
ATOM 4588 N N . THR A 1 587 ? 61.145 -52.745 -9.794 1.00 58.16 587 THR A N 1
ATOM 4589 C CA . THR A 1 587 ? 61.234 -52.351 -8.378 1.00 58.16 587 THR A CA 1
ATOM 4590 C C . THR A 1 587 ? 60.017 -51.543 -7.919 1.00 58.16 587 THR A C 1
ATOM 4592 O O . THR A 1 587 ? 59.675 -50.501 -8.485 1.00 58.16 587 THR A O 1
ATOM 4595 N N . MET A 1 588 ? 59.394 -51.971 -6.817 1.00 59.41 588 MET A N 1
ATOM 4596 C CA . MET A 1 588 ? 58.323 -51.231 -6.137 1.00 59.41 588 MET A CA 1
ATOM 4597 C C . MET A 1 588 ? 58.699 -50.926 -4.685 1.00 59.41 588 MET A C 1
ATOM 4599 O O . MET A 1 588 ? 59.063 -51.832 -3.938 1.00 59.41 588 MET A O 1
ATOM 4603 N N . THR A 1 589 ? 58.586 -49.656 -4.287 1.00 58.59 589 THR A N 1
ATOM 4604 C CA . THR A 1 589 ? 58.830 -49.184 -2.915 1.00 58.59 589 THR A CA 1
ATOM 4605 C C . THR A 1 589 ? 57.595 -48.476 -2.361 1.00 58.59 589 THR A C 1
ATOM 4607 O O . THR A 1 589 ? 57.056 -47.572 -2.999 1.00 58.59 589 THR A O 1
ATOM 4610 N N . ILE A 1 590 ? 57.155 -48.867 -1.168 1.00 54.75 590 ILE A N 1
ATOM 4611 C CA . ILE A 1 590 ? 55.995 -48.290 -0.476 1.00 54.75 590 ILE A CA 1
ATOM 4612 C C . ILE A 1 590 ? 56.460 -47.788 0.900 1.00 54.75 590 ILE A C 1
ATOM 4614 O O . ILE A 1 590 ? 56.986 -48.585 1.675 1.00 54.75 590 ILE A O 1
ATOM 4618 N N . ASN A 1 591 ? 56.293 -46.490 1.187 1.00 55.25 591 ASN A N 1
ATOM 4619 C CA . ASN A 1 591 ? 56.646 -45.857 2.468 1.00 55.25 591 ASN A CA 1
ATOM 4620 C C . ASN A 1 591 ? 55.404 -45.172 3.063 1.00 55.25 591 ASN A C 1
ATOM 4622 O O . ASN A 1 591 ? 55.071 -44.063 2.648 1.00 55.25 591 ASN A O 1
ATOM 4626 N N . ILE A 1 592 ? 54.688 -45.817 3.983 1.00 54.03 592 ILE A N 1
ATOM 4627 C CA . ILE A 1 592 ? 53.377 -45.336 4.463 1.00 54.03 592 ILE A CA 1
ATOM 4628 C C . ILE A 1 592 ? 53.252 -45.578 5.977 1.00 54.03 592 ILE A C 1
ATOM 4630 O O . ILE A 1 592 ? 53.776 -46.583 6.440 1.00 54.03 592 ILE A O 1
ATOM 4634 N N . ASP A 1 593 ? 52.551 -44.715 6.735 1.00 43.31 593 ASP A N 1
ATOM 4635 C CA . ASP A 1 593 ? 52.358 -44.901 8.187 1.00 43.31 593 ASP A CA 1
ATOM 4636 C C . ASP A 1 593 ? 51.217 -45.914 8.506 1.00 43.31 593 ASP A C 1
ATOM 4638 O O . ASP A 1 593 ? 51.282 -46.606 9.529 1.00 43.31 593 ASP A O 1
ATOM 4642 N N . TYR A 1 594 ? 50.187 -46.057 7.647 1.00 43.78 594 TYR A N 1
ATOM 4643 C CA . TYR A 1 594 ? 49.165 -47.131 7.701 1.00 43.78 594 TYR A CA 1
ATOM 4644 C C . TYR A 1 594 ? 48.530 -47.467 6.325 1.00 43.78 594 TYR A C 1
ATOM 4646 O O . TYR A 1 594 ? 48.132 -46.558 5.596 1.00 43.78 594 TYR A O 1
ATOM 4654 N N . LEU A 1 595 ? 48.388 -48.759 5.971 1.00 48.34 595 LEU A N 1
ATOM 4655 C CA . LEU A 1 595 ? 47.792 -49.211 4.693 1.00 48.34 595 LEU A CA 1
ATOM 4656 C C . LEU A 1 595 ? 46.946 -50.499 4.844 1.00 48.34 595 LEU A C 1
ATOM 4658 O O . LEU A 1 595 ? 47.461 -51.531 5.286 1.00 48.34 595 LEU A O 1
ATOM 4662 N N . ASP A 1 596 ? 45.671 -50.461 4.427 1.00 51.44 596 ASP A N 1
ATOM 4663 C CA . ASP A 1 596 ? 44.705 -51.573 4.590 1.00 51.44 596 ASP A CA 1
ATOM 4664 C C . ASP A 1 596 ? 44.890 -52.665 3.505 1.00 51.44 596 ASP A C 1
ATOM 4666 O O . ASP A 1 596 ? 45.040 -53.853 3.810 1.00 51.44 596 ASP A O 1
ATOM 4670 N N . GLN A 1 597 ? 44.954 -52.285 2.215 1.00 56.12 597 GLN A N 1
ATOM 4671 C CA . GLN A 1 597 ? 45.243 -53.209 1.100 1.00 56.12 597 GLN A CA 1
ATOM 4672 C C . GLN A 1 597 ? 46.097 -52.575 -0.012 1.00 56.12 597 GLN A C 1
ATOM 4674 O O . GLN A 1 597 ? 45.786 -51.492 -0.505 1.00 56.12 597 GLN A O 1
ATOM 4679 N N . SER A 1 598 ? 47.111 -53.288 -0.517 1.00 57.94 598 SER A N 1
ATOM 4680 C CA . SER A 1 598 ? 47.858 -52.858 -1.713 1.00 57.94 598 SER A CA 1
ATOM 4681 C C . SER A 1 598 ? 48.107 -53.964 -2.730 1.00 57.94 598 SER A C 1
ATOM 4683 O O . SER A 1 598 ? 48.318 -55.131 -2.384 1.00 57.94 598 SER A O 1
ATOM 4685 N N . ALA A 1 599 ? 48.097 -53.601 -4.017 1.00 59.16 599 ALA A N 1
ATOM 4686 C CA . ALA A 1 599 ? 48.585 -54.499 -5.056 1.00 59.16 599 ALA A CA 1
ATOM 4687 C C . ALA A 1 599 ? 49.239 -53.791 -6.238 1.00 59.16 599 ALA A C 1
ATOM 4689 O O . ALA A 1 599 ? 48.724 -52.788 -6.708 1.00 59.16 599 ALA A O 1
ATOM 4690 N N . ALA A 1 600 ? 50.327 -54.332 -6.799 1.00 59.81 600 ALA A N 1
ATOM 4691 C CA . ALA A 1 600 ? 50.934 -53.704 -7.978 1.00 59.81 600 ALA A CA 1
ATOM 4692 C C . ALA A 1 600 ? 49.948 -53.687 -9.159 1.00 59.81 600 ALA A C 1
ATOM 4694 O O . ALA A 1 600 ? 49.769 -52.665 -9.812 1.00 59.81 600 ALA A O 1
ATOM 4695 N N . THR A 1 601 ? 49.224 -54.780 -9.391 1.00 62.62 601 THR A N 1
ATOM 4696 C CA . THR A 1 601 ? 48.183 -54.839 -10.425 1.00 62.62 601 THR A CA 1
ATOM 4697 C C . THR A 1 601 ? 46.856 -55.330 -9.850 1.00 62.62 601 THR A C 1
ATOM 4699 O O . THR A 1 601 ? 46.812 -56.387 -9.227 1.00 62.62 601 THR A O 1
ATOM 4702 N N . GLN A 1 602 ? 45.767 -54.595 -10.092 1.00 69.50 602 GLN A N 1
ATOM 4703 C CA . GLN A 1 602 ? 44.391 -54.985 -9.773 1.00 69.50 602 GLN A CA 1
ATOM 4704 C C . GLN A 1 602 ? 43.545 -55.063 -11.049 1.00 69.50 602 GLN A C 1
ATOM 4706 O O . GLN A 1 602 ? 43.392 -54.077 -11.768 1.00 69.50 602 GLN A O 1
ATOM 4711 N N . ILE A 1 603 ? 42.963 -56.227 -11.331 1.00 66.44 603 ILE A N 1
ATOM 4712 C CA . ILE A 1 603 ? 42.129 -56.456 -12.520 1.00 66.44 603 ILE A CA 1
ATOM 4713 C C . ILE A 1 603 ? 40.780 -57.026 -12.081 1.00 66.44 603 ILE A C 1
ATOM 4715 O O . ILE A 1 603 ? 40.734 -58.016 -11.353 1.00 66.44 603 ILE A O 1
ATOM 4719 N N . THR A 1 604 ? 39.674 -56.407 -12.502 1.00 73.56 604 THR A N 1
ATOM 4720 C CA . THR A 1 604 ? 38.321 -56.806 -12.082 1.00 73.56 604 THR A CA 1
ATOM 4721 C C . THR A 1 604 ? 37.327 -56.833 -13.243 1.00 73.56 604 THR A C 1
ATOM 4723 O O . THR A 1 604 ? 37.195 -55.849 -13.969 1.00 73.56 604 THR A O 1
ATOM 4726 N N . ASN A 1 605 ? 36.563 -57.922 -13.371 1.00 72.44 605 ASN A N 1
ATOM 4727 C CA . ASN A 1 605 ? 35.532 -58.127 -14.402 1.00 72.44 605 ASN A CA 1
ATOM 4728 C C . ASN A 1 605 ? 36.051 -57.912 -15.836 1.00 72.44 605 ASN A C 1
ATOM 4730 O O . ASN A 1 605 ? 35.577 -57.016 -16.534 1.00 72.44 605 ASN A O 1
ATOM 4734 N N . VAL A 1 606 ? 37.027 -58.707 -16.270 1.00 72.75 606 VAL A N 1
ATOM 4735 C CA . VAL A 1 606 ? 37.603 -58.619 -17.628 1.00 72.75 606 VAL A CA 1
ATOM 4736 C C . VAL A 1 606 ? 37.469 -59.938 -18.405 1.00 72.75 606 VAL A C 1
ATOM 4738 O O . VAL A 1 606 ? 37.021 -60.933 -17.833 1.00 72.75 606 VAL A O 1
ATOM 4741 N N . GLY A 1 607 ? 37.829 -59.940 -19.694 1.00 77.31 607 GLY A N 1
ATOM 4742 C CA . GLY A 1 607 ? 37.975 -61.139 -20.534 1.00 77.31 607 GLY A CA 1
ATOM 4743 C C . GLY A 1 607 ? 39.168 -62.017 -20.129 1.00 77.31 607 GLY A C 1
ATOM 4744 O O . GLY A 1 607 ? 39.467 -62.155 -18.940 1.00 77.31 607 GLY A O 1
ATOM 4745 N N . ASP A 1 608 ? 39.856 -62.626 -21.091 1.00 76.94 608 ASP A N 1
ATOM 4746 C CA . ASP A 1 608 ? 41.047 -63.440 -20.814 1.00 76.94 608 ASP A CA 1
ATOM 4747 C C . ASP A 1 608 ? 42.233 -62.553 -20.394 1.00 76.94 608 ASP A C 1
ATOM 4749 O O . ASP A 1 608 ? 42.397 -61.427 -20.870 1.00 76.94 608 ASP A O 1
ATOM 4753 N N . VAL A 1 609 ? 43.081 -63.047 -19.484 1.00 70.25 609 VAL A N 1
ATOM 4754 C CA . VAL A 1 609 ? 44.202 -62.285 -18.910 1.00 70.25 609 VAL A CA 1
ATOM 4755 C C . VAL A 1 609 ? 45.532 -62.990 -19.166 1.00 70.25 609 VAL A C 1
ATOM 4757 O O . VAL A 1 609 ? 45.753 -64.113 -18.710 1.00 70.25 609 VAL A O 1
ATOM 4760 N N . GLN A 1 610 ? 46.468 -62.297 -19.818 1.00 75.38 610 GLN A N 1
ATOM 4761 C CA . GLN A 1 610 ? 47.864 -62.729 -19.946 1.00 75.38 610 GLN A CA 1
ATOM 4762 C C . GLN A 1 610 ? 48.812 -61.726 -19.287 1.00 75.38 610 GLN A C 1
ATOM 4764 O O . GLN A 1 610 ? 48.876 -60.561 -19.685 1.00 75.38 610 GLN A O 1
ATOM 4769 N N . LEU A 1 611 ? 49.573 -62.188 -18.289 1.00 66.12 611 LEU A N 1
ATOM 4770 C CA . LEU A 1 611 ? 50.576 -61.385 -17.585 1.00 66.12 611 LEU A CA 1
ATOM 4771 C C . LEU A 1 611 ? 51.981 -61.966 -17.782 1.00 66.12 611 LEU A C 1
ATOM 4773 O O . LEU A 1 611 ? 52.241 -63.128 -17.453 1.00 66.12 611 LEU A O 1
ATOM 4777 N N . THR A 1 612 ? 52.904 -61.126 -18.256 1.00 61.91 612 THR A N 1
ATOM 4778 C CA . THR A 1 612 ? 54.299 -61.505 -18.534 1.00 61.91 612 THR A CA 1
ATOM 4779 C C . THR A 1 612 ? 55.264 -60.521 -17.863 1.00 61.91 612 THR A C 1
ATOM 4781 O O . THR A 1 612 ? 55.135 -59.315 -18.077 1.00 61.91 612 THR A O 1
ATOM 4784 N N . ASN A 1 613 ? 56.235 -61.039 -17.094 1.00 57.22 613 ASN A N 1
ATOM 4785 C CA . ASN A 1 613 ? 57.247 -60.287 -16.323 1.00 57.22 613 ASN A CA 1
ATOM 4786 C C . ASN A 1 613 ? 56.645 -59.433 -15.191 1.00 57.22 613 ASN A C 1
ATOM 4788 O O . ASN A 1 613 ? 56.386 -58.245 -15.370 1.00 57.22 613 ASN A O 1
ATOM 4792 N N . GLN A 1 614 ? 56.394 -60.071 -14.042 1.00 59.44 614 GLN A N 1
ATOM 4793 C CA . GLN A 1 614 ? 55.983 -59.442 -12.774 1.00 59.44 614 GLN A CA 1
ATOM 4794 C C . GLN A 1 614 ? 57.171 -58.754 -12.064 1.00 59.44 614 GLN A C 1
ATOM 4796 O O . GLN A 1 614 ? 58.310 -59.054 -12.415 1.00 59.44 614 GLN A O 1
ATOM 4801 N N . PRO A 1 615 ? 56.934 -57.880 -11.059 1.00 57.03 615 PRO A N 1
ATOM 4802 C CA . PRO A 1 615 ? 58.012 -57.186 -10.353 1.00 57.03 615 PRO A CA 1
ATOM 4803 C C . PRO A 1 615 ? 59.030 -58.147 -9.736 1.00 57.03 615 PRO A C 1
ATOM 4805 O O . PRO A 1 615 ? 58.636 -59.071 -9.024 1.00 57.03 615 PRO A O 1
ATOM 4808 N N . GLU A 1 616 ? 60.325 -57.919 -9.969 1.00 57.94 616 GLU A N 1
ATOM 4809 C CA . GLU A 1 616 ? 61.402 -58.755 -9.414 1.00 57.94 616 GLU A CA 1
ATOM 4810 C C . GLU A 1 616 ? 61.619 -58.488 -7.916 1.00 57.94 616 GLU A C 1
ATOM 4812 O O . GLU A 1 616 ? 61.923 -59.412 -7.152 1.00 57.94 616 GLU A O 1
ATOM 4817 N N . THR A 1 617 ? 61.415 -57.236 -7.484 1.00 57.75 617 THR A N 1
ATOM 4818 C CA . THR A 1 617 ? 61.607 -56.798 -6.093 1.00 57.75 617 THR A CA 1
ATOM 4819 C C . THR A 1 617 ? 60.494 -55.872 -5.596 1.00 57.75 617 THR A C 1
ATOM 4821 O O . THR A 1 617 ? 60.156 -54.858 -6.210 1.00 57.75 617 THR A O 1
ATOM 4824 N N . MET A 1 618 ? 59.947 -56.196 -4.420 1.00 58.97 618 MET A N 1
ATOM 4825 C CA . MET A 1 618 ? 58.984 -55.361 -3.692 1.00 58.97 618 MET A CA 1
ATOM 4826 C C . MET A 1 618 ? 59.507 -55.077 -2.280 1.00 58.97 618 MET A C 1
ATOM 4828 O O . MET A 1 618 ? 59.845 -56.015 -1.553 1.00 58.97 618 MET A O 1
ATOM 4832 N N . THR A 1 619 ? 59.574 -53.794 -1.914 1.00 59.12 619 THR A N 1
ATOM 4833 C CA . THR A 1 619 ? 60.000 -53.318 -0.589 1.00 59.12 619 THR A CA 1
ATOM 4834 C C . THR A 1 619 ? 58.889 -52.501 0.060 1.00 59.12 619 THR A C 1
ATOM 4836 O O . THR A 1 619 ? 58.413 -51.523 -0.518 1.00 59.12 619 THR A O 1
ATOM 4839 N N . ILE A 1 620 ? 58.493 -52.898 1.267 1.00 55.28 620 ILE A N 1
ATOM 4840 C CA . ILE A 1 620 ? 57.481 -52.214 2.079 1.00 55.28 620 ILE A CA 1
ATOM 4841 C C . ILE A 1 620 ? 58.163 -51.771 3.367 1.00 55.28 620 ILE A C 1
ATOM 4843 O O . ILE A 1 620 ? 58.751 -52.609 4.051 1.00 55.28 620 ILE A O 1
ATOM 4847 N N . ASN A 1 621 ? 58.107 -50.478 3.669 1.00 54.31 621 ASN A N 1
ATOM 4848 C CA . ASN A 1 621 ? 58.567 -49.937 4.939 1.00 54.31 621 ASN A CA 1
ATOM 4849 C C . ASN A 1 621 ? 57.320 -49.510 5.731 1.00 54.31 621 ASN A C 1
ATOM 4851 O O . ASN A 1 621 ? 56.604 -48.626 5.259 1.00 54.31 621 ASN A O 1
ATOM 4855 N N . ASP A 1 622 ? 57.110 -50.141 6.897 1.00 52.72 622 ASP A N 1
ATOM 4856 C CA . ASP A 1 622 ? 56.010 -49.955 7.875 1.00 52.72 622 ASP A CA 1
ATOM 4857 C C . ASP A 1 622 ? 54.724 -50.830 7.735 1.00 52.72 622 ASP A C 1
ATOM 4859 O O . ASP A 1 622 ? 54.663 -51.771 6.939 1.00 52.72 622 ASP A O 1
ATOM 4863 N N . TYR A 1 623 ? 53.738 -50.618 8.631 1.00 45.03 623 TYR A N 1
ATOM 4864 C CA . TYR A 1 623 ? 52.618 -51.534 8.947 1.00 45.03 623 TYR A CA 1
ATOM 4865 C C . TYR A 1 623 ? 51.600 -51.742 7.803 1.00 45.03 623 TYR A C 1
ATOM 4867 O O . TYR A 1 623 ? 51.073 -50.788 7.233 1.00 45.03 623 TYR A O 1
ATOM 4875 N N . LEU A 1 624 ? 51.254 -53.007 7.521 1.00 49.62 624 LEU A N 1
ATOM 4876 C CA . LEU A 1 624 ? 50.456 -53.414 6.357 1.00 49.62 624 LEU A CA 1
ATOM 4877 C C . LEU A 1 624 ? 49.522 -54.596 6.686 1.00 49.62 624 LEU A C 1
ATOM 4879 O O . LEU A 1 624 ? 50.000 -55.614 7.192 1.00 49.62 624 LEU A O 1
ATOM 4883 N N . ASP A 1 625 ? 48.229 -54.502 6.351 1.00 51.41 625 ASP A N 1
ATOM 4884 C CA . ASP A 1 625 ? 47.250 -55.569 6.643 1.00 51.41 625 ASP A CA 1
ATOM 4885 C C . ASP A 1 625 ? 47.185 -56.653 5.540 1.00 51.41 625 ASP A C 1
ATOM 4887 O O . ASP A 1 625 ? 47.221 -57.850 5.844 1.00 51.41 625 ASP A O 1
ATOM 4891 N N . GLN A 1 626 ? 47.146 -56.286 4.247 1.00 54.47 626 GLN A N 1
ATOM 4892 C CA . GLN A 1 626 ? 47.224 -57.235 3.115 1.00 54.47 626 GLN A CA 1
ATOM 4893 C C . GLN A 1 626 ? 47.986 -56.662 1.902 1.00 54.47 626 GLN A C 1
ATOM 4895 O O . GLN A 1 626 ? 47.692 -55.561 1.442 1.00 54.47 626 GLN A O 1
ATOM 4900 N N . SER A 1 627 ? 48.900 -57.442 1.304 1.00 56.84 627 SER A N 1
ATOM 4901 C CA . SER A 1 627 ? 49.511 -57.118 -0.001 1.00 56.84 627 SER A CA 1
ATOM 4902 C C . SER A 1 627 ? 49.574 -58.286 -0.972 1.00 56.84 627 SER A C 1
ATOM 4904 O O . SER A 1 627 ? 49.684 -59.450 -0.586 1.00 56.84 627 SER A O 1
ATOM 4906 N N . ALA A 1 628 ? 49.533 -57.960 -2.265 1.00 57.84 628 ALA A N 1
ATOM 4907 C CA . ALA A 1 628 ? 49.787 -58.907 -3.345 1.00 57.84 628 ALA A CA 1
ATOM 4908 C C . ALA A 1 628 ? 50.496 -58.233 -4.528 1.00 57.84 628 ALA A C 1
ATOM 4910 O O . ALA A 1 628 ? 50.205 -57.096 -4.871 1.00 57.84 628 ALA A O 1
ATOM 4911 N N . ALA A 1 629 ? 51.378 -58.942 -5.235 1.00 58.41 629 ALA A N 1
ATOM 4912 C CA . ALA A 1 629 ? 51.927 -58.419 -6.492 1.00 58.41 629 ALA A CA 1
ATOM 4913 C C . ALA A 1 629 ? 50.822 -58.225 -7.552 1.00 58.41 629 ALA A C 1
ATOM 4915 O O . ALA A 1 629 ? 50.784 -57.217 -8.247 1.00 58.41 629 ALA A O 1
ATOM 4916 N N . THR A 1 630 ? 49.867 -59.153 -7.633 1.00 61.66 630 THR A N 1
ATOM 4917 C CA . THR A 1 630 ? 48.728 -59.072 -8.555 1.00 61.66 630 THR A CA 1
ATOM 4918 C C . THR A 1 630 ? 47.458 -59.594 -7.878 1.00 61.66 630 THR A C 1
ATOM 4920 O O . THR A 1 630 ? 47.490 -60.654 -7.253 1.00 61.66 630 THR A O 1
ATOM 4923 N N . GLN A 1 631 ? 46.335 -58.888 -8.040 1.00 68.88 631 GLN A N 1
ATOM 4924 C CA . GLN A 1 631 ? 44.990 -59.316 -7.638 1.00 68.88 631 GLN A CA 1
ATOM 4925 C C . GLN A 1 631 ? 44.050 -59.330 -8.853 1.00 68.88 631 GLN A C 1
ATOM 4927 O O . GLN A 1 631 ? 43.918 -58.327 -9.554 1.00 68.88 631 GLN A O 1
ATOM 4932 N N . ILE A 1 632 ? 43.377 -60.460 -9.096 1.00 66.56 632 ILE A N 1
ATOM 4933 C CA . ILE A 1 632 ? 42.416 -60.628 -10.198 1.00 66.56 632 ILE A CA 1
ATOM 4934 C C . ILE A 1 632 ? 41.084 -61.110 -9.620 1.00 66.56 632 ILE A C 1
ATOM 4936 O O . ILE A 1 632 ? 41.023 -62.185 -9.023 1.00 66.56 632 ILE A O 1
ATOM 4940 N N . THR A 1 633 ? 40.018 -60.332 -9.811 1.00 68.69 633 THR A N 1
ATOM 4941 C CA . THR A 1 633 ? 38.675 -60.633 -9.293 1.00 68.69 633 THR A CA 1
ATOM 4942 C C . THR A 1 633 ? 37.686 -60.716 -10.459 1.00 68.69 633 THR A C 1
ATOM 4944 O O . THR A 1 633 ? 37.260 -59.694 -10.985 1.00 68.69 633 THR A O 1
ATOM 4947 N N . SER A 1 634 ? 37.326 -61.938 -10.871 1.00 62.44 634 SER A N 1
ATOM 4948 C CA . SER A 1 634 ? 36.553 -62.254 -12.094 1.00 62.44 634 SER A CA 1
ATOM 4949 C C . SER A 1 634 ? 37.261 -61.896 -13.408 1.00 62.44 634 SER A C 1
ATOM 4951 O O . SER A 1 634 ? 37.208 -60.758 -13.872 1.00 62.44 634 SER A O 1
ATOM 4953 N N . ALA A 1 635 ? 37.861 -62.909 -14.030 1.00 73.12 635 ALA A N 1
ATOM 4954 C CA . ALA A 1 635 ? 38.419 -62.888 -15.381 1.00 73.12 635 ALA A CA 1
ATOM 4955 C C . ALA A 1 635 ? 38.028 -64.184 -16.119 1.00 73.12 635 ALA A C 1
ATOM 4957 O O . ALA A 1 635 ? 37.526 -65.116 -15.481 1.00 73.12 635 ALA A O 1
ATOM 4958 N N . GLY A 1 636 ? 38.247 -64.229 -17.434 1.00 73.00 636 GLY A N 1
ATOM 4959 C CA . GLY A 1 636 ? 38.229 -65.453 -18.238 1.00 73.00 636 GLY A CA 1
ATOM 4960 C C . GLY A 1 636 ? 39.405 -66.381 -17.902 1.00 73.00 636 GLY A C 1
ATOM 4961 O O . GLY A 1 636 ? 39.731 -66.596 -16.732 1.00 73.00 636 GLY A O 1
ATOM 4962 N N . ASP A 1 637 ? 40.066 -66.937 -18.912 1.00 75.50 637 ASP A N 1
ATOM 4963 C CA . ASP A 1 637 ? 41.270 -67.744 -18.703 1.00 75.50 637 ASP A CA 1
ATOM 4964 C C . ASP A 1 637 ? 42.461 -66.859 -18.295 1.00 75.50 637 ASP A C 1
ATOM 4966 O O . ASP A 1 637 ? 42.687 -65.784 -18.849 1.00 75.50 637 ASP A O 1
ATOM 4970 N N . VAL A 1 638 ? 43.253 -67.317 -17.318 1.00 67.56 638 VAL A N 1
ATOM 4971 C CA . VAL A 1 638 ? 44.401 -66.566 -16.779 1.00 67.56 638 VAL A CA 1
ATOM 4972 C C . VAL A 1 638 ? 45.705 -67.316 -17.042 1.00 67.56 638 VAL A C 1
ATOM 4974 O O . VAL A 1 638 ? 45.878 -68.447 -16.583 1.00 67.56 638 VAL A O 1
ATOM 4977 N N . GLN A 1 639 ? 46.659 -66.670 -17.720 1.00 71.56 639 GLN A N 1
ATOM 4978 C CA . GLN A 1 639 ? 48.032 -67.164 -17.874 1.00 71.56 639 GLN A CA 1
ATOM 4979 C C . GLN A 1 639 ? 49.053 -66.212 -17.244 1.00 71.56 639 GLN A C 1
ATOM 4981 O O . GLN A 1 639 ? 49.075 -65.015 -17.532 1.00 71.56 639 GLN A O 1
ATOM 4986 N N . LEU A 1 640 ? 49.917 -66.769 -16.389 1.00 63.00 640 LEU A N 1
ATOM 4987 C CA . LEU A 1 640 ? 50.980 -66.054 -15.681 1.00 63.00 640 LEU A CA 1
ATOM 4988 C C . LEU A 1 640 ? 52.343 -66.649 -16.047 1.00 63.00 640 LEU A C 1
ATOM 4990 O O . LEU A 1 640 ? 52.539 -67.859 -15.929 1.00 63.00 640 LEU A O 1
ATOM 4994 N N . THR A 1 641 ? 53.302 -65.798 -16.413 1.00 59.34 641 THR A N 1
ATOM 4995 C CA . THR A 1 641 ? 54.689 -66.202 -16.708 1.00 59.34 641 THR A CA 1
ATOM 4996 C C . THR A 1 641 ? 55.688 -65.284 -15.993 1.00 59.34 641 THR A C 1
ATOM 4998 O O . THR A 1 641 ? 55.657 -64.070 -16.199 1.00 59.34 641 THR A O 1
ATOM 5001 N N . ASN A 1 642 ? 56.569 -65.896 -15.183 1.00 56.56 642 ASN A N 1
ATOM 5002 C CA . ASN A 1 642 ? 57.551 -65.309 -14.245 1.00 56.56 642 ASN A CA 1
ATOM 5003 C C . ASN A 1 642 ? 56.936 -64.635 -12.996 1.00 56.56 642 ASN A C 1
ATOM 5005 O O . ASN A 1 642 ? 56.192 -63.664 -13.104 1.00 56.56 642 ASN A O 1
ATOM 5009 N N . GLN A 1 643 ? 57.243 -65.172 -11.806 1.00 53.59 643 GLN A N 1
ATOM 5010 C CA . GLN A 1 643 ? 56.823 -64.654 -10.491 1.00 53.59 643 GLN A CA 1
ATOM 5011 C C . GLN A 1 643 ? 57.978 -63.920 -9.781 1.00 53.59 643 GLN A C 1
ATOM 5013 O O . GLN A 1 643 ? 59.126 -64.170 -10.143 1.00 53.59 643 GLN A O 1
ATOM 5018 N N . PRO A 1 644 ? 57.697 -63.056 -8.779 1.00 53.84 644 PRO A N 1
ATOM 5019 C CA . PRO A 1 644 ? 58.725 -62.275 -8.085 1.00 53.84 644 PRO A CA 1
ATOM 5020 C C . PRO A 1 644 ? 59.806 -63.161 -7.459 1.00 53.84 644 PRO A C 1
ATOM 5022 O O . PRO A 1 644 ? 59.477 -64.119 -6.757 1.00 53.84 644 PRO A O 1
ATOM 5025 N N . GLU A 1 645 ? 61.083 -62.825 -7.659 1.00 54.72 645 GLU A N 1
ATOM 5026 C CA . GLU A 1 645 ? 62.196 -63.578 -7.063 1.00 54.72 645 GLU A CA 1
ATOM 5027 C C . GLU A 1 645 ? 62.429 -63.209 -5.588 1.00 54.72 645 GLU A C 1
ATOM 5029 O O . GLU A 1 645 ? 62.842 -64.066 -4.803 1.00 54.72 645 GLU A O 1
ATOM 5034 N N . THR A 1 646 ? 62.121 -61.971 -5.171 1.00 55.12 646 THR A N 1
ATOM 5035 C CA . THR A 1 646 ? 62.367 -61.501 -3.792 1.00 55.12 646 THR A CA 1
ATOM 5036 C C . THR A 1 646 ? 61.342 -60.473 -3.292 1.00 55.12 646 THR A C 1
ATOM 5038 O O . THR A 1 646 ? 61.041 -59.489 -3.961 1.00 55.12 646 THR A O 1
ATOM 5041 N N . MET A 1 647 ? 60.840 -60.662 -2.065 1.00 54.44 647 MET A N 1
ATOM 5042 C CA . MET A 1 647 ? 59.971 -59.714 -1.348 1.00 54.44 647 MET A CA 1
ATOM 5043 C C . MET A 1 647 ? 60.585 -59.406 0.022 1.00 54.44 647 MET A C 1
ATOM 5045 O O . MET A 1 647 ? 60.906 -60.333 0.765 1.00 54.44 647 MET A O 1
ATOM 5049 N N . THR A 1 648 ? 60.747 -58.121 0.352 1.00 55.03 648 THR A N 1
ATOM 5050 C CA . THR A 1 648 ? 61.322 -57.671 1.632 1.00 55.03 648 THR A CA 1
ATOM 5051 C C . THR A 1 648 ? 60.342 -56.738 2.344 1.00 55.03 648 THR A C 1
ATOM 5053 O O . THR A 1 648 ? 59.883 -55.759 1.761 1.00 55.03 648 THR A O 1
ATOM 5056 N N . ILE A 1 649 ? 60.021 -57.045 3.601 1.00 52.97 649 ILE A N 1
ATOM 5057 C CA . ILE A 1 649 ? 59.159 -56.236 4.475 1.00 52.97 649 ILE A CA 1
ATOM 5058 C C . ILE A 1 649 ? 60.044 -55.761 5.634 1.00 52.97 649 ILE A C 1
ATOM 5060 O O . ILE A 1 649 ? 60.627 -56.614 6.309 1.00 52.97 649 ILE A O 1
ATOM 5064 N N . ASN A 1 650 ? 60.188 -54.445 5.817 1.00 48.97 650 ASN A N 1
ATOM 5065 C CA . ASN A 1 650 ? 61.020 -53.832 6.863 1.00 48.97 650 ASN A CA 1
ATOM 5066 C C . ASN A 1 650 ? 60.187 -53.257 8.003 1.00 48.97 650 ASN A C 1
ATOM 5068 O O . ASN A 1 650 ? 59.244 -52.487 7.706 1.00 48.97 650 ASN A O 1
#

Sequence (650 aa):
MGNHSSIINTLTKIPALWIAQSKETFLPQFVYNLCKEYMSSENDRKRYEPVKLIGKQQNKEVWVFNKDVHINADGLLVPVEDRTFLISKDDKLPELTNVVGDFDNGEALRELLLAERELFQNNFAQVIMGHAASGMAANYDLLIREFEGCPTPVLKGEPVSGKTTALKCILSVFGITKFSSECSSKYVEKMQSRTTIPFGWDDSSNIKTLKNVTVNSYNACGSSNLMASFKPHTVPIITTNENCNDIKIKSRWLPILFASISPKLDGQALLKAEKSVRRKRESAHKSISILTSYLHGVISQYENDEDFINARANVQEEITQNNYKVDQRALESFTMLLFCSKKILQKLEMPDLYNIVWEKLATLILPAYCNDVGQGSGEDTNPAKLSKDNLIKDFLKLHLPSAILNKDTKDALKFFDQEIRPKTCTCGIVVAFNIKQAIDCVENIFGQQTVAGITEAAIRHYVKQNGIGCNGRQVKFKALPTGQQLRALHIKRAWFDPVTITKLDSNNSGQSATQTTGVDVHLINQPETMTINDDLDQSAATQITNAGDVQLTNQPETMTINDDLDQSAATQITSAGDVQLTNQPETMTINIDYLDQSAATQITNVGDVQLTNQPETMTINDYLDQSAATQITSAGDVQLTNQPETMTIN